Protein AF-0000000065962291 (afdb_homodimer)

Secondary structure (DSSP, 8-state):
---EEEEE-----TTTTSS-GGG-EETTEEHHHHHHHHTTT-SEEEEEE-TTPPPPTT-SSEEEE--SSHHHHHHHHHHH--SSEEEE--TT-----HHHHHHHHHHHHHHSEEEEEEE--SEEEEEETTEEEEEE-GGG-EEE-S-EEEEHHHHHHHHHHHHHHT---SSHHHHHHHHT---EEEE--GGG----SHHHHHHHHHHHTT---/---EEEEE-----TTTTSS-GGG-EETTEEHHHHHHHHTTTSSEEEEEE-TTPPPPTT-SSEEEE--SSHHHHHHHHHHH--SSEEEE--TT-----HHHHHHHHHHHHHHSEEEEEEE--SEEEEEETTEEEEEE-GGG-EEE-S-EEEEHHHHHHHHHHHHHHT---SSHHHHHHHHT---EEEE--GGG----SHHHHHHHHHHHTT---

Foldseek 3Di:
DAEEEEEEQADQLVQAPPGGQQQDDAQRGGLVVLQLVQCVPYPAYEYAYDPPDDDDPPGRHHYDHADPDSLRRRLVSLVVTDGQKYWYAYSQQSADHNVQVVQQAVQCVVQQKEWEKAQDDDFDFDDDVPHTHDTDDSRVDIHTHDGIMGGSVLLNVLSVVCVVVVNDDPDSLVSSVVVVGDHHYDHDDPSRDGNRHPVVSVVRNVCSVPGDD/DAEEEEEEQADQLVQAPPGGQQQDDAQRGGLVVLQLVQCVPYPAYEYAYDPPDDDDPPGRHHYDHADPDSLRRRLVSLVVTDGQKYWYAYSQQSADHNVQVVQQAVQCVVQQKEWEKAQDDDFDFDDDVPHTHDTDDSRVDIHTHDGIMGGSVLLNVLSVVCVVVVNDDPDSLVSSVVVVGDHHYDHDDPSRDGNRHPVVSVVRNVCSVPGDD

Structure (mmCIF, N/CA/C/O backbone):
data_AF-0000000065962291-model_v1
#
loop_
_entity.id
_entity.type
_entity.pdbx_description
1 polymer '2-C-methyl-D-erythritol 4-phosphate cytidylyltransferase'
#
loop_
_atom_site.group_PDB
_atom_site.id
_atom_site.type_symbol
_atom_site.label_atom_id
_atom_site.label_alt_id
_atom_site.label_comp_id
_atom_site.label_asym_id
_atom_site.label_entity_id
_atom_site.label_seq_id
_atom_site.pdbx_PDB_ins_code
_atom_site.Cartn_x
_atom_site.Cartn_y
_atom_site.Cartn_z
_atom_site.occupancy
_atom_site.B_iso_or_equiv
_atom_site.auth_seq_id
_atom_site.auth_comp_id
_atom_site.auth_asym_id
_atom_site.auth_atom_id
_atom_site.pdbx_PDB_model_num
ATOM 1 N N . MET A 1 1 ? -11.75 -23.938 -13.898 1 88.62 1 MET A N 1
ATOM 2 C CA . MET A 1 1 ? -10.68 -23.375 -14.703 1 88.62 1 MET A CA 1
ATOM 3 C C . MET A 1 1 ? -9.531 -24.359 -14.875 1 88.62 1 MET A C 1
ATOM 5 O O . MET A 1 1 ? -9.156 -25.047 -13.93 1 88.62 1 MET A O 1
ATOM 9 N N . GLU A 1 2 ? -9.039 -24.562 -16.094 1 95.12 2 GLU A N 1
ATOM 10 C CA . GLU A 1 2 ? -7.984 -25.531 -16.391 1 95.12 2 GLU A CA 1
ATOM 11 C C . GLU A 1 2 ? -6.609 -24.969 -16.047 1 95.12 2 GLU A C 1
ATOM 13 O O . GLU A 1 2 ? -5.812 -24.672 -16.938 1 95.12 2 GLU A O 1
ATOM 18 N N . VAL A 1 3 ? -6.363 -24.891 -14.773 1 98.19 3 VAL A N 1
ATOM 19 C CA . VAL A 1 3 ? -5.125 -24.297 -14.266 1 98.19 3 VAL A CA 1
ATOM 20 C C . VAL A 1 3 ? -4.727 -24.969 -12.953 1 98.19 3 VAL A C 1
ATOM 22 O O . VAL A 1 3 ? -5.59 -25.391 -12.18 1 98.19 3 VAL A O 1
ATOM 25 N N . SER A 1 4 ? -3.438 -25.156 -12.773 1 98.69 4 SER A N 1
ATOM 26 C CA . SER A 1 4 ? -2.9 -25.531 -11.469 1 98.69 4 SER A CA 1
ATOM 27 C C . SER A 1 4 ? -2.578 -24.297 -10.625 1 98.69 4 SER A C 1
ATOM 29 O O . SER A 1 4 ? -1.858 -23.406 -11.078 1 98.69 4 SER A O 1
ATOM 31 N N . VAL A 1 5 ? -3.113 -24.219 -9.43 1 98.81 5 VAL A N 1
ATOM 32 C CA . VAL A 1 5 ? -2.801 -23.125 -8.516 1 98.81 5 VAL A CA 1
ATOM 33 C C . VAL A 1 5 ? -1.778 -23.594 -7.48 1 98.81 5 VAL A C 1
ATOM 35 O O . VAL A 1 5 ? -1.976 -24.625 -6.824 1 98.81 5 VAL A O 1
ATOM 38 N N . LEU A 1 6 ? -0.646 -22.891 -7.414 1 98.81 6 LEU A N 1
ATOM 39 C CA . LEU A 1 6 ? 0.419 -23.156 -6.453 1 98.81 6 LEU A CA 1
ATOM 40 C C . LEU A 1 6 ? 0.4 -22.141 -5.316 1 98.81 6 LEU A C 1
ATOM 42 O O . LEU A 1 6 ? 0.517 -20.938 -5.559 1 98.81 6 LEU A O 1
ATOM 46 N N . ILE A 1 7 ? 0.309 -22.625 -4.082 1 98.38 7 ILE A N 1
ATOM 47 C CA . ILE A 1 7 ? 0.228 -21.75 -2.916 1 98.38 7 ILE A CA 1
ATOM 48 C C . ILE A 1 7 ? 1.368 -22.062 -1.951 1 98.38 7 ILE A C 1
ATOM 50 O O . ILE A 1 7 ? 1.268 -23 -1.147 1 98.38 7 ILE A O 1
ATOM 54 N N . PRO A 1 8 ? 2.436 -21.312 -2.066 1 97.75 8 PRO A N 1
ATOM 55 C CA . PRO A 1 8 ? 3.463 -21.438 -1.031 1 97.75 8 PRO A CA 1
ATOM 56 C C . PRO A 1 8 ? 3.012 -20.906 0.322 1 97.75 8 PRO A C 1
ATOM 58 O O . PRO A 1 8 ? 2.75 -19.703 0.453 1 97.75 8 PRO A O 1
ATOM 61 N N . ALA A 1 9 ? 2.879 -21.734 1.3 1 95.5 9 ALA A N 1
ATOM 62 C CA . ALA A 1 9 ? 2.383 -21.359 2.623 1 95.5 9 ALA A CA 1
ATOM 63 C C . ALA A 1 9 ? 3.244 -21.984 3.723 1 95.5 9 ALA A C 1
ATOM 65 O O . ALA A 1 9 ? 2.734 -22.359 4.781 1 95.5 9 ALA A O 1
ATOM 66 N N . ALA A 1 10 ? 4.5 -22.094 3.41 1 91.06 10 ALA A N 1
ATOM 67 C CA . ALA A 1 10 ? 5.387 -22.781 4.34 1 91.06 10 ALA A CA 1
ATOM 68 C C . ALA A 1 10 ? 6.062 -21.797 5.293 1 91.06 10 ALA A C 1
ATOM 70 O O . ALA A 1 10 ? 6.762 -22.219 6.219 1 91.06 10 ALA A O 1
ATOM 71 N N . GLY A 1 11 ? 5.848 -20.484 4.996 1 83.94 11 GLY A N 1
ATOM 72 C CA . GLY A 1 11 ? 6.488 -19.5 5.848 1 83.94 11 GLY A CA 1
ATOM 73 C C . GLY A 1 11 ? 5.957 -19.5 7.266 1 83.94 11 GLY A C 1
ATOM 74 O O . GLY A 1 11 ? 4.754 -19.641 7.484 1 83.94 11 GLY A O 1
ATOM 75 N N . ASN A 1 12 ? 6.863 -19.234 8.172 1 75.75 12 ASN A N 1
ATOM 76 C CA . ASN A 1 12 ? 6.531 -19.344 9.586 1 75.75 12 ASN A CA 1
ATOM 77 C C . ASN A 1 12 ? 5.922 -18.047 10.109 1 75.75 12 ASN A C 1
ATOM 79 O O . ASN A 1 12 ? 5.508 -17.969 11.266 1 75.75 12 ASN A O 1
ATOM 83 N N . GLY A 1 13 ? 5.781 -17.078 9.297 1 72.56 13 GLY A N 1
ATOM 84 C CA . GLY A 1 13 ? 5.145 -15.828 9.695 1 72.56 13 GLY A CA 1
ATOM 85 C C . GLY A 1 13 ? 5.922 -15.07 10.758 1 72.56 13 GLY A C 1
ATOM 86 O O . GLY A 1 13 ? 5.336 -14.523 11.695 1 72.56 13 GLY A O 1
ATOM 87 N N . LEU A 1 14 ? 7.223 -15 10.609 1 69.94 14 LEU A N 1
ATOM 88 C CA . LEU A 1 14 ? 8.102 -14.445 11.641 1 69.94 14 LEU A CA 1
ATOM 89 C C . LEU A 1 14 ? 7.789 -12.977 11.891 1 69.94 14 LEU A C 1
ATOM 91 O O . LEU A 1 14 ? 7.789 -12.516 13.031 1 69.94 14 LEU A O 1
ATOM 95 N N . ARG A 1 15 ? 7.387 -12.242 10.984 1 69.25 15 ARG A N 1
ATOM 96 C CA . ARG A 1 15 ? 7.113 -10.82 11.133 1 69.25 15 ARG A CA 1
ATOM 97 C C . ARG A 1 15 ? 5.816 -10.586 11.906 1 69.25 15 ARG A C 1
ATOM 99 O O . ARG A 1 15 ? 5.695 -9.609 12.641 1 69.25 15 ARG A O 1
ATOM 106 N N . LEU A 1 16 ? 4.879 -11.43 11.789 1 74.94 16 LEU A N 1
ATOM 107 C CA . LEU A 1 16 ? 3.602 -11.344 12.492 1 74.94 16 LEU A CA 1
ATOM 108 C C . LEU A 1 16 ? 3.711 -11.938 13.891 1 74.94 16 LEU A C 1
ATOM 110 O O . LEU A 1 16 ? 3.016 -11.5 14.812 1 74.94 16 LEU A O 1
ATOM 114 N N . GLY A 1 17 ? 4.625 -12.844 14.055 1 71.12 17 GLY A N 1
ATOM 115 C CA . GLY A 1 17 ? 4.852 -13.5 15.336 1 71.12 17 GLY A CA 1
ATOM 116 C C . GLY A 1 17 ? 3.668 -14.336 15.797 1 71.12 17 GLY A C 1
ATOM 117 O O . GLY A 1 17 ? 3.441 -14.484 17 1 71.12 17 GLY A O 1
ATOM 118 N N . ARG A 1 18 ? 2.799 -14.867 14.977 1 70 18 ARG A N 1
ATOM 119 C CA . ARG A 1 18 ? 1.59 -15.578 15.383 1 70 18 ARG A CA 1
ATOM 120 C C . ARG A 1 18 ? 1.565 -16.984 14.82 1 70 18 ARG A C 1
ATOM 122 O O . ARG A 1 18 ? 0.495 -17.578 14.656 1 70 18 ARG A O 1
ATOM 129 N N . GLY A 1 19 ? 2.748 -17.484 14.484 1 76.12 19 GLY A N 1
ATOM 130 C CA . GLY A 1 19 ? 2.791 -18.812 13.898 1 76.12 19 GLY A CA 1
ATOM 131 C C . GLY A 1 19 ? 2.721 -18.797 12.383 1 76.12 19 GLY A C 1
ATOM 132 O O . GLY A 1 19 ? 2.859 -17.75 11.766 1 76.12 19 GLY A O 1
ATOM 133 N N . PRO A 1 20 ? 2.523 -20.047 11.891 1 80.31 20 PRO A N 1
ATOM 134 C CA . PRO A 1 20 ? 2.465 -20.125 10.422 1 80.31 20 PRO A CA 1
ATOM 135 C C . PRO A 1 20 ? 1.333 -19.281 9.836 1 80.31 20 PRO A C 1
ATOM 137 O O . PRO A 1 20 ? 0.181 -19.406 10.258 1 80.31 20 PRO A O 1
ATOM 140 N N . LYS A 1 21 ? 1.659 -18.484 8.883 1 86.69 21 LYS A N 1
ATOM 141 C CA . LYS A 1 21 ? 0.76 -17.5 8.305 1 86.69 21 LYS A CA 1
ATOM 142 C C . LYS A 1 21 ? -0.494 -18.156 7.734 1 86.69 21 LYS A C 1
ATOM 144 O O . LYS A 1 21 ? -1.587 -17.594 7.812 1 86.69 21 LYS A O 1
ATOM 149 N N . ALA A 1 22 ? -0.325 -19.359 7.219 1 90 22 ALA A N 1
ATOM 150 C CA . ALA A 1 22 ? -1.427 -20.062 6.562 1 90 22 ALA A CA 1
ATOM 151 C C . ALA A 1 22 ? -2.588 -20.281 7.527 1 90 22 ALA A C 1
ATOM 153 O O . ALA A 1 22 ? -3.75 -20.312 7.113 1 90 22 ALA A O 1
ATOM 154 N N . PHE A 1 23 ? -2.287 -20.281 8.828 1 91 23 PHE A N 1
ATOM 155 C CA . PHE A 1 23 ? -3.307 -20.688 9.789 1 91 23 PHE A CA 1
ATOM 156 C C . PHE A 1 23 ? -3.777 -19.484 10.609 1 91 23 PHE A C 1
ATOM 158 O O . PHE A 1 23 ? -4.602 -19.625 11.508 1 91 23 PHE A O 1
ATOM 165 N N . LEU A 1 24 ? -3.264 -18.344 10.242 1 90.75 24 LEU A N 1
ATOM 166 C CA . LEU A 1 24 ? -3.754 -17.125 10.875 1 90.75 24 LEU A CA 1
ATOM 167 C C . LEU A 1 24 ? -5.223 -16.891 10.539 1 90.75 24 LEU A C 1
ATOM 169 O O . LEU A 1 24 ? -5.637 -17.062 9.391 1 90.75 24 LEU A O 1
ATOM 173 N N . GLN A 1 25 ? -5.949 -16.531 11.594 1 92.25 25 GLN A N 1
ATOM 174 C CA . GLN A 1 25 ? -7.383 -16.359 11.383 1 92.25 25 GLN A CA 1
ATOM 175 C C . GLN A 1 25 ? -7.742 -14.883 11.219 1 92.25 25 GLN A C 1
ATOM 177 O O . GLN A 1 25 ? -7.238 -14.031 11.953 1 92.25 25 GLN A O 1
ATOM 182 N N . VAL A 1 26 ? -8.492 -14.711 10.234 1 92.56 26 VAL A N 1
ATOM 183 C CA . VAL A 1 26 ? -9.117 -13.422 9.977 1 92.56 26 VAL A CA 1
ATOM 184 C C . VAL A 1 26 ? -10.594 -13.617 9.656 1 92.56 26 VAL A C 1
ATOM 186 O O . VAL A 1 26 ? -10.945 -14.359 8.734 1 92.56 26 VAL A O 1
ATOM 189 N N . GLY A 1 27 ? -11.484 -12.914 10.383 1 92.12 27 GLY A N 1
ATOM 190 C CA . GLY A 1 27 ? -12.914 -13.07 10.156 1 92.12 27 GLY A CA 1
ATOM 191 C C . GLY A 1 27 ? -13.398 -14.492 10.383 1 92.12 27 GLY A C 1
ATOM 192 O O . GLY A 1 27 ? -14.266 -14.977 9.656 1 92.12 27 GLY A O 1
ATOM 193 N N . GLY A 1 28 ? -12.781 -15.203 11.164 1 92.75 28 GLY A N 1
ATOM 194 C CA . GLY A 1 28 ? -13.242 -16.531 11.555 1 92.75 28 GLY A CA 1
ATOM 195 C C . GLY A 1 28 ? -12.727 -17.625 10.641 1 92.75 28 GLY A C 1
ATOM 196 O O . GLY A 1 28 ? -13.016 -18.797 10.859 1 92.75 28 GLY A O 1
ATOM 197 N N . ARG A 1 29 ? -12 -17.266 9.68 1 94.5 29 ARG A N 1
ATOM 198 C CA . ARG A 1 29 ? -11.414 -18.234 8.758 1 94.5 29 ARG A CA 1
ATOM 199 C C . ARG A 1 29 ? -9.906 -18.047 8.648 1 94.5 29 ARG A C 1
ATOM 201 O O . ARG A 1 29 ? -9.398 -16.938 8.828 1 94.5 29 ARG A O 1
ATOM 208 N N . THR A 1 30 ? -9.227 -19.141 8.414 1 93.62 30 THR A N 1
ATOM 209 C CA . THR A 1 30 ? -7.785 -19.047 8.219 1 93.62 30 THR A CA 1
ATOM 210 C C . THR A 1 30 ? -7.465 -18.391 6.875 1 93.62 30 THR A C 1
ATOM 212 O O . THR A 1 30 ? -8.305 -18.359 5.973 1 93.62 30 THR A O 1
ATOM 215 N N . LEU A 1 31 ? -6.246 -17.844 6.793 1 95 31 LEU A N 1
ATOM 216 C CA . LEU A 1 31 ? -5.82 -17.281 5.516 1 95 31 LEU A CA 1
ATOM 217 C C . LEU A 1 31 ? -5.879 -18.328 4.41 1 95 31 LEU A C 1
ATOM 219 O O . LEU A 1 31 ? -6.273 -18.016 3.281 1 95 31 LEU A O 1
ATOM 223 N N . LEU A 1 32 ? -5.527 -19.562 4.703 1 95.31 32 LEU A N 1
ATOM 224 C CA . LEU A 1 32 ? -5.566 -20.656 3.74 1 95.31 32 LEU A CA 1
ATOM 225 C C . LEU A 1 32 ? -6.992 -20.906 3.258 1 95.31 32 LEU A C 1
ATOM 227 O O . LEU A 1 32 ? -7.227 -21.062 2.059 1 95.31 32 LEU A O 1
ATOM 231 N N . GLU A 1 33 ? -7.93 -20.875 4.137 1 94.81 33 GLU A N 1
ATOM 232 C CA . GLU A 1 33 ? -9.328 -21.094 3.775 1 94.81 33 GLU A CA 1
ATOM 233 C C . GLU A 1 33 ? -9.828 -20 2.84 1 94.81 33 GLU A C 1
ATOM 235 O O . GLU A 1 33 ? -10.516 -20.281 1.854 1 94.81 33 GLU A O 1
ATOM 240 N N . TRP A 1 34 ? -9.508 -18.781 3.186 1 95.44 34 TRP A N 1
ATOM 241 C CA . TRP A 1 34 ? -9.883 -17.672 2.311 1 95.44 34 TRP A CA 1
ATOM 242 C C . TRP A 1 34 ? -9.281 -17.844 0.919 1 95.44 34 TRP A C 1
ATOM 244 O O . TRP A 1 34 ? -9.984 -17.703 -0.087 1 95.44 34 TRP A O 1
ATOM 254 N N . THR A 1 35 ? -8.023 -18.188 0.908 1 95.44 35 THR A N 1
ATOM 255 C CA . THR A 1 35 ? -7.293 -18.344 -0.342 1 95.44 35 THR A CA 1
ATOM 256 C C . THR A 1 35 ? -7.898 -19.469 -1.182 1 95.44 35 THR A C 1
ATOM 258 O O . THR A 1 35 ? -8.133 -19.297 -2.379 1 95.44 35 THR A O 1
ATOM 261 N N . LEU A 1 36 ? -8.195 -20.578 -0.583 1 95.5 36 LEU A N 1
ATOM 262 C CA . LEU A 1 36 ? -8.734 -21.719 -1.299 1 95.5 36 LEU A CA 1
ATOM 263 C C . LEU A 1 36 ? -10.117 -21.406 -1.863 1 95.5 36 LEU A C 1
ATOM 265 O O . LEU A 1 36 ? -10.477 -21.891 -2.939 1 95.5 36 LEU A O 1
ATOM 269 N N . ALA A 1 37 ? -10.867 -20.609 -1.175 1 93.75 37 ALA A N 1
ATOM 270 C CA . ALA A 1 37 ? -12.195 -20.219 -1.656 1 93.75 37 ALA A CA 1
ATOM 271 C C . ALA A 1 37 ? -12.094 -19.453 -2.967 1 93.75 37 ALA A C 1
ATOM 273 O O . ALA A 1 37 ? -12.938 -19.609 -3.855 1 93.75 37 ALA A O 1
ATOM 274 N N . ALA A 1 38 ? -11.078 -18.672 -3.098 1 92.75 38 ALA A N 1
ATOM 275 C CA . ALA A 1 38 ? -10.883 -17.859 -4.293 1 92.75 38 ALA A CA 1
ATOM 276 C C . ALA A 1 38 ? -10.531 -18.734 -5.496 1 92.75 38 ALA A C 1
ATOM 278 O O . ALA A 1 38 ? -10.75 -18.328 -6.645 1 92.75 38 ALA A O 1
ATOM 279 N N . PHE A 1 39 ? -10.031 -19.938 -5.238 1 96.19 39 PHE A N 1
ATOM 280 C CA . PHE A 1 39 ? -9.547 -20.797 -6.316 1 96.19 39 PHE A CA 1
ATOM 281 C C . PHE A 1 39 ? -10.344 -22.094 -6.375 1 96.19 39 PHE A C 1
ATOM 283 O O . PHE A 1 39 ? -9.852 -23.109 -6.863 1 96.19 39 PHE A O 1
ATOM 290 N N . ARG A 1 40 ? -11.555 -22.078 -5.879 1 92.62 40 ARG A N 1
ATOM 291 C CA . ARG A 1 40 ? -12.383 -23.281 -5.754 1 92.62 40 ARG A CA 1
ATOM 292 C C . ARG A 1 40 ? -12.68 -23.891 -7.121 1 92.62 40 ARG A C 1
ATOM 294 O O . ARG A 1 40 ? -12.891 -25.094 -7.238 1 92.62 40 ARG A O 1
ATOM 301 N N . ASP A 1 41 ? -12.594 -23.094 -8.188 1 93.5 41 ASP A N 1
ATOM 302 C CA . ASP A 1 41 ? -12.953 -23.578 -9.516 1 93.5 41 ASP A CA 1
ATOM 303 C C . ASP A 1 41 ? -11.719 -24.047 -10.289 1 93.5 41 ASP A C 1
ATOM 305 O O . ASP A 1 41 ? -11.828 -24.469 -11.438 1 93.5 41 ASP A O 1
ATOM 309 N N . ALA A 1 42 ? -10.594 -23.953 -9.68 1 96.94 42 ALA A N 1
ATOM 310 C CA . ALA A 1 42 ? -9.383 -24.422 -10.344 1 96.94 42 ALA A CA 1
ATOM 311 C C . ALA A 1 42 ? -9.375 -25.953 -10.461 1 96.94 42 ALA A C 1
ATOM 313 O O . ALA A 1 42 ? -9.875 -26.641 -9.57 1 96.94 42 ALA A O 1
ATOM 314 N N . ALA A 1 43 ? -8.758 -26.438 -11.508 1 97.38 43 ALA A N 1
ATOM 315 C CA . ALA A 1 43 ? -8.703 -27.875 -11.734 1 97.38 43 ALA A CA 1
ATOM 316 C C . ALA A 1 43 ? -7.812 -28.562 -10.703 1 97.38 43 ALA A C 1
ATOM 318 O O . ALA A 1 43 ? -8.031 -29.734 -10.359 1 97.38 43 ALA A O 1
ATOM 319 N N . GLU A 1 44 ? -6.84 -27.828 -10.258 1 97.88 44 GLU A N 1
ATOM 320 C CA . GLU A 1 44 ? -5.855 -28.359 -9.32 1 97.88 44 GLU A CA 1
ATOM 321 C C . GLU A 1 44 ? -5.332 -27.266 -8.391 1 97.88 44 GLU A C 1
ATOM 323 O O . GLU A 1 44 ? -5.008 -26.156 -8.852 1 97.88 44 GLU A O 1
ATOM 328 N N . VAL A 1 45 ? -5.32 -27.547 -7.055 1 98.31 45 VAL A N 1
ATOM 329 C CA . VAL A 1 45 ? -4.727 -26.641 -6.082 1 98.31 45 VAL A CA 1
ATOM 330 C C . VAL A 1 45 ? -3.68 -27.375 -5.254 1 98.31 45 VAL A C 1
ATOM 332 O O . VAL A 1 45 ? -3.984 -28.406 -4.625 1 98.31 45 VAL A O 1
ATOM 335 N N . LEU A 1 46 ? -2.451 -26.875 -5.289 1 98.56 46 LEU A N 1
ATOM 336 C CA . LEU A 1 46 ? -1.318 -27.422 -4.555 1 98.56 46 LEU A CA 1
ATOM 337 C C . LEU A 1 46 ? -0.82 -26.438 -3.5 1 98.56 46 LEU A C 1
ATOM 339 O O . LEU A 1 46 ? -0.561 -25.281 -3.809 1 98.56 46 LEU A O 1
ATOM 343 N N . VAL A 1 47 ? -0.677 -26.906 -2.25 1 98.25 47 VAL A N 1
ATOM 344 C CA . VAL A 1 47 ? -0.295 -26.047 -1.139 1 98.25 47 VAL A CA 1
ATOM 345 C C . VAL A 1 47 ? 0.966 -26.594 -0.471 1 98.25 47 VAL A C 1
ATOM 347 O O . VAL A 1 47 ? 1.044 -27.781 -0.148 1 98.25 47 VAL A O 1
ATOM 350 N N . ALA A 1 48 ? 1.929 -25.734 -0.318 1 97.69 48 ALA A N 1
ATOM 351 C CA . ALA A 1 48 ? 3.123 -26.094 0.442 1 97.69 48 ALA A CA 1
ATOM 352 C C . ALA A 1 48 ? 3.004 -25.656 1.896 1 97.69 48 ALA A C 1
ATOM 354 O O . ALA A 1 48 ? 2.885 -24.453 2.174 1 97.69 48 ALA A O 1
ATOM 355 N N . LEU A 1 49 ? 3.111 -26.531 2.814 1 95.56 49 LEU A N 1
ATOM 356 C CA . LEU A 1 49 ? 3.055 -26.25 4.242 1 95.56 49 LEU A CA 1
ATOM 357 C C . LEU A 1 49 ? 4.422 -26.438 4.891 1 95.56 49 LEU A C 1
ATOM 359 O O . LEU A 1 49 ? 5.32 -27.031 4.289 1 95.56 49 LEU A O 1
ATOM 363 N N . PRO A 1 50 ? 4.555 -25.844 6.086 1 91.88 50 PRO A N 1
ATOM 364 C CA . PRO A 1 50 ? 5.812 -26.094 6.793 1 91.88 50 PRO A CA 1
ATOM 365 C C . PRO A 1 50 ? 6.059 -27.578 7.043 1 91.88 50 PRO A C 1
ATOM 367 O O . PRO A 1 50 ? 5.109 -28.344 7.246 1 91.88 50 PRO A O 1
ATOM 370 N N . PRO A 1 51 ? 7.379 -27.859 7.027 1 89.94 51 PRO A N 1
ATOM 371 C CA . PRO A 1 51 ? 7.691 -29.266 7.34 1 89.94 51 PRO A CA 1
ATOM 372 C C . PRO A 1 51 ? 7.105 -29.703 8.68 1 89.94 51 PRO A C 1
ATOM 374 O O . PRO A 1 51 ? 7.219 -29 9.68 1 89.94 51 PRO A O 1
ATOM 377 N N . GLY A 1 52 ? 6.379 -30.812 8.625 1 87.69 52 GLY A N 1
ATOM 378 C CA . GLY A 1 52 ? 5.836 -31.391 9.844 1 87.69 52 GLY A CA 1
ATOM 379 C C . GLY A 1 52 ? 4.43 -30.906 10.148 1 87.69 52 GLY A C 1
ATOM 380 O O . GLY A 1 52 ? 3.777 -31.422 11.062 1 87.69 52 GLY A O 1
ATOM 381 N N . ALA A 1 53 ? 4.027 -29.922 9.422 1 88.69 53 ALA A N 1
ATOM 382 C CA . ALA A 1 53 ? 2.674 -29.422 9.664 1 88.69 53 ALA A CA 1
ATOM 383 C C . ALA A 1 53 ? 1.627 -30.438 9.219 1 88.69 53 ALA A C 1
ATOM 385 O O . ALA A 1 53 ? 1.795 -31.094 8.195 1 88.69 53 ALA A O 1
ATOM 386 N N . GLU A 1 54 ? 0.59 -30.547 9.93 1 88.31 54 GLU A N 1
ATOM 387 C CA . GLU A 1 54 ? -0.518 -31.422 9.562 1 88.31 54 GLU A CA 1
ATOM 388 C C . GLU A 1 54 ? -1.453 -30.734 8.57 1 88.31 54 GLU A C 1
ATOM 390 O O . GLU A 1 54 ? -1.986 -29.656 8.852 1 88.31 54 GLU A O 1
ATOM 395 N N . PRO A 1 55 ? -1.595 -31.406 7.504 1 89.19 55 PRO A N 1
ATOM 396 C CA . PRO A 1 55 ? -2.521 -30.797 6.539 1 89.19 55 PRO A CA 1
ATOM 397 C C . PRO A 1 55 ? -3.953 -30.719 7.07 1 89.19 55 PRO A C 1
ATOM 399 O O . PRO A 1 55 ? -4.418 -31.656 7.738 1 89.19 55 PRO A O 1
ATOM 402 N N . PRO A 1 56 ? -4.5 -29.562 6.832 1 89 56 PRO A N 1
ATOM 403 C CA . PRO A 1 56 ? -5.914 -29.484 7.219 1 89 56 PRO A CA 1
ATOM 404 C C . PRO A 1 56 ? -6.781 -30.5 6.477 1 89 56 PRO A C 1
ATOM 406 O O . PRO A 1 56 ? -6.535 -30.781 5.301 1 89 56 PRO A O 1
ATOM 409 N N . LYS A 1 57 ? -7.766 -31.031 7.168 1 87.5 57 LYS A N 1
ATOM 410 C CA . LYS A 1 57 ? -8.664 -32 6.59 1 87.5 57 LYS A CA 1
ATOM 411 C C . LYS A 1 57 ? -9.867 -31.344 5.934 1 87.5 57 LYS A C 1
ATOM 413 O O . LYS A 1 57 ? -10.312 -30.281 6.375 1 87.5 57 LYS A O 1
ATOM 418 N N . GLY A 1 58 ? -10.281 -31.875 4.828 1 86.19 58 GLY A N 1
ATOM 419 C CA . GLY A 1 58 ? -11.539 -31.438 4.238 1 86.19 58 GLY A CA 1
ATOM 420 C C . GLY A 1 58 ? -11.375 -30.266 3.289 1 86.19 58 GLY A C 1
ATOM 421 O O . GLY A 1 58 ? -12.367 -29.734 2.781 1 86.19 58 GLY A O 1
ATOM 422 N N . LEU A 1 59 ? -10.172 -29.906 3.135 1 85.69 59 LEU A N 1
ATOM 423 C CA . LEU A 1 59 ? -9.953 -28.812 2.186 1 85.69 59 LEU A CA 1
ATOM 424 C C . LEU A 1 59 ? -9.641 -29.375 0.796 1 85.69 59 LEU A C 1
ATOM 426 O O . LEU A 1 59 ? -8.977 -30.406 0.665 1 85.69 59 LEU A O 1
ATOM 430 N N . GLY A 1 60 ? -10.203 -28.797 -0.252 1 88.38 60 GLY A N 1
ATOM 431 C CA . GLY A 1 60 ? -10.047 -29.188 -1.644 1 88.38 60 GLY A CA 1
ATOM 432 C C . GLY A 1 60 ? -8.688 -28.812 -2.215 1 88.38 60 GLY A C 1
ATOM 433 O O . GLY A 1 60 ? -8.609 -28.109 -3.215 1 88.38 60 GLY A O 1
ATOM 434 N N . ALA A 1 61 ? -7.598 -29.328 -1.609 1 96.38 61 ALA A N 1
ATOM 435 C CA . ALA A 1 61 ? -6.242 -29.047 -2.078 1 96.38 61 ALA A CA 1
ATOM 436 C C . ALA A 1 61 ? -5.312 -30.219 -1.779 1 96.38 61 ALA A C 1
ATOM 438 O O . ALA A 1 61 ? -5.613 -31.062 -0.93 1 96.38 61 ALA A O 1
ATOM 439 N N . VAL A 1 62 ? -4.297 -30.344 -2.537 1 96.81 62 VAL A N 1
ATOM 440 C CA . VAL A 1 62 ? -3.207 -31.281 -2.264 1 96.81 62 VAL A CA 1
ATOM 441 C C . VAL A 1 62 ? -2.105 -30.562 -1.476 1 96.81 62 VAL A C 1
ATOM 443 O O . VAL A 1 62 ? -1.639 -29.5 -1.875 1 96.81 62 VAL A O 1
ATOM 446 N N . PHE A 1 63 ? -1.699 -31.172 -0.363 1 97.12 63 PHE A N 1
ATOM 447 C CA . PHE A 1 63 ? -0.722 -30.547 0.524 1 97.12 63 PHE A CA 1
ATOM 448 C C . PHE A 1 63 ? 0.632 -31.234 0.402 1 97.12 63 PHE A C 1
ATOM 450 O O . PHE A 1 63 ? 0.715 -32.469 0.432 1 97.12 63 PHE A O 1
ATOM 457 N N . LEU A 1 64 ? 1.622 -30.438 0.187 1 96.81 64 LEU A N 1
ATOM 458 C CA . LEU A 1 64 ? 3.004 -30.906 0.137 1 96.81 64 LEU A CA 1
ATOM 459 C C . LEU A 1 64 ? 3.857 -30.188 1.176 1 96.81 64 LEU A C 1
ATOM 461 O O . LEU A 1 64 ? 3.428 -29.188 1.75 1 96.81 64 LEU A O 1
ATOM 465 N N . GLU A 1 65 ? 5.09 -30.734 1.416 1 95.69 65 GLU A N 1
ATOM 466 C CA . GLU A 1 65 ? 6.047 -30.047 2.273 1 95.69 65 GLU A CA 1
ATOM 467 C C . GLU A 1 65 ? 6.762 -28.938 1.515 1 95.69 65 GLU A C 1
ATOM 469 O O . GLU A 1 65 ? 7.227 -29.141 0.391 1 95.69 65 GLU A O 1
ATOM 474 N N . GLY A 1 66 ? 6.781 -27.797 2.178 1 95.62 66 GLY A N 1
ATOM 475 C CA . GLY A 1 66 ? 7.484 -26.672 1.562 1 95.62 66 GLY A CA 1
ATOM 476 C C . GLY A 1 66 ? 8.992 -26.75 1.748 1 95.62 66 GLY A C 1
ATOM 477 O O . GLY A 1 66 ? 9.5 -27.656 2.408 1 95.62 66 GLY A O 1
ATOM 478 N N . GLY A 1 67 ? 9.688 -25.812 1.019 1 93.94 67 GLY A N 1
ATOM 479 C CA . GLY A 1 67 ? 11.133 -25.672 1.173 1 93.94 67 GLY A CA 1
ATOM 480 C C . GLY A 1 67 ? 11.516 -24.625 2.189 1 93.94 67 GLY A C 1
ATOM 481 O O . GLY A 1 67 ? 10.656 -24.078 2.887 1 93.94 67 GLY A O 1
ATOM 482 N N . ALA A 1 68 ? 12.844 -24.359 2.246 1 91.94 68 ALA A N 1
ATOM 483 C CA . ALA A 1 68 ? 13.391 -23.406 3.209 1 91.94 68 ALA A CA 1
ATOM 484 C C . ALA A 1 68 ? 13.023 -21.969 2.838 1 91.94 68 ALA A C 1
ATOM 486 O O . ALA A 1 68 ? 13.023 -21.094 3.695 1 91.94 68 ALA A O 1
ATOM 487 N N . THR A 1 69 ? 12.758 -21.766 1.605 1 94 69 THR A N 1
ATOM 488 C CA . THR A 1 69 ? 12.398 -20.453 1.104 1 94 69 THR A CA 1
ATOM 489 C C . THR A 1 69 ? 11.102 -20.516 0.306 1 94 69 THR A C 1
ATOM 491 O O . THR A 1 69 ? 10.641 -21.594 -0.06 1 94 69 THR A O 1
ATOM 494 N N . ARG A 1 70 ? 10.531 -19.344 0.087 1 94.56 70 ARG A N 1
ATOM 495 C CA . ARG A 1 70 ? 9.359 -19.266 -0.783 1 94.56 70 ARG A CA 1
ATOM 496 C C . ARG A 1 70 ? 9.664 -19.844 -2.16 1 94.56 70 ARG A C 1
ATOM 498 O O . ARG A 1 70 ? 8.867 -20.625 -2.699 1 94.56 70 ARG A O 1
ATOM 505 N N . GLN A 1 71 ? 10.766 -19.516 -2.674 1 96.94 71 GLN A N 1
ATOM 506 C CA . GLN A 1 71 ? 11.18 -19.969 -4 1 96.94 71 GLN A CA 1
ATOM 507 C C . GLN A 1 71 ? 11.312 -21.484 -4.051 1 96.94 71 GLN A C 1
ATOM 509 O O . GLN A 1 71 ? 10.844 -22.125 -4.992 1 96.94 71 GLN A O 1
ATOM 514 N N . ALA A 1 72 ? 11.93 -22.016 -3.02 1 96.44 72 ALA A N 1
ATOM 515 C CA . ALA A 1 72 ? 12.078 -23.453 -2.947 1 96.44 72 ALA A CA 1
ATOM 516 C C . ALA A 1 72 ? 10.719 -24.156 -2.842 1 96.44 72 ALA A C 1
ATOM 518 O O . ALA A 1 72 ? 10.523 -25.234 -3.406 1 96.44 72 ALA A O 1
ATOM 519 N N . SER A 1 73 ? 9.82 -23.562 -2.098 1 97.5 73 SER A N 1
ATOM 520 C CA . SER A 1 73 ? 8.477 -24.109 -1.979 1 97.5 73 SER A CA 1
ATOM 521 C C . SER A 1 73 ? 7.762 -24.125 -3.326 1 97.5 73 SER A C 1
ATOM 523 O O . SER A 1 73 ? 7.148 -25.125 -3.703 1 97.5 73 SER A O 1
ATOM 525 N N . VAL A 1 74 ? 7.883 -23.047 -4.035 1 98.5 74 VAL A N 1
ATOM 526 C CA . VAL A 1 74 ? 7.238 -22.953 -5.344 1 98.5 74 VAL A CA 1
ATOM 527 C C . VAL A 1 74 ? 7.84 -24 -6.281 1 98.5 74 VAL A C 1
ATOM 529 O O . VAL A 1 74 ? 7.117 -24.656 -7.039 1 98.5 74 VAL A O 1
ATOM 532 N N . ALA A 1 75 ? 9.148 -24.188 -6.242 1 98 75 ALA A N 1
ATOM 533 C CA . ALA A 1 75 ? 9.82 -25.172 -7.078 1 98 75 ALA A CA 1
ATOM 534 C C . ALA A 1 75 ? 9.258 -26.578 -6.82 1 98 75 ALA A C 1
ATOM 536 O O . ALA A 1 75 ? 9 -27.328 -7.762 1 98 75 ALA A O 1
ATOM 537 N N . ARG A 1 76 ? 9.016 -26.906 -5.625 1 97.5 76 ARG A N 1
ATOM 538 C CA . ARG A 1 76 ? 8.477 -28.219 -5.27 1 97.5 76 ARG A CA 1
ATOM 539 C C . ARG A 1 76 ? 7.051 -28.375 -5.781 1 97.5 76 ARG A C 1
ATOM 541 O O . ARG A 1 76 ? 6.691 -29.422 -6.316 1 97.5 76 ARG A O 1
ATOM 548 N N . LEU A 1 77 ? 6.285 -27.344 -5.59 1 98.69 77 LEU A N 1
ATOM 549 C CA . LEU A 1 77 ? 4.906 -27.375 -6.066 1 98.69 77 LEU A CA 1
ATOM 550 C C . LEU A 1 77 ? 4.863 -27.531 -7.586 1 98.69 77 LEU A C 1
ATOM 552 O O . LEU A 1 77 ? 3.998 -28.219 -8.125 1 98.69 77 LEU A O 1
ATOM 556 N N . LEU A 1 78 ? 5.781 -26.891 -8.211 1 98.44 78 LEU A N 1
ATOM 557 C CA . LEU A 1 78 ? 5.852 -26.906 -9.672 1 98.44 78 LEU A CA 1
ATOM 558 C C . LEU A 1 78 ? 6.121 -28.312 -10.188 1 98.44 78 LEU A C 1
ATOM 560 O O . LEU A 1 78 ? 5.621 -28.703 -11.242 1 98.44 78 LEU A O 1
ATOM 564 N N . GLU A 1 79 ? 6.879 -29.094 -9.5 1 97.5 79 GLU A N 1
ATOM 565 C CA . GLU A 1 79 ? 7.152 -30.469 -9.875 1 97.5 79 GLU A CA 1
ATOM 566 C C . GLU A 1 79 ? 5.871 -31.297 -9.883 1 97.5 79 GLU A C 1
ATOM 568 O O . GLU A 1 79 ? 5.738 -32.25 -10.672 1 97.5 79 GLU A O 1
ATOM 573 N N . ALA A 1 80 ? 4.973 -30.953 -9.062 1 98.06 80 ALA A N 1
ATOM 574 C CA . ALA A 1 80 ? 3.744 -31.719 -8.906 1 98.06 80 ALA A CA 1
ATOM 575 C C . ALA A 1 80 ? 2.652 -31.203 -9.844 1 98.06 80 ALA A C 1
ATOM 577 O O . ALA A 1 80 ? 1.646 -31.875 -10.062 1 98.06 80 ALA A O 1
ATOM 578 N N . ALA A 1 81 ? 2.83 -29.984 -10.375 1 98.5 81 ALA A N 1
ATOM 579 C CA . ALA A 1 81 ? 1.805 -29.375 -11.219 1 98.5 81 ALA A CA 1
ATOM 580 C C . ALA A 1 81 ? 1.593 -30.172 -12.5 1 98.5 81 ALA A C 1
ATOM 582 O O . ALA A 1 81 ? 2.557 -30.562 -13.164 1 98.5 81 ALA A O 1
ATOM 583 N N . SER A 1 82 ? 0.336 -30.391 -12.891 1 98.25 82 SER A N 1
ATOM 584 C CA . SER A 1 82 ? 0.074 -31.312 -13.984 1 98.25 82 SER A CA 1
ATOM 585 C C . SER A 1 82 ? -0.509 -30.594 -15.195 1 98.25 82 SER A C 1
ATOM 587 O O . SER A 1 82 ? -0.679 -31.188 -16.25 1 98.25 82 SER A O 1
ATOM 589 N N . LEU A 1 83 ? -0.883 -29.281 -15.023 1 98.19 83 LEU A N 1
ATOM 590 C CA . LEU A 1 83 ? -1.554 -28.578 -16.109 1 98.19 83 LEU A CA 1
ATOM 591 C C . LEU A 1 83 ? -0.594 -27.625 -16.797 1 98.19 83 LEU A C 1
ATOM 593 O O . LEU A 1 83 ? 0.417 -27.219 -16.219 1 98.19 83 LEU A O 1
ATOM 597 N N . PRO A 1 84 ? -0.853 -27.234 -18 1 97.94 84 PRO A N 1
ATOM 598 C CA . PRO A 1 84 ? 0.065 -26.406 -18.781 1 97.94 84 PRO A CA 1
ATOM 599 C C . PRO A 1 84 ? 0.106 -24.953 -18.328 1 97.94 84 PRO A C 1
ATOM 601 O O . PRO A 1 84 ? 0.987 -24.203 -18.734 1 97.94 84 PRO A O 1
ATOM 604 N N . LEU A 1 85 ? -0.857 -24.562 -17.562 1 98.38 85 LEU A N 1
ATOM 605 C CA . LEU A 1 85 ? -0.924 -23.234 -16.984 1 98.38 85 LEU A CA 1
ATOM 606 C C . LEU A 1 85 ? -0.936 -23.297 -15.461 1 98.38 85 LEU A C 1
ATOM 608 O O . LEU A 1 85 ? -1.62 -24.125 -14.875 1 98.38 85 LEU A O 1
ATOM 612 N N . VAL A 1 86 ? -0.121 -22.344 -14.867 1 98.81 86 VAL A N 1
ATOM 613 C CA . VAL A 1 86 ? -0.079 -22.312 -13.406 1 98.81 86 VAL A CA 1
ATOM 614 C C . VAL A 1 86 ? -0.316 -20.891 -12.914 1 98.81 86 VAL A C 1
ATOM 616 O O . VAL A 1 86 ? 0.038 -19.922 -13.594 1 98.81 86 VAL A O 1
ATOM 619 N N . LEU A 1 87 ? -0.961 -20.781 -11.82 1 98.88 87 LEU A N 1
ATOM 620 C CA . LEU A 1 87 ? -1.025 -19.562 -11 1 98.88 87 LEU A CA 1
ATOM 621 C C . LEU A 1 87 ? -0.26 -19.75 -9.695 1 98.88 87 LEU A C 1
ATOM 623 O O . LEU A 1 87 ? -0.45 -20.75 -9 1 98.88 87 LEU A O 1
ATOM 627 N N . VAL A 1 88 ? 0.68 -18.875 -9.391 1 98.88 88 VAL A N 1
ATOM 628 C CA . VAL A 1 88 ? 1.348 -18.859 -8.094 1 98.88 88 VAL A CA 1
ATOM 629 C C . VAL A 1 88 ? 0.739 -17.766 -7.219 1 98.88 88 VAL A C 1
ATOM 631 O O . VAL A 1 88 ? 0.707 -16.594 -7.605 1 98.88 88 VAL A O 1
ATOM 634 N N . HIS A 1 89 ? 0.293 -18.109 -6.031 1 98.62 89 HIS A N 1
ATOM 635 C CA . HIS A 1 89 ? -0.419 -17.141 -5.199 1 98.62 89 HIS A CA 1
ATOM 636 C C . HIS A 1 89 ? 0.048 -17.203 -3.752 1 98.62 89 HIS A C 1
ATOM 638 O O . HIS A 1 89 ? 0.143 -18.297 -3.176 1 98.62 89 HIS A O 1
ATOM 644 N N . ASP A 1 90 ? 0.325 -16.062 -3.193 1 97.25 90 ASP A N 1
ATOM 645 C CA . ASP A 1 90 ? 0.744 -15.953 -1.8 1 97.25 90 ASP A CA 1
ATOM 646 C C . ASP A 1 90 ? -0.445 -16.109 -0.855 1 97.25 90 ASP A C 1
ATOM 648 O O . ASP A 1 90 ? -1.416 -15.352 -0.938 1 97.25 90 ASP A O 1
ATOM 652 N N . VAL A 1 91 ? -0.304 -16.969 0.095 1 96.44 91 VAL A N 1
ATOM 653 C CA . VAL A 1 91 ? -1.364 -17.203 1.069 1 96.44 91 VAL A CA 1
ATOM 654 C C . VAL A 1 91 ? -1.594 -15.945 1.899 1 96.44 91 VAL A C 1
ATOM 656 O O . VAL A 1 91 ? -2.674 -15.758 2.463 1 96.44 91 VAL A O 1
ATOM 659 N N . ALA A 1 92 ? -0.655 -15.062 1.874 1 95.12 92 ALA A N 1
ATOM 660 C CA . ALA A 1 92 ? -0.723 -13.82 2.631 1 95.12 92 ALA A CA 1
ATOM 661 C C . ALA A 1 92 ? -1.682 -12.828 1.974 1 95.12 92 ALA A C 1
ATOM 663 O O . ALA A 1 92 ? -1.992 -11.781 2.545 1 95.12 92 ALA A O 1
ATOM 664 N N . ARG A 1 93 ? -2.152 -13.133 0.828 1 96.62 93 ARG A N 1
ATOM 665 C CA . ARG A 1 93 ? -3.141 -12.328 0.119 1 96.62 93 ARG A CA 1
ATOM 666 C C . ARG A 1 93 ? -4.473 -13.062 0.018 1 96.62 93 ARG A C 1
ATOM 668 O O . ARG A 1 93 ? -4.879 -13.477 -1.069 1 96.62 93 ARG A O 1
ATOM 675 N N . PRO A 1 94 ? -5.184 -13.117 1.065 1 95.62 94 PRO A N 1
ATOM 676 C CA . PRO A 1 94 ? -6.348 -14 1.11 1 95.62 94 PRO A CA 1
ATOM 677 C C . PRO A 1 94 ? -7.535 -13.461 0.314 1 95.62 94 PRO A C 1
ATOM 679 O O . PRO A 1 94 ? -8.453 -14.211 -0.016 1 95.62 94 PRO A O 1
ATOM 682 N N . PHE A 1 95 ? -7.547 -12.148 -0.009 1 95.75 95 PHE A N 1
ATOM 683 C CA . PHE A 1 95 ? -8.719 -11.555 -0.639 1 95.75 95 PHE A CA 1
ATOM 684 C C . PHE A 1 95 ? -8.453 -11.258 -2.111 1 95.75 95 PHE A C 1
ATOM 686 O O . PHE A 1 95 ? -8.188 -10.117 -2.482 1 95.75 95 PHE A O 1
ATOM 693 N N . VAL A 1 96 ? -8.625 -12.32 -2.865 1 95.12 96 VAL A N 1
ATOM 694 C CA . VAL A 1 96 ? -8.43 -12.219 -4.309 1 95.12 96 VAL A CA 1
ATOM 695 C C . VAL A 1 96 ? -9.758 -12.453 -5.023 1 95.12 96 VAL A C 1
ATOM 697 O O . VAL A 1 96 ? -10.469 -13.422 -4.727 1 95.12 96 VAL A O 1
ATOM 700 N N . SER A 1 97 ? -10.086 -11.57 -5.938 1 94.25 97 SER A N 1
ATOM 701 C CA . SER A 1 97 ? -11.359 -11.68 -6.641 1 94.25 97 SER A CA 1
ATOM 702 C C . SER A 1 97 ? -11.242 -12.609 -7.844 1 94.25 97 SER A C 1
ATOM 704 O O . SER A 1 97 ? -10.148 -12.812 -8.383 1 94.25 97 SER A O 1
ATOM 706 N N . ARG A 1 98 ? -12.375 -13.078 -8.273 1 93.81 98 ARG A N 1
ATOM 707 C CA . ARG A 1 98 ? -12.438 -13.859 -9.5 1 93.81 98 ARG A CA 1
ATOM 708 C C . ARG A 1 98 ? -12.016 -13.016 -10.703 1 93.81 98 ARG A C 1
ATOM 710 O O . ARG A 1 98 ? -11.414 -13.531 -11.648 1 93.81 98 ARG A O 1
ATOM 717 N N . GLY A 1 99 ? -12.391 -11.766 -10.594 1 94.94 99 GLY A N 1
ATOM 718 C CA . GLY A 1 99 ? -12 -10.852 -11.656 1 94.94 99 GLY A CA 1
ATOM 719 C C . GLY A 1 99 ? -10.492 -10.734 -11.82 1 94.94 99 GLY A C 1
ATOM 720 O O . GLY A 1 99 ? -9.977 -10.781 -12.938 1 94.94 99 GLY A O 1
ATOM 721 N N . LEU A 1 100 ? -9.844 -10.594 -10.719 1 96.56 100 LEU A N 1
ATOM 722 C CA . LEU A 1 100 ? -8.391 -10.5 -10.758 1 96.56 100 LEU A CA 1
ATOM 723 C C . LEU A 1 100 ? -7.777 -11.781 -11.312 1 96.56 100 LEU A C 1
ATOM 725 O O . LEU A 1 100 ? -6.883 -11.734 -12.156 1 96.56 100 LEU A O 1
ATOM 729 N N . VAL A 1 101 ? -8.25 -12.945 -10.906 1 97.56 101 VAL A N 1
ATOM 730 C CA . VAL A 1 101 ? -7.762 -14.242 -11.367 1 97.56 101 VAL A CA 1
ATOM 731 C C . VAL A 1 101 ? -7.957 -14.359 -12.883 1 97.56 101 VAL A C 1
ATOM 733 O O . VAL A 1 101 ? -7.039 -14.75 -13.602 1 97.56 101 VAL A O 1
ATOM 736 N N . ALA A 1 102 ? -9.094 -13.969 -13.305 1 97 102 ALA A N 1
ATOM 737 C CA . ALA A 1 102 ? -9.414 -14.055 -14.727 1 97 102 ALA A CA 1
ATOM 738 C C . ALA A 1 102 ? -8.492 -13.164 -15.555 1 97 102 ALA A C 1
ATOM 740 O O . ALA A 1 102 ? -8.008 -13.57 -16.609 1 97 102 ALA A O 1
ATOM 741 N N . ARG A 1 103 ? -8.25 -11.945 -15.07 1 97.62 103 ARG A N 1
ATOM 742 C CA . ARG A 1 103 ? -7.387 -11 -15.758 1 97.62 103 ARG A CA 1
ATOM 743 C C . ARG A 1 103 ? -5.969 -11.555 -15.898 1 97.62 103 ARG A C 1
ATOM 745 O O . ARG A 1 103 ? -5.355 -11.445 -16.969 1 97.62 103 ARG A O 1
ATOM 752 N N . VAL A 1 104 ? -5.477 -12.156 -14.883 1 98.56 104 VAL A N 1
ATOM 753 C CA . VAL A 1 104 ? -4.125 -12.711 -14.883 1 98.56 104 VAL A CA 1
ATOM 754 C C . VAL A 1 104 ? -4.062 -13.914 -15.82 1 98.56 104 VAL A C 1
ATOM 756 O O . VAL A 1 104 ? -3.125 -14.039 -16.609 1 98.56 104 VAL A O 1
ATOM 759 N N . LEU A 1 105 ? -5.051 -14.789 -15.773 1 98 105 LEU A N 1
ATOM 760 C CA . LEU A 1 105 ? -5.086 -15.984 -16.609 1 98 105 LEU A CA 1
ATOM 761 C C . LEU A 1 105 ? -5.125 -15.609 -18.094 1 98 105 LEU A C 1
ATOM 763 O O . LEU A 1 105 ? -4.375 -16.172 -18.891 1 98 105 LEU A O 1
ATOM 767 N N . GLU A 1 106 ? -5.969 -14.688 -18.375 1 98.06 106 GLU A N 1
ATOM 768 C CA . GLU A 1 106 ? -6.098 -14.258 -19.766 1 98.06 106 GLU A CA 1
ATOM 769 C C . GLU A 1 106 ? -4.777 -13.711 -20.297 1 98.06 106 GLU A C 1
ATOM 771 O O . GLU A 1 106 ? -4.34 -14.07 -21.391 1 98.06 106 GLU A O 1
ATOM 776 N N . ALA A 1 107 ? -4.172 -12.883 -19.547 1 98.5 107 ALA A N 1
ATOM 777 C CA . ALA A 1 107 ? -2.908 -12.273 -19.953 1 98.5 107 ALA A CA 1
ATOM 778 C C . ALA A 1 107 ? -1.804 -13.328 -20.062 1 98.5 107 ALA A C 1
ATOM 780 O O . ALA A 1 107 ? -0.985 -13.289 -20.984 1 98.5 107 ALA A O 1
ATOM 781 N N . ALA A 1 108 ? -1.748 -14.234 -19.125 1 98.38 108 ALA A N 1
ATOM 782 C CA . ALA A 1 108 ? -0.742 -15.289 -19.141 1 98.38 108 ALA A CA 1
ATOM 783 C C . ALA A 1 108 ? -0.91 -16.203 -20.359 1 98.38 108 ALA A C 1
ATOM 785 O O . ALA A 1 108 ? 0.077 -16.625 -20.953 1 98.38 108 ALA A O 1
ATOM 786 N N . GLN A 1 109 ? -2.115 -16.484 -20.672 1 97.38 109 GLN A N 1
ATOM 787 C CA . GLN A 1 109 ? -2.389 -17.312 -21.844 1 97.38 109 GLN A CA 1
ATOM 788 C C . GLN A 1 109 ? -1.892 -16.625 -23.109 1 97.38 109 GLN A C 1
ATOM 790 O O . GLN A 1 109 ? -1.406 -17.297 -24.031 1 97.38 109 GLN A O 1
ATOM 795 N N . ARG A 1 110 ? -1.989 -15.391 -23.125 1 97.38 110 ARG A N 1
ATOM 796 C CA . ARG A 1 110 ? -1.604 -14.617 -24.297 1 97.38 110 ARG A CA 1
ATOM 797 C C . ARG A 1 110 ? -0.092 -14.438 -24.359 1 97.38 110 ARG A C 1
ATOM 799 O O . ARG A 1 110 ? 0.509 -14.555 -25.438 1 97.38 110 ARG A O 1
ATOM 806 N N . SER A 1 111 ? 0.557 -14.211 -23.234 1 97.44 111 SER A N 1
ATOM 807 C CA . SER A 1 111 ? 1.939 -13.742 -23.234 1 97.44 111 SER A CA 1
ATOM 808 C C . SER A 1 111 ? 2.881 -14.797 -22.656 1 97.44 111 SER A C 1
ATOM 810 O O . SER A 1 111 ? 4.102 -14.68 -22.797 1 97.44 111 SER A O 1
ATOM 812 N N . GLY A 1 112 ? 2.346 -15.766 -22 1 97.69 112 GLY A N 1
ATOM 813 C CA . GLY A 1 112 ? 3.148 -16.797 -21.359 1 97.69 112 GLY A CA 1
ATOM 814 C C . GLY A 1 112 ? 3.436 -16.516 -19.906 1 97.69 112 GLY A C 1
ATOM 815 O O . GLY A 1 112 ? 3.758 -17.422 -19.141 1 97.69 112 GLY A O 1
ATOM 816 N N . ALA A 1 113 ? 3.391 -15.219 -19.578 1 98.75 113 ALA A N 1
ATOM 817 C CA . ALA A 1 113 ? 3.639 -14.766 -18.203 1 98.75 113 ALA A CA 1
ATOM 818 C C . ALA A 1 113 ? 2.959 -13.422 -17.938 1 98.75 113 ALA A C 1
ATOM 820 O O . ALA A 1 113 ? 2.98 -12.531 -18.797 1 98.75 113 ALA A O 1
ATOM 821 N N . ALA A 1 114 ? 2.32 -13.32 -16.75 1 98.81 114 ALA A N 1
ATOM 822 C CA . ALA A 1 114 ? 1.631 -12.086 -16.391 1 98.81 114 ALA A CA 1
ATOM 823 C C . ALA A 1 114 ? 1.549 -11.906 -14.883 1 98.81 114 ALA A C 1
ATOM 825 O O . ALA A 1 114 ? 1.395 -12.883 -14.148 1 98.81 114 ALA A O 1
ATOM 826 N N . VAL A 1 115 ? 1.654 -10.68 -14.469 1 98.75 115 VAL A N 1
ATOM 827 C CA . VAL A 1 115 ? 1.556 -10.383 -13.039 1 98.75 115 VAL A CA 1
ATOM 828 C C . VAL A 1 115 ? 0.666 -9.164 -12.82 1 98.75 115 VAL A C 1
ATOM 830 O O . VAL A 1 115 ? 0.658 -8.242 -13.641 1 98.75 115 VAL A O 1
ATOM 833 N N . PRO A 1 116 ? -0.114 -9.188 -11.812 1 98.62 116 PRO A N 1
ATOM 834 C CA . PRO A 1 116 ? -0.853 -7.98 -11.43 1 98.62 116 PRO A CA 1
ATOM 835 C C . PRO A 1 116 ? 0.01 -6.969 -10.68 1 98.62 116 PRO A C 1
ATOM 837 O O . PRO A 1 116 ? 0.867 -7.359 -9.883 1 98.62 116 PRO A O 1
ATOM 840 N N . VAL A 1 117 ? -0.22 -5.668 -10.945 1 98 117 VAL A N 1
ATOM 841 C CA . VAL A 1 117 ? 0.559 -4.617 -10.297 1 98 117 VAL A CA 1
ATOM 842 C C . VAL A 1 117 ? -0.359 -3.469 -9.891 1 98 117 VAL A C 1
ATOM 844 O O . VAL A 1 117 ? -1.441 -3.299 -10.461 1 98 117 VAL A O 1
ATOM 847 N N . LEU A 1 118 ? 0.062 -2.734 -8.898 1 96 118 LEU A N 1
ATOM 848 C CA . LEU A 1 118 ? -0.574 -1.494 -8.469 1 96 118 LEU A CA 1
ATOM 849 C C . LEU A 1 118 ? 0.396 -0.322 -8.57 1 96 118 LEU A C 1
ATOM 851 O O . LEU A 1 118 ? 1.604 -0.493 -8.391 1 96 118 LEU A O 1
ATOM 855 N N . PRO A 1 119 ? -0.165 0.868 -8.867 1 94.25 119 PRO A N 1
ATOM 856 C CA . PRO A 1 119 ? 0.686 2.043 -8.672 1 94.25 119 PRO A CA 1
ATOM 857 C C . PRO A 1 119 ? 1.079 2.25 -7.211 1 94.25 119 PRO A C 1
ATOM 859 O O . PRO A 1 119 ? 0.395 1.76 -6.309 1 94.25 119 PRO A O 1
ATOM 862 N N . VAL A 1 120 ? 2.209 2.854 -6.996 1 94 120 VAL A N 1
ATOM 863 C CA . VAL A 1 120 ? 2.59 3.254 -5.645 1 94 120 VAL A CA 1
ATOM 864 C C . VAL A 1 120 ? 1.767 4.465 -5.215 1 94 120 VAL A C 1
ATOM 866 O O . VAL A 1 120 ? 1.885 5.543 -5.797 1 94 120 VAL A O 1
ATOM 869 N N . PRO A 1 121 ? 0.971 4.301 -4.184 1 90.06 121 PRO A N 1
ATOM 870 C CA . PRO A 1 121 ? 0.011 5.359 -3.871 1 90.06 121 PRO A CA 1
ATOM 871 C C . PRO A 1 121 ? 0.631 6.496 -3.057 1 90.06 121 PRO A C 1
ATOM 873 O O . PRO A 1 121 ? 0.174 7.637 -3.139 1 90.06 121 PRO A O 1
ATOM 876 N N . ASP A 1 122 ? 1.633 6.281 -2.309 1 93.5 122 ASP A N 1
ATOM 877 C CA . ASP A 1 122 ? 2.199 7.207 -1.329 1 93.5 122 ASP A CA 1
ATOM 878 C C . ASP A 1 122 ? 3.555 7.738 -1.794 1 93.5 122 ASP A C 1
ATOM 880 O O . ASP A 1 122 ? 4.191 7.148 -2.67 1 93.5 122 ASP A O 1
ATOM 884 N N . THR A 1 123 ? 3.934 8.875 -1.216 1 94.94 123 THR A N 1
ATOM 885 C CA . THR A 1 123 ? 5.316 9.312 -1.378 1 94.94 123 THR A CA 1
ATOM 886 C C . THR A 1 123 ? 6.285 8.188 -1.022 1 94.94 123 THR A C 1
ATOM 888 O O . THR A 1 123 ? 6.117 7.516 -0.002 1 94.94 123 THR A O 1
ATOM 891 N N . LEU A 1 124 ? 7.105 7.898 -1.983 1 97.19 124 LEU A N 1
ATOM 892 C CA . LEU A 1 124 ? 8.141 6.887 -1.795 1 97.19 124 LEU A CA 1
ATOM 893 C C . LEU A 1 124 ? 9.453 7.523 -1.366 1 97.19 124 LEU A C 1
ATOM 895 O O . LEU A 1 124 ? 9.984 8.383 -2.066 1 97.19 124 LEU A O 1
ATOM 899 N N . MET A 1 125 ? 9.977 7.082 -0.194 1 98 125 MET A N 1
ATOM 900 C CA . MET A 1 125 ? 11.094 7.785 0.425 1 98 125 MET A CA 1
ATOM 901 C C . MET A 1 125 ? 12.133 6.797 0.941 1 98 125 MET A C 1
ATOM 903 O O . MET A 1 125 ? 11.789 5.77 1.524 1 98 125 MET A O 1
ATOM 907 N N . ALA A 1 126 ? 13.414 7.023 0.633 1 97.62 126 ALA A N 1
ATOM 908 C CA . ALA A 1 126 ? 14.539 6.266 1.184 1 97.62 126 ALA A CA 1
ATOM 909 C C . ALA A 1 126 ? 15.094 6.941 2.436 1 97.62 126 ALA A C 1
ATOM 911 O O . ALA A 1 126 ? 15.758 7.977 2.346 1 97.62 126 ALA A O 1
ATOM 912 N N . PRO A 1 127 ? 14.852 6.34 3.525 1 96.75 127 PRO A N 1
ATOM 913 C CA . PRO A 1 127 ? 15.328 6.965 4.762 1 96.75 127 PRO A CA 1
ATOM 914 C C . PRO A 1 127 ? 16.844 7.129 4.797 1 96.75 127 PRO A C 1
ATOM 916 O O . PRO A 1 127 ? 17.562 6.355 4.164 1 96.75 127 PRO A O 1
ATOM 919 N N . GLU A 1 128 ? 17.25 8.133 5.449 1 94.56 128 GLU A N 1
ATOM 920 C CA . GLU A 1 128 ? 18.656 8.312 5.832 1 94.56 128 GLU A CA 1
ATOM 921 C C . GLU A 1 128 ? 18.859 7.992 7.309 1 94.56 128 GLU A C 1
ATOM 923 O O . GLU A 1 128 ? 18.594 8.828 8.172 1 94.56 128 GLU A O 1
ATOM 928 N N . GLY A 1 129 ? 19.328 6.793 7.539 1 91.12 129 GLY A N 1
ATOM 929 C CA . GLY A 1 129 ? 19.281 6.324 8.914 1 91.12 129 GLY A CA 1
ATOM 930 C C . GLY A 1 129 ? 17.875 6.164 9.461 1 91.12 129 GLY A C 1
ATOM 931 O O . GLY A 1 129 ? 17.062 5.461 8.867 1 91.12 129 GLY A O 1
ATOM 932 N N . GLU A 1 130 ? 17.609 6.961 10.5 1 89.44 130 GLU A N 1
ATOM 933 C CA . GLU A 1 130 ? 16.281 6.867 11.102 1 89.44 130 GLU A CA 1
ATOM 934 C C . GLU A 1 130 ? 15.445 8.102 10.781 1 89.44 130 GLU A C 1
ATOM 936 O O . GLU A 1 130 ? 14.391 8.312 11.383 1 89.44 130 GLU A O 1
ATOM 941 N N . ALA A 1 131 ? 15.969 8.828 9.844 1 94.56 131 ALA A N 1
ATOM 942 C CA . ALA A 1 131 ? 15.289 10.086 9.523 1 94.56 131 ALA A CA 1
ATOM 943 C C . ALA A 1 131 ? 14.781 10.078 8.078 1 94.56 131 ALA A C 1
ATOM 945 O O . ALA A 1 131 ? 15.18 9.234 7.277 1 94.56 131 ALA A O 1
ATOM 946 N N . TYR A 1 132 ? 13.891 11.023 7.867 1 97.25 132 TYR A N 1
ATOM 947 C CA . TYR A 1 132 ? 13.391 11.25 6.516 1 97.25 132 TYR A CA 1
ATOM 948 C C . TYR A 1 132 ? 14.531 11.492 5.543 1 97.25 132 TYR A C 1
ATOM 950 O O . TYR A 1 132 ? 15.492 12.195 5.867 1 97.25 132 TYR A O 1
ATOM 958 N N . GLY A 1 133 ? 14.414 10.859 4.289 1 97 133 GLY A N 1
ATOM 959 C CA . GLY A 1 133 ? 15.5 10.961 3.332 1 97 133 GLY A CA 1
ATOM 960 C C . GLY A 1 133 ? 15.039 11.297 1.929 1 97 133 GLY A C 1
ATOM 961 O O . GLY A 1 133 ? 14.133 12.117 1.749 1 97 133 GLY A O 1
ATOM 962 N N . ARG A 1 134 ? 15.641 10.75 1.015 1 95.94 134 ARG A N 1
ATOM 963 C CA . ARG A 1 134 ? 15.43 11.109 -0.384 1 95.94 134 ARG A CA 1
ATOM 964 C C . ARG A 1 134 ? 14.102 10.547 -0.896 1 95.94 134 ARG A C 1
ATOM 966 O O . ARG A 1 134 ? 13.812 9.367 -0.714 1 95.94 134 ARG A O 1
ATOM 973 N N . VAL A 1 135 ? 13.375 11.43 -1.48 1 96.19 135 VAL A N 1
ATOM 974 C CA . VAL A 1 135 ? 12.148 11.023 -2.154 1 96.19 135 VAL A CA 1
ATOM 975 C C . VAL A 1 135 ? 12.461 10.602 -3.588 1 96.19 135 VAL A C 1
ATOM 977 O O . VAL A 1 135 ? 13.258 11.25 -4.273 1 96.19 135 VAL A O 1
ATOM 980 N N . VAL A 1 136 ? 11.891 9.484 -3.994 1 95.62 136 VAL A N 1
ATOM 981 C CA . VAL A 1 136 ? 12.039 9.039 -5.375 1 95.62 136 VAL A CA 1
ATOM 982 C C . VAL A 1 136 ? 10.695 9.141 -6.094 1 95.62 136 VAL A C 1
ATOM 984 O O . VAL A 1 136 ? 9.641 9.109 -5.461 1 95.62 136 VAL A O 1
ATOM 987 N N . PRO A 1 137 ? 10.758 9.305 -7.402 1 95.25 137 PRO A N 1
ATOM 988 C CA . PRO A 1 137 ? 9.492 9.398 -8.141 1 95.25 137 PRO A CA 1
ATOM 989 C C . PRO A 1 137 ? 8.695 8.102 -8.109 1 95.25 137 PRO A C 1
ATOM 991 O O . PRO A 1 137 ? 9.039 7.137 -8.797 1 95.25 137 PRO A O 1
ATOM 994 N N . ARG A 1 138 ? 7.66 8.109 -7.402 1 93.5 138 ARG A N 1
ATOM 995 C CA . ARG A 1 138 ? 6.859 6.906 -7.207 1 93.5 138 ARG A CA 1
ATOM 996 C C . ARG A 1 138 ? 6.27 6.422 -8.523 1 93.5 138 ARG A C 1
ATOM 998 O O . ARG A 1 138 ? 6.023 5.227 -8.703 1 93.5 138 ARG A O 1
ATOM 1005 N N . GLU A 1 139 ? 6.055 7.316 -9.484 1 93.81 139 GLU A N 1
ATOM 1006 C CA . GLU A 1 139 ? 5.449 6.977 -10.773 1 93.81 139 GLU A CA 1
ATOM 1007 C C . GLU A 1 139 ? 6.336 6.027 -11.57 1 93.81 139 GLU A C 1
ATOM 1009 O O . GLU A 1 139 ? 5.875 5.387 -12.516 1 93.81 139 GLU A O 1
ATOM 1014 N N . ALA A 1 140 ? 7.566 5.902 -11.164 1 96 140 ALA A N 1
ATOM 1015 C CA . ALA A 1 140 ? 8.531 5.055 -11.859 1 96 140 ALA A CA 1
ATOM 1016 C C . ALA A 1 140 ? 8.438 3.609 -11.367 1 96 140 ALA A C 1
ATOM 1018 O O . ALA A 1 140 ? 9.086 2.719 -11.922 1 96 140 ALA A O 1
ATOM 1019 N N . PHE A 1 141 ? 7.57 3.369 -10.375 1 97.38 141 PHE A N 1
ATOM 1020 C CA . PHE A 1 141 ? 7.562 2.045 -9.758 1 97.38 141 PHE A CA 1
ATOM 1021 C C . PHE A 1 141 ? 6.141 1.495 -9.688 1 97.38 141 PHE A C 1
ATOM 1023 O O . PHE A 1 141 ? 5.172 2.246 -9.805 1 97.38 141 PHE A O 1
ATOM 1030 N N . ARG A 1 142 ? 6.051 0.194 -9.578 1 97.62 142 ARG A N 1
ATOM 1031 C CA . ARG A 1 142 ? 4.812 -0.541 -9.328 1 97.62 142 ARG A CA 1
ATOM 1032 C C . ARG A 1 142 ? 4.992 -1.538 -8.188 1 97.62 142 ARG A C 1
ATOM 1034 O O . ARG A 1 142 ? 6.105 -1.991 -7.918 1 97.62 142 ARG A O 1
ATOM 1041 N N . LEU A 1 143 ? 3.926 -1.792 -7.527 1 97.19 143 LEU A N 1
ATOM 1042 C CA . LEU A 1 143 ? 3.855 -2.852 -6.527 1 97.19 143 LEU A CA 1
ATOM 1043 C C . LEU A 1 143 ? 3.355 -4.152 -7.148 1 97.19 143 LEU A C 1
ATOM 1045 O O . LEU A 1 143 ? 2.262 -4.191 -7.715 1 97.19 143 LEU A O 1
ATOM 1049 N N . VAL A 1 144 ? 4.141 -5.199 -7.008 1 98.31 144 VAL A N 1
ATOM 1050 C CA . VAL A 1 144 ? 3.795 -6.465 -7.645 1 98.31 144 VAL A CA 1
ATOM 1051 C C . VAL A 1 144 ? 2.963 -7.316 -6.691 1 98.31 144 VAL A C 1
ATOM 1053 O O . VAL A 1 144 ? 3.303 -7.453 -5.512 1 98.31 144 VAL A O 1
ATOM 1056 N N . GLN A 1 145 ? 1.873 -7.828 -7.199 1 98.25 145 GLN A N 1
ATOM 1057 C CA . GLN A 1 145 ? 0.985 -8.664 -6.402 1 98.25 145 GLN A CA 1
ATOM 1058 C C . GLN A 1 145 ? 0.951 -10.094 -6.938 1 98.25 145 GLN A C 1
ATOM 1060 O O . GLN A 1 145 ? 1.733 -10.453 -7.824 1 98.25 145 GLN A O 1
ATOM 1065 N N . THR A 1 146 ? 0.24 -10.953 -6.273 1 98.5 146 THR A N 1
ATOM 1066 C CA . THR A 1 146 ? -0.171 -12.273 -6.73 1 98.5 146 THR A CA 1
ATOM 1067 C C . THR A 1 146 ? -1.692 -12.391 -6.738 1 98.5 146 THR A C 1
ATOM 1069 O O . THR A 1 146 ? -2.385 -11.625 -6.07 1 98.5 146 THR A O 1
ATOM 1072 N N . PRO A 1 147 ? -2.174 -13.312 -7.598 1 98.69 147 PRO A N 1
ATOM 1073 C CA . PRO A 1 147 ? -1.547 -14.43 -8.305 1 98.69 147 PRO A CA 1
ATOM 1074 C C . PRO A 1 147 ? -0.723 -13.977 -9.508 1 98.69 147 PRO A C 1
ATOM 1076 O O . PRO A 1 147 ? -1.046 -12.961 -10.141 1 98.69 147 PRO A O 1
ATOM 1079 N N . GLN A 1 148 ? 0.285 -14.711 -9.766 1 98.88 148 GLN A N 1
ATOM 1080 C CA . GLN A 1 148 ? 1.065 -14.586 -10.984 1 98.88 148 GLN A CA 1
ATOM 1081 C C . GLN A 1 148 ? 0.838 -15.773 -11.914 1 98.88 148 GLN A C 1
ATOM 1083 O O . GLN A 1 148 ? 0.763 -16.922 -11.461 1 98.88 148 GLN A O 1
ATOM 1088 N N . GLY A 1 149 ? 0.699 -15.516 -13.18 1 98.88 149 GLY A N 1
ATOM 1089 C CA . GLY A 1 149 ? 0.398 -16.562 -14.133 1 98.88 149 GLY A CA 1
ATOM 1090 C C . GLY A 1 149 ? 1.541 -16.859 -15.094 1 98.88 149 GLY A C 1
ATOM 1091 O O . GLY A 1 149 ? 2.223 -15.93 -15.547 1 98.88 149 GLY A O 1
ATOM 1092 N N . PHE A 1 150 ? 1.672 -18.188 -15.359 1 98.88 150 PHE A N 1
ATOM 1093 C CA . PHE A 1 150 ? 2.752 -18.609 -16.234 1 98.88 150 PHE A CA 1
ATOM 1094 C C . PHE A 1 150 ? 2.361 -19.875 -17 1 98.88 150 PHE A C 1
ATOM 1096 O O . PHE A 1 150 ? 1.63 -20.719 -16.484 1 98.88 150 PHE A O 1
ATOM 1103 N N . PHE A 1 151 ? 2.92 -19.969 -18.188 1 98.75 151 PHE A N 1
ATOM 1104 C CA . PHE A 1 151 ? 3.033 -21.328 -18.703 1 98.75 151 PHE A CA 1
ATOM 1105 C C . PHE A 1 151 ? 3.893 -22.188 -17.781 1 98.75 151 PHE A C 1
ATOM 1107 O O . PHE A 1 151 ? 4.969 -21.766 -17.359 1 98.75 151 PHE A O 1
ATOM 1114 N N . THR A 1 152 ? 3.393 -23.406 -17.562 1 98.69 152 THR A N 1
ATOM 1115 C CA . THR A 1 152 ? 4.059 -24.281 -16.625 1 98.69 152 THR A CA 1
ATOM 1116 C C . THR A 1 152 ? 5.488 -24.578 -17.062 1 98.69 152 THR A C 1
ATOM 1118 O O . THR A 1 152 ? 6.422 -24.5 -16.266 1 98.69 152 THR A O 1
ATOM 1121 N N . ALA A 1 153 ? 5.66 -24.844 -18.25 1 98.31 153 ALA A N 1
ATOM 1122 C CA . ALA A 1 153 ? 6.977 -25.188 -18.781 1 98.31 153 ALA A CA 1
ATOM 1123 C C . ALA A 1 153 ? 7.945 -24.016 -18.641 1 98.31 153 ALA A C 1
ATOM 1125 O O . ALA A 1 153 ? 9.109 -24.219 -18.297 1 98.31 153 ALA A O 1
ATOM 1126 N N . LEU A 1 154 ? 7.445 -22.844 -18.891 1 98.12 154 LEU A N 1
ATOM 1127 C CA . LEU A 1 154 ? 8.266 -21.656 -18.797 1 98.12 154 LEU A CA 1
ATOM 1128 C C . LEU A 1 154 ? 8.734 -21.438 -17.359 1 98.12 154 LEU A C 1
ATOM 1130 O O . LEU A 1 154 ? 9.914 -21.188 -17.109 1 98.12 154 LEU A O 1
ATOM 1134 N N . LEU A 1 155 ? 7.836 -21.578 -16.422 1 98.81 155 LEU A N 1
ATOM 1135 C CA . LEU A 1 155 ? 8.195 -21.359 -15.031 1 98.81 155 LEU A CA 1
ATOM 1136 C C . LEU A 1 155 ? 9.141 -22.438 -14.531 1 98.81 155 LEU A C 1
ATOM 1138 O O . LEU A 1 155 ? 10.055 -22.172 -13.75 1 98.81 155 LEU A O 1
ATOM 1142 N N . ARG A 1 156 ? 8.945 -23.672 -15.008 1 98.56 156 ARG A N 1
ATOM 1143 C 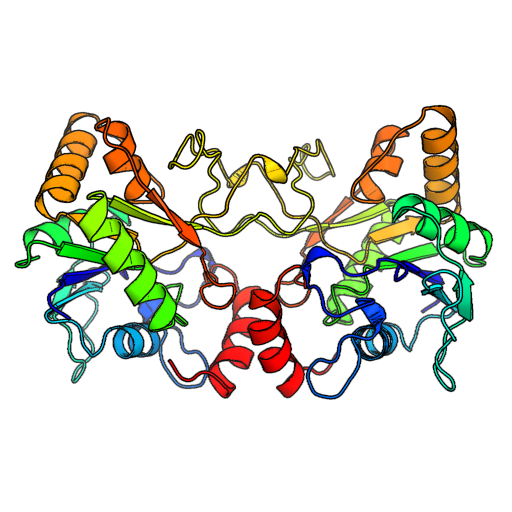CA . ARG A 1 156 ? 9.875 -24.734 -14.664 1 98.56 156 ARG A CA 1
ATOM 1144 C C . ARG A 1 156 ? 11.289 -24.422 -15.133 1 98.56 156 ARG A C 1
ATOM 1146 O O . ARG A 1 156 ? 12.25 -24.594 -14.391 1 98.56 156 ARG A O 1
ATOM 1153 N N . GLU A 1 157 ? 11.32 -23.969 -16.297 1 97.62 157 GLU A N 1
ATOM 1154 C CA . GLU A 1 157 ? 12.625 -23.594 -16.844 1 97.62 157 GLU A CA 1
ATOM 1155 C C . GLU A 1 157 ? 13.25 -22.453 -16.062 1 97.62 157 GLU A C 1
ATOM 1157 O O . GLU A 1 157 ? 14.453 -22.453 -15.812 1 97.62 157 GLU A O 1
ATOM 1162 N N . ALA A 1 158 ? 12.453 -21.531 -15.727 1 98.38 158 ALA A N 1
ATOM 1163 C CA . ALA A 1 158 ? 12.945 -20.375 -14.969 1 98.38 158 ALA A CA 1
ATOM 1164 C C . ALA A 1 158 ? 13.5 -20.812 -13.617 1 98.38 158 ALA A C 1
ATOM 1166 O O . ALA A 1 158 ? 14.57 -20.344 -13.203 1 98.38 158 ALA A O 1
ATOM 1167 N N . HIS A 1 159 ? 12.82 -21.688 -12.953 1 98.31 159 HIS A N 1
ATOM 1168 C CA . HIS A 1 159 ? 13.289 -22.172 -11.664 1 98.31 159 HIS A CA 1
ATOM 1169 C C . HIS A 1 159 ? 14.57 -23 -11.82 1 98.31 159 HIS A C 1
ATOM 1171 O O . HIS A 1 159 ? 15.484 -22.891 -11 1 98.31 159 HIS A O 1
ATOM 1177 N N . ALA A 1 160 ? 14.633 -23.766 -12.828 1 97.38 160 ALA A N 1
ATOM 1178 C CA . ALA A 1 160 ? 15.844 -24.547 -13.094 1 97.38 160 ALA A CA 1
ATOM 1179 C C . ALA A 1 160 ? 17.031 -23.641 -13.359 1 97.38 160 ALA A C 1
ATOM 1181 O O . ALA A 1 160 ? 18.125 -23.859 -12.82 1 97.38 160 ALA A O 1
ATOM 1182 N N . TYR A 1 161 ? 16.797 -22.672 -14.156 1 96.62 161 TYR A N 1
ATOM 1183 C CA . TYR A 1 161 ? 17.828 -21.688 -14.469 1 96.62 161 TYR A CA 1
ATOM 1184 C C . TYR A 1 161 ? 18.312 -20.984 -13.203 1 96.62 161 TYR A C 1
ATOM 1186 O O . TYR A 1 161 ? 19.531 -20.859 -12.977 1 96.62 161 TYR A O 1
ATOM 1194 N N . ALA A 1 162 ? 17.375 -20.562 -12.391 1 96.69 16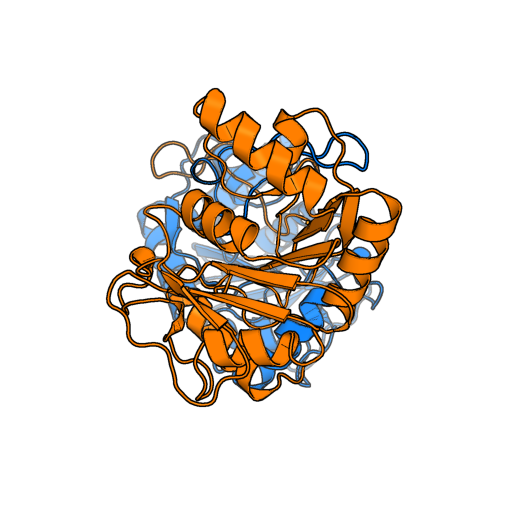2 ALA A N 1
ATOM 1195 C CA . ALA A 1 162 ? 17.688 -19.875 -11.148 1 96.69 162 ALA A CA 1
ATOM 1196 C C . ALA A 1 162 ? 18.531 -20.766 -10.227 1 96.69 162 ALA A C 1
ATOM 1198 O O . ALA A 1 162 ? 19.469 -20.281 -9.578 1 96.69 162 ALA A O 1
ATOM 1199 N N . ARG A 1 163 ? 18.156 -21.984 -10.18 1 95.06 163 ARG A N 1
ATOM 1200 C CA . ARG A 1 163 ? 18.906 -22.938 -9.359 1 95.06 163 ARG A CA 1
ATOM 1201 C C . ARG A 1 163 ? 20.344 -23.062 -9.836 1 95.06 163 ARG A C 1
ATOM 1203 O O . ARG A 1 163 ? 21.281 -23.031 -9.031 1 95.06 163 ARG A O 1
ATOM 1210 N N . ARG A 1 164 ? 20.516 -23.156 -11.07 1 96.06 164 ARG A N 1
ATOM 1211 C CA . ARG A 1 164 ? 21.844 -23.297 -11.648 1 96.06 164 ARG A CA 1
ATOM 1212 C C . ARG A 1 164 ? 22.688 -22.062 -11.406 1 96.06 164 ARG A C 1
ATOM 1214 O O . ARG A 1 164 ? 23.891 -22.172 -11.164 1 96.06 164 ARG A O 1
ATOM 1221 N N . LYS A 1 165 ? 22.062 -20.922 -11.398 1 96.38 165 LYS A N 1
ATOM 1222 C CA . LYS A 1 165 ? 22.797 -19.656 -11.297 1 96.38 165 LYS A CA 1
ATOM 1223 C C . LYS A 1 165 ? 22.828 -19.156 -9.859 1 96.38 165 LYS A C 1
ATOM 1225 O O . LYS A 1 165 ? 23.484 -18.156 -9.562 1 96.38 165 LYS A O 1
ATOM 1230 N N . GLY A 1 166 ? 22.109 -19.812 -8.969 1 95.5 166 GLY A N 1
ATOM 1231 C CA . GLY A 1 166 ? 22.031 -19.375 -7.59 1 95.5 166 GLY A CA 1
ATOM 1232 C C . GLY A 1 166 ? 21.266 -18.078 -7.422 1 95.5 166 GLY A C 1
ATOM 1233 O O . GLY A 1 166 ? 21.641 -17.234 -6.609 1 95.5 166 GLY A O 1
ATOM 1234 N N . LEU A 1 167 ? 20.25 -17.859 -8.234 1 94.44 167 LEU A N 1
ATOM 1235 C CA . LEU A 1 167 ? 19.438 -16.641 -8.203 1 94.44 167 LEU A CA 1
ATOM 1236 C C . LEU A 1 167 ? 18.312 -16.766 -7.184 1 94.44 167 LEU A C 1
ATOM 1238 O O . LEU A 1 167 ? 17.594 -17.75 -7.172 1 94.44 167 LEU A O 1
ATOM 1242 N N . GLU A 1 168 ? 18.219 -15.797 -6.324 1 93.31 168 GLU A N 1
ATOM 1243 C CA . GLU A 1 168 ? 17.109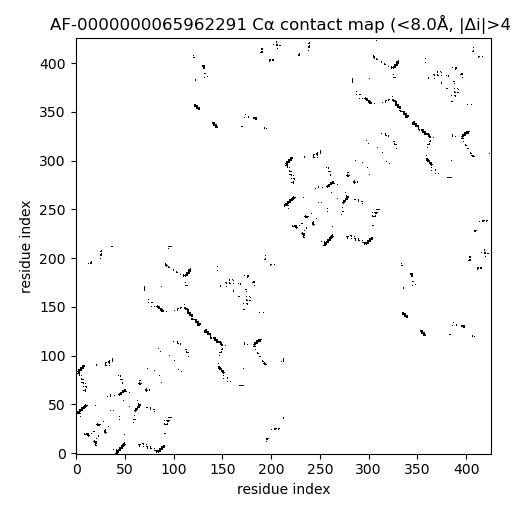 -15.672 -5.371 1 93.31 168 GLU A CA 1
ATOM 1244 C C . GLU A 1 168 ? 16.234 -14.461 -5.684 1 93.31 168 GLU A C 1
ATOM 1246 O O . GLU A 1 168 ? 16.75 -13.383 -5.992 1 93.31 168 GLU A O 1
ATOM 1251 N N . ALA A 1 169 ? 14.969 -14.727 -5.695 1 93.44 169 ALA A N 1
ATOM 1252 C CA . ALA A 1 169 ? 14.039 -13.664 -6.066 1 93.44 169 ALA A CA 1
ATOM 1253 C C . ALA A 1 169 ? 12.867 -13.594 -5.094 1 93.44 169 ALA A C 1
ATOM 1255 O O . ALA A 1 169 ? 12.523 -14.594 -4.449 1 93.44 169 ALA A O 1
ATOM 1256 N N . SER A 1 170 ? 12.227 -12.375 -5.016 1 89.31 170 SER A N 1
ATOM 1257 C CA . SER A 1 170 ? 11.086 -12.164 -4.129 1 89.31 170 SER A CA 1
ATOM 1258 C C . SER A 1 170 ? 9.789 -12.648 -4.77 1 89.31 170 SER A C 1
ATOM 1260 O O . SER A 1 170 ? 8.789 -12.859 -4.078 1 89.31 170 SER A O 1
ATOM 1262 N N . ASP A 1 171 ? 9.852 -12.742 -6.059 1 93.94 171 ASP A N 1
ATOM 1263 C CA . ASP A 1 171 ? 8.672 -13.266 -6.738 1 93.94 171 ASP A CA 1
ATOM 1264 C C . ASP A 1 171 ? 9.062 -14.047 -7.992 1 93.94 171 ASP A C 1
ATOM 1266 O O . ASP A 1 171 ? 10.227 -14.031 -8.406 1 93.94 171 ASP A O 1
ATOM 1270 N N . ASP A 1 172 ? 8.117 -14.742 -8.547 1 97.56 172 ASP A N 1
ATOM 1271 C CA . ASP A 1 172 ? 8.398 -15.695 -9.625 1 97.56 172 ASP A CA 1
ATOM 1272 C C . ASP A 1 172 ? 8.609 -14.969 -10.953 1 97.56 172 ASP A C 1
ATOM 1274 O O . ASP A 1 172 ? 9.336 -15.461 -11.82 1 97.56 172 ASP A O 1
ATOM 1278 N N . ALA A 1 173 ? 8.008 -13.852 -11.156 1 98.31 173 ALA A N 1
ATOM 1279 C CA . ALA A 1 173 ? 8.188 -13.078 -12.383 1 98.31 173 ALA A CA 1
ATOM 1280 C C . ALA A 1 173 ? 9.656 -12.711 -12.586 1 98.31 173 ALA A C 1
ATOM 1282 O O . ALA A 1 173 ? 10.141 -12.68 -13.727 1 98.31 173 ALA A O 1
ATOM 1283 N N . GLN A 1 174 ? 10.367 -12.492 -11.516 1 97 174 GLN A N 1
ATOM 1284 C CA . GLN A 1 174 ? 11.789 -12.172 -11.594 1 97 174 GLN A CA 1
ATOM 1285 C C . GLN A 1 174 ? 12.578 -13.312 -12.211 1 97 174 GLN A C 1
ATOM 1287 O O . GLN A 1 174 ? 13.539 -13.078 -12.945 1 97 174 GLN A O 1
ATOM 1292 N N . LEU A 1 175 ? 12.195 -14.508 -11.828 1 97.69 175 LEU A N 1
ATOM 1293 C CA . LEU A 1 175 ? 12.898 -15.672 -12.359 1 97.69 175 LEU A CA 1
ATOM 1294 C C . LEU A 1 175 ? 12.68 -15.789 -13.867 1 97.69 175 LEU A C 1
ATOM 1296 O O . LEU A 1 175 ? 13.617 -16.094 -14.609 1 97.69 175 LEU A O 1
ATOM 1300 N N . VAL A 1 176 ? 11.484 -15.555 -14.297 1 98.12 176 VAL A N 1
ATOM 1301 C CA . VAL A 1 176 ? 11.156 -15.609 -15.719 1 98.12 176 VAL A CA 1
ATOM 1302 C C . VAL A 1 176 ? 11.891 -14.5 -16.469 1 98.12 176 VAL A C 1
ATOM 1304 O O . VAL A 1 176 ? 12.445 -14.727 -17.547 1 98.12 176 VAL A O 1
ATOM 1307 N N . GLN A 1 177 ? 11.906 -13.352 -15.898 1 96.56 177 GLN A N 1
ATOM 1308 C CA . GLN A 1 177 ? 12.648 -12.234 -16.484 1 96.56 177 GLN A CA 1
ATOM 1309 C C . GLN A 1 177 ? 14.133 -12.562 -16.594 1 96.56 177 GLN A C 1
ATOM 1311 O O . GLN A 1 177 ? 14.773 -12.234 -17.594 1 96.56 177 GLN A O 1
ATOM 1316 N N . ALA A 1 178 ? 14.703 -13.156 -15.57 1 95.19 178 ALA A N 1
ATOM 1317 C CA . ALA A 1 178 ? 16.109 -13.523 -15.555 1 95.19 178 ALA A CA 1
ATOM 1318 C C . ALA A 1 178 ? 16.438 -14.484 -16.703 1 95.19 178 ALA A C 1
ATOM 1320 O O . ALA A 1 178 ? 17.562 -14.477 -17.219 1 95.19 178 ALA A O 1
ATOM 1321 N N . LEU A 1 179 ? 15.453 -15.297 -17.016 1 94.88 179 LEU A N 1
ATOM 1322 C CA . LEU A 1 179 ? 15.602 -16.219 -18.141 1 94.88 179 LEU A CA 1
ATOM 1323 C C . LEU A 1 179 ? 15.602 -15.477 -19.469 1 94.88 179 LEU A C 1
ATOM 1325 O O . LEU A 1 179 ? 15.992 -16.031 -20.5 1 94.88 179 LEU A O 1
ATOM 1329 N N . GLY A 1 180 ? 15.07 -14.234 -19.469 1 94.5 180 GLY A N 1
ATOM 1330 C CA . GLY A 1 180 ? 15.062 -13.414 -20.672 1 94.5 180 GLY A CA 1
ATOM 1331 C C . GLY A 1 180 ? 13.703 -13.328 -21.328 1 94.5 180 GLY A C 1
ATOM 1332 O O . GLY A 1 180 ? 13.578 -12.836 -22.453 1 94.5 180 GLY A O 1
ATOM 1333 N N . TYR A 1 181 ? 12.672 -13.797 -20.672 1 95.44 181 TYR A N 1
ATOM 1334 C CA . TYR A 1 181 ? 11.32 -13.773 -21.219 1 95.44 181 TYR A CA 1
ATOM 1335 C C . TYR A 1 181 ? 10.523 -12.602 -20.656 1 95.44 181 TYR A C 1
ATOM 1337 O O . TYR A 1 181 ? 10.648 -12.266 -19.469 1 95.44 181 TYR A O 1
ATOM 1345 N N . PRO A 1 182 ? 9.703 -12 -21.453 1 96.69 182 PRO A N 1
ATOM 1346 C CA . PRO A 1 182 ? 8.883 -10.891 -20.969 1 96.69 182 PRO A CA 1
ATOM 1347 C C . PRO A 1 182 ? 7.75 -11.352 -20.047 1 96.69 182 PRO A C 1
ATOM 1349 O O . PRO A 1 182 ? 7.305 -12.5 -20.141 1 96.69 182 PRO A O 1
ATOM 1352 N N . VAL A 1 183 ? 7.41 -10.523 -19.156 1 98.62 183 VAL A N 1
ATOM 1353 C CA . VAL A 1 183 ? 6.266 -10.734 -18.281 1 98.62 183 VAL A CA 1
ATOM 1354 C C . VAL A 1 183 ? 5.277 -9.578 -18.438 1 98.62 183 VAL A C 1
ATOM 1356 O O . VAL A 1 183 ? 5.637 -8.414 -18.234 1 98.62 183 VAL A O 1
ATOM 1359 N N . ALA A 1 184 ? 4.047 -9.844 -18.781 1 98.56 184 ALA A N 1
ATOM 1360 C CA . ALA A 1 184 ? 3.014 -8.836 -18.969 1 98.56 184 ALA A CA 1
ATOM 1361 C C . ALA A 1 184 ? 2.5 -8.32 -17.625 1 98.56 184 ALA A C 1
ATOM 1363 O O . ALA A 1 184 ? 2.496 -9.055 -16.641 1 98.56 184 ALA A O 1
ATOM 1364 N N . LEU A 1 185 ? 2.098 -7.07 -17.703 1 98.62 185 LEU A N 1
ATOM 1365 C CA . LEU A 1 185 ? 1.492 -6.469 -16.516 1 98.62 185 LEU A CA 1
ATOM 1366 C C . LEU A 1 185 ? -0.016 -6.328 -16.688 1 98.62 185 LEU A C 1
ATOM 1368 O O . LEU A 1 185 ? -0.493 -5.977 -17.781 1 98.62 185 LEU A O 1
ATOM 1372 N N . VAL A 1 186 ? -0.738 -6.652 -15.664 1 98.19 186 VAL A N 1
ATOM 1373 C CA . VAL A 1 186 ? -2.174 -6.391 -15.641 1 98.19 186 VAL A CA 1
ATOM 1374 C C . VAL A 1 186 ? -2.533 -5.574 -14.398 1 98.19 186 VAL A C 1
ATOM 1376 O O . VAL A 1 186 ? -1.745 -5.492 -13.453 1 98.19 186 VAL A O 1
ATOM 1379 N N . GLU A 1 187 ? -3.713 -4.953 -14.422 1 96.56 187 GLU A N 1
ATOM 1380 C CA . GLU A 1 187 ? -4.156 -4.145 -13.289 1 96.56 187 GLU A CA 1
ATOM 1381 C C . GLU A 1 187 ? -4.449 -5.016 -12.07 1 96.56 187 GLU A C 1
ATOM 1383 O O . GLU A 1 187 ? -5.156 -6.02 -12.18 1 96.56 187 GLU A O 1
ATOM 1388 N N . GLY A 1 188 ? -3.809 -4.672 -10.898 1 96.75 188 GLY A N 1
ATOM 1389 C CA . GLY A 1 188 ? -4.086 -5.352 -9.648 1 96.75 188 GLY A CA 1
ATOM 1390 C C . GLY A 1 188 ? -5.305 -4.801 -8.93 1 96.75 188 GLY A C 1
ATOM 1391 O O . GLY A 1 188 ? -6.145 -4.133 -9.539 1 96.75 188 GLY A O 1
ATOM 1392 N N . GLU A 1 189 ? -5.414 -5.273 -7.684 1 94.38 189 GLU A N 1
ATOM 1393 C CA . GLU A 1 189 ? -6.531 -4.836 -6.848 1 94.38 189 GLU A CA 1
ATOM 1394 C C . GLU A 1 189 ? -6.062 -4.496 -5.438 1 94.38 189 GLU A C 1
ATOM 1396 O O . GLU A 1 189 ? -5.262 -5.227 -4.848 1 94.38 189 GLU A O 1
ATOM 1401 N N . ALA A 1 190 ? -6.664 -3.422 -4.859 1 92.5 190 ALA A N 1
ATOM 1402 C CA . ALA A 1 190 ? -6.301 -2.998 -3.512 1 92.5 190 ALA A CA 1
ATOM 1403 C C . ALA A 1 190 ? -6.688 -4.055 -2.479 1 92.5 190 ALA A C 1
ATOM 1405 O O . ALA A 1 190 ? -6.012 -4.211 -1.46 1 92.5 190 ALA A O 1
ATOM 1406 N N . THR A 1 191 ? -7.668 -4.812 -2.783 1 93.19 191 THR A N 1
ATOM 1407 C CA . THR A 1 191 ? -8.133 -5.82 -1.838 1 93.19 191 THR A CA 1
ATOM 1408 C C . THR A 1 191 ? -7.141 -6.973 -1.739 1 93.19 191 THR A C 1
ATOM 1410 O O . THR A 1 191 ? -7.148 -7.723 -0.761 1 93.19 191 THR A O 1
ATOM 1413 N N . ALA A 1 192 ? -6.289 -7.129 -2.721 1 95.69 192 ALA A N 1
ATOM 1414 C CA . ALA A 1 192 ? -5.316 -8.219 -2.727 1 95.69 192 ALA A CA 1
ATOM 1415 C C . ALA A 1 192 ? -4.027 -7.801 -2.02 1 95.69 192 ALA A C 1
ATOM 1417 O O . ALA A 1 192 ? -2.932 -8.172 -2.445 1 95.69 192 ALA A O 1
ATOM 1418 N N . PHE A 1 193 ? -4.207 -6.949 -0.988 1 94.25 193 PHE A N 1
ATOM 1419 C CA . PHE A 1 193 ? -3.029 -6.535 -0.232 1 94.25 193 PHE A CA 1
ATOM 1420 C C . PHE A 1 193 ? -2.443 -7.707 0.545 1 94.25 193 PHE A C 1
ATOM 1422 O O . PHE A 1 193 ? -3.154 -8.664 0.871 1 94.25 193 PHE A O 1
ATOM 1429 N N . LYS A 1 194 ? -1.136 -7.641 0.811 1 94.56 194 LYS A N 1
ATOM 1430 C CA . LYS A 1 194 ? -0.406 -8.688 1.518 1 94.56 194 LYS A CA 1
ATOM 1431 C C . LYS A 1 194 ? -0.461 -8.477 3.027 1 94.56 194 LYS A C 1
ATOM 1433 O O . LYS A 1 194 ? -0.245 -7.363 3.51 1 94.56 194 LYS A O 1
ATOM 1438 N N . ILE A 1 195 ? -0.826 -9.438 3.764 1 92.56 195 ILE A N 1
ATOM 1439 C CA . ILE A 1 195 ? -0.754 -9.391 5.219 1 92.56 195 ILE A CA 1
ATOM 1440 C C . ILE A 1 195 ? 0.656 -9.758 5.68 1 92.56 195 ILE A C 1
ATOM 1442 O O . ILE A 1 195 ? 1.059 -10.914 5.613 1 92.56 195 ILE A O 1
ATOM 1446 N N . THR A 1 196 ? 1.401 -8.727 6.133 1 87.88 196 THR A N 1
ATOM 1447 C CA . THR A 1 196 ? 2.807 -8.93 6.465 1 87.88 196 THR A CA 1
ATOM 1448 C C . THR A 1 196 ? 3.094 -8.492 7.898 1 87.88 196 THR A C 1
ATOM 1450 O O . THR A 1 196 ? 3.979 -9.047 8.555 1 87.88 196 THR A O 1
ATOM 1453 N N . HIS A 1 197 ? 2.283 -7.441 8.375 1 83.88 197 HIS A N 1
ATOM 1454 C CA . HIS A 1 197 ? 2.467 -6.887 9.711 1 83.88 197 HIS A CA 1
ATOM 1455 C C . HIS A 1 197 ? 1.157 -6.895 10.492 1 83.88 197 HIS A C 1
ATOM 1457 O O . HIS A 1 197 ? 0.078 -6.992 9.906 1 83.88 197 HIS A O 1
ATOM 1463 N N . PRO A 1 198 ? 1.352 -6.777 11.789 1 79.75 198 PRO A N 1
ATOM 1464 C CA . PRO A 1 198 ? 0.144 -6.797 12.617 1 79.75 198 PRO A CA 1
ATOM 1465 C C . PRO A 1 198 ? -0.861 -5.719 12.219 1 79.75 198 PRO A C 1
ATOM 1467 O O . PRO A 1 198 ? -2.072 -5.938 12.297 1 79.75 198 PRO A O 1
ATOM 1470 N N . GLN A 1 199 ? -0.381 -4.688 11.734 1 81.81 199 GLN A N 1
ATOM 1471 C CA . GLN A 1 199 ? -1.259 -3.574 11.398 1 81.81 199 GLN A CA 1
ATOM 1472 C C . GLN A 1 199 ? -2.133 -3.906 10.195 1 81.81 199 GLN A C 1
ATOM 1474 O O . GLN A 1 199 ? -3.176 -3.283 9.984 1 81.81 199 GLN A O 1
ATOM 1479 N N . ASP A 1 200 ? -1.739 -4.871 9.477 1 88.75 200 ASP A N 1
ATOM 1480 C CA . ASP A 1 200 ? -2.521 -5.277 8.312 1 88.75 200 ASP A CA 1
ATOM 1481 C C . ASP A 1 200 ? -3.766 -6.055 8.734 1 88.75 200 ASP A C 1
ATOM 1483 O O . ASP A 1 200 ? -4.719 -6.18 7.961 1 88.75 200 ASP A O 1
ATOM 1487 N N . LEU A 1 201 ? -3.689 -6.602 9.938 1 88.44 201 LEU A N 1
ATOM 1488 C CA . LEU A 1 201 ? -4.762 -7.48 10.398 1 88.44 201 LEU A CA 1
ATOM 1489 C C . LEU A 1 201 ? -6.051 -6.695 10.609 1 88.44 201 LEU A C 1
ATOM 1491 O O . LEU A 1 201 ? -7.145 -7.223 10.391 1 88.44 201 LEU A O 1
ATOM 1495 N N . VAL A 1 202 ? -5.871 -5.48 11 1 85.75 202 VAL A N 1
ATOM 1496 C CA . VAL A 1 202 ? -7.051 -4.656 11.242 1 85.75 202 VAL A CA 1
ATOM 1497 C C . VAL A 1 202 ? -7.824 -4.461 9.938 1 85.75 202 VAL A C 1
ATOM 1499 O O . VAL A 1 202 ? -9.047 -4.617 9.906 1 85.75 202 VAL A O 1
ATOM 1502 N N . LEU A 1 203 ? -7.094 -4.191 8.969 1 89.31 203 LEU A N 1
ATOM 1503 C CA . LEU A 1 203 ? -7.695 -4.02 7.648 1 89.31 203 LEU A CA 1
ATOM 1504 C C . LEU A 1 203 ? -8.289 -5.332 7.148 1 89.31 203 LEU A C 1
ATOM 1506 O O . LEU A 1 203 ? -9.406 -5.355 6.617 1 89.31 203 LEU A O 1
ATOM 1510 N N . ALA A 1 204 ? -7.574 -6.395 7.34 1 92.75 204 ALA A N 1
ATOM 1511 C CA . ALA A 1 204 ? -8.016 -7.715 6.902 1 92.75 204 ALA A CA 1
ATOM 1512 C C . ALA A 1 204 ? -9.312 -8.125 7.605 1 92.75 204 ALA A C 1
ATOM 1514 O O . ALA A 1 204 ? -10.227 -8.656 6.973 1 92.75 204 ALA A O 1
ATOM 1515 N N . GLU A 1 205 ? -9.391 -7.84 8.875 1 92.12 205 GLU A N 1
ATOM 1516 C CA . GLU A 1 205 ? -10.586 -8.164 9.648 1 92.12 205 GLU A CA 1
ATOM 1517 C C . GLU A 1 205 ? -11.797 -7.387 9.141 1 92.12 205 GLU A C 1
ATOM 1519 O O . GLU A 1 205 ? -12.891 -7.941 9.031 1 92.12 205 GLU A O 1
ATOM 1524 N N . ALA A 1 206 ? -11.578 -6.199 8.82 1 88.75 206 ALA A N 1
ATOM 1525 C CA . ALA A 1 206 ? -12.664 -5.371 8.305 1 88.75 206 ALA A CA 1
ATOM 1526 C C . ALA A 1 206 ? -13.148 -5.891 6.953 1 88.75 206 ALA A C 1
ATOM 1528 O O . ALA A 1 206 ? -14.352 -6.012 6.727 1 88.75 206 ALA A O 1
ATOM 1529 N N . LEU A 1 207 ? -12.242 -6.199 6.129 1 91.38 207 LEU A N 1
ATOM 1530 C CA . LEU A 1 207 ? -12.594 -6.668 4.789 1 91.38 207 LEU A CA 1
ATOM 1531 C C . LEU A 1 207 ? -13.297 -8.023 4.852 1 91.38 207 LEU A C 1
ATOM 1533 O O . LEU A 1 207 ? -14.234 -8.273 4.098 1 91.38 207 LEU A O 1
ATOM 1537 N N . ALA A 1 208 ? -12.852 -8.867 5.746 1 93.25 208 ALA A N 1
ATOM 1538 C CA . ALA A 1 208 ? -13.398 -10.211 5.895 1 93.25 208 ALA A CA 1
ATOM 1539 C C . ALA A 1 208 ? -14.898 -10.164 6.176 1 93.25 208 ALA A C 1
ATOM 1541 O O . ALA A 1 208 ? -15.641 -11.062 5.785 1 93.25 208 ALA A O 1
ATOM 1542 N N . ARG A 1 209 ? -15.344 -9.102 6.762 1 89.56 209 ARG A N 1
ATOM 1543 C CA . ARG A 1 209 ? -16.734 -8.984 7.164 1 89.56 209 ARG A CA 1
ATOM 1544 C C . ARG A 1 209 ? -17.641 -8.758 5.953 1 89.56 209 ARG A C 1
ATOM 1546 O O . ARG A 1 209 ? -18.844 -9.023 6.012 1 89.56 209 ARG A O 1
ATOM 1553 N N . VAL A 1 210 ? -17.047 -8.305 4.855 1 88.38 210 VAL A N 1
ATOM 1554 C CA . VAL A 1 210 ? -17.875 -7.902 3.732 1 88.38 210 VAL A CA 1
ATOM 1555 C C . VAL A 1 210 ? -17.438 -8.633 2.467 1 88.38 210 VAL A C 1
ATOM 1557 O O . VAL A 1 210 ? -18.031 -8.469 1.403 1 88.38 210 VAL A O 1
ATOM 1560 N N . TRP A 1 211 ? -16.469 -9.492 2.635 1 89.38 211 TRP A N 1
ATOM 1561 C CA . TRP A 1 211 ? -15.828 -10.055 1.448 1 89.38 211 TRP A CA 1
ATOM 1562 C C . TRP A 1 211 ? -16.641 -11.234 0.909 1 89.38 211 TRP A C 1
ATOM 1564 O O . TRP A 1 211 ? -17.062 -12.094 1.674 1 89.38 211 TRP A O 1
ATOM 1574 N N . SER A 1 212 ? -16.922 -11.07 -0.27 1 76.81 212 SER A N 1
ATOM 1575 C CA . SER A 1 212 ? -17.438 -12.172 -1.078 1 76.81 212 SER A CA 1
ATOM 1576 C C . SER A 1 212 ? -16.641 -12.32 -2.371 1 76.81 212 SER A C 1
ATOM 1578 O O . SER A 1 212 ? -16.531 -11.375 -3.156 1 76.81 212 SER A O 1
ATOM 1580 N N . ALA A 1 213 ? -15.898 -13.375 -2.469 1 69.19 213 ALA A N 1
ATOM 1581 C CA . ALA A 1 213 ? -14.984 -13.57 -3.588 1 69.19 213 ALA A CA 1
ATOM 1582 C C . ALA A 1 213 ? -15.719 -13.469 -4.922 1 69.19 213 ALA A C 1
ATOM 1584 O O . ALA A 1 213 ? -16.906 -13.766 -5.012 1 69.19 213 ALA A O 1
ATOM 1585 N N . MET B 1 1 ? -6.773 18.672 22.016 1 88.56 1 MET B N 1
ATOM 1586 C CA . MET B 1 1 ? -5.348 18.734 21.719 1 88.56 1 MET B CA 1
ATOM 1587 C C . MET B 1 1 ? -4.957 20.109 21.219 1 88.56 1 MET B C 1
ATOM 1589 O O . MET B 1 1 ? -5.68 20.719 20.422 1 88.56 1 MET B O 1
ATOM 1593 N N . GLU B 1 2 ? -3.891 20.719 21.75 1 95.12 2 GLU B N 1
ATOM 1594 C CA . GLU B 1 2 ? -3.463 22.078 21.375 1 95.12 2 GLU B CA 1
ATOM 1595 C C . GLU B 1 2 ? -2.674 22.062 20.078 1 95.12 2 GLU B C 1
ATOM 1597 O O . GLU B 1 2 ? -1.457 22.266 20.078 1 95.12 2 GLU B O 1
ATOM 1602 N N . VAL B 1 3 ? -3.389 21.859 19.016 1 98.19 3 VAL B N 1
ATOM 1603 C CA . VAL B 1 3 ? -2.777 21.734 17.688 1 98.19 3 VAL B CA 1
ATOM 1604 C C . VAL B 1 3 ? -3.736 22.266 16.625 1 98.19 3 VAL B C 1
ATOM 1606 O O . VAL B 1 3 ? -4.957 22.156 16.766 1 98.19 3 VAL B O 1
ATOM 1609 N N . SER B 1 4 ? -3.197 22.938 15.633 1 98.69 4 SER B N 1
ATOM 1610 C CA . SER B 1 4 ? -3.947 23.25 14.422 1 98.69 4 SER B CA 1
ATOM 1611 C C . SER B 1 4 ? -3.848 22.125 13.398 1 98.69 4 SER B C 1
ATOM 1613 O O . SER B 1 4 ? -2.746 21.703 13.047 1 98.69 4 SER B O 1
ATOM 1615 N N . VAL B 1 5 ? -4.969 21.625 12.93 1 98.81 5 VAL B N 1
ATOM 1616 C CA . VAL B 1 5 ? -4.988 20.609 11.883 1 98.81 5 VAL B CA 1
ATOM 1617 C C . VAL B 1 5 ? -5.305 21.266 10.539 1 98.81 5 VAL B C 1
ATOM 1619 O O . VAL B 1 5 ? -6.305 21.969 10.406 1 98.81 5 VAL B O 1
ATOM 1622 N N . LEU B 1 6 ? -4.395 21.078 9.57 1 98.81 6 LEU B N 1
ATOM 1623 C CA . LEU B 1 6 ? -4.555 21.578 8.211 1 98.81 6 LEU B CA 1
ATOM 1624 C C . LEU B 1 6 ? -4.949 20.453 7.262 1 98.81 6 LEU B C 1
ATOM 1626 O O . LEU B 1 6 ? -4.227 19.469 7.129 1 98.81 6 LEU B O 1
ATOM 1630 N N . ILE B 1 7 ? -6.066 20.625 6.559 1 98.31 7 ILE B N 1
ATOM 1631 C CA . ILE B 1 7 ? -6.578 19.594 5.652 1 98.31 7 ILE B CA 1
ATOM 1632 C C . ILE B 1 7 ? -6.715 20.172 4.246 1 98.31 7 ILE B C 1
ATOM 1634 O O . ILE B 1 7 ? -7.715 20.828 3.93 1 98.31 7 ILE B O 1
ATOM 1638 N N . PRO B 1 8 ? -5.711 19.953 3.443 1 97.75 8 PRO B N 1
ATOM 1639 C CA . PRO B 1 8 ? -5.891 20.297 2.031 1 97.75 8 PRO B CA 1
ATOM 1640 C C . PRO B 1 8 ? -6.883 19.391 1.319 1 97.75 8 PRO B C 1
ATOM 1642 O O . PRO B 1 8 ? -6.645 18.172 1.206 1 97.75 8 PRO B O 1
ATOM 1645 N N . ALA B 1 9 ? -7.98 19.891 0.884 1 95.5 9 ALA B N 1
ATOM 1646 C CA . ALA B 1 9 ? -9.047 19.125 0.252 1 95.5 9 ALA B CA 1
ATOM 1647 C C . ALA B 1 9 ? -9.562 19.828 -0.998 1 95.5 9 ALA B C 1
ATOM 1649 O O . ALA B 1 9 ? -10.758 19.766 -1.305 1 95.5 9 ALA B O 1
ATOM 1650 N N . ALA B 1 10 ? -8.664 20.5 -1.65 1 90.88 10 ALA B N 1
ATOM 1651 C CA . ALA B 1 10 ? -9.078 21.312 -2.785 1 90.88 10 ALA B CA 1
ATOM 1652 C C . ALA B 1 10 ? -8.953 20.547 -4.094 1 90.88 10 ALA B C 1
ATOM 1654 O O . ALA B 1 10 ? -9.352 21.031 -5.152 1 90.88 10 ALA B O 1
ATOM 1655 N N . GLY B 1 11 ? -8.336 19.344 -3.979 1 83.88 11 GLY B N 1
ATOM 1656 C CA . GLY B 1 11 ? -8.156 18.578 -5.195 1 83.88 11 GLY B CA 1
ATOM 1657 C C . GLY B 1 11 ? -9.461 18.094 -5.805 1 83.88 11 GLY B C 1
ATOM 1658 O O . GLY B 1 11 ? -10.383 17.703 -5.086 1 83.88 11 GLY B O 1
ATOM 1659 N N . ASN B 1 12 ? -9.453 18.062 -7.109 1 75.62 12 ASN B N 1
ATOM 1660 C CA . ASN B 1 12 ? -10.68 17.766 -7.836 1 75.62 12 ASN B CA 1
ATOM 1661 C C . ASN B 1 12 ? -10.883 16.266 -8.008 1 75.62 12 ASN B C 1
ATOM 1663 O O . ASN B 1 12 ? -11.898 15.82 -8.539 1 75.62 12 ASN B O 1
ATOM 1667 N N . GLY B 1 13 ? -10.008 15.492 -7.52 1 72.44 13 GLY B N 1
ATOM 1668 C CA . GLY B 1 13 ? -10.164 14.047 -7.574 1 72.44 13 GLY B CA 1
ATOM 1669 C C . GLY B 1 13 ? -10.141 13.492 -8.984 1 72.44 13 GLY B C 1
ATOM 1670 O O . GLY B 1 13 ? -10.922 12.602 -9.32 1 72.44 13 GLY B O 1
ATOM 1671 N N . LEU B 1 14 ? -9.258 13.977 -9.82 1 69.75 14 LEU B N 1
ATOM 1672 C CA . LEU B 1 14 ? -9.242 13.648 -11.242 1 69.75 14 LEU B CA 1
ATOM 1673 C C . LEU B 1 14 ? -8.992 12.156 -11.461 1 69.75 14 LEU B C 1
ATOM 1675 O O . LEU B 1 14 ? -9.617 11.539 -12.328 1 69.75 14 LEU B O 1
ATOM 1679 N N . ARG B 1 15 ? -8.312 11.523 -10.688 1 69.25 15 ARG B N 1
ATOM 1680 C CA . ARG B 1 15 ? -7.996 10.109 -10.852 1 69.25 15 ARG B CA 1
ATOM 1681 C C . ARG B 1 15 ? -9.195 9.234 -10.508 1 69.25 15 ARG B C 1
ATOM 1683 O O . ARG B 1 15 ? -9.391 8.172 -11.109 1 69.25 15 ARG B O 1
ATOM 1690 N N . LEU B 1 16 ? -10 9.625 -9.617 1 74.69 16 LEU B N 1
ATOM 1691 C CA . LEU B 1 16 ? -11.203 8.898 -9.227 1 74.69 16 LEU B CA 1
ATOM 1692 C C . LEU B 1 16 ? -12.359 9.219 -10.156 1 74.69 16 LEU B C 1
ATOM 1694 O O . LEU B 1 16 ? -13.242 8.375 -10.375 1 74.69 16 LEU B O 1
ATOM 1698 N N . GLY B 1 17 ? -12.312 10.367 -10.75 1 71.12 17 GLY B N 1
ATOM 1699 C CA . GLY B 1 17 ? -13.344 10.82 -11.672 1 71.12 17 GLY B CA 1
ATOM 1700 C C . GLY B 1 17 ? -14.695 11 -11.016 1 71.12 17 GLY B C 1
ATOM 1701 O O . GLY B 1 17 ? -15.734 10.836 -11.656 1 71.12 17 GLY B O 1
ATOM 1702 N N . ARG B 1 18 ? -14.844 11.273 -9.742 1 70 18 ARG B N 1
ATOM 1703 C CA . ARG B 1 18 ? -16.125 11.336 -9.055 1 70 18 ARG B CA 1
ATOM 1704 C C . ARG B 1 18 ? -16.312 12.703 -8.391 1 70 18 ARG B C 1
ATOM 1706 O O . ARG B 1 18 ? -17.062 12.82 -7.422 1 70 18 ARG B O 1
ATOM 1713 N N . GLY B 1 19 ? -15.602 13.688 -8.891 1 76.31 19 GLY B N 1
ATOM 1714 C CA . GLY B 1 19 ? -15.703 15 -8.273 1 76.31 19 GLY B CA 1
ATOM 1715 C C . GLY B 1 19 ? -14.672 15.227 -7.184 1 76.31 19 GLY B C 1
ATOM 1716 O O . GLY B 1 19 ? -13.727 14.453 -7.043 1 76.31 19 GLY B O 1
ATOM 1717 N N . PRO B 1 20 ? -14.945 16.344 -6.473 1 80 20 PRO B N 1
ATOM 1718 C CA . PRO B 1 20 ? -13.984 16.656 -5.41 1 80 20 PRO B CA 1
ATOM 1719 C C . PRO B 1 20 ? -13.898 15.547 -4.359 1 80 20 PRO B C 1
ATOM 1721 O O . PRO B 1 20 ? -14.922 15.117 -3.822 1 80 20 PRO B O 1
ATOM 1724 N N . LYS B 1 21 ? -12.719 15.148 -4.066 1 86.94 21 LYS B N 1
ATOM 1725 C CA . LYS B 1 21 ? -12.438 14 -3.211 1 86.94 21 LYS B CA 1
ATOM 1726 C C . LYS B 1 21 ? -13.039 14.188 -1.82 1 86.94 21 LYS B C 1
ATOM 1728 O O . LYS B 1 21 ? -13.5 13.227 -1.205 1 86.94 21 LYS B O 1
ATOM 1733 N N . ALA B 1 22 ? -13.055 15.422 -1.381 1 89.88 22 ALA B N 1
ATOM 1734 C CA . ALA B 1 22 ? -13.523 15.727 -0.032 1 89.88 22 ALA B CA 1
ATOM 1735 C C . ALA B 1 22 ? -14.969 15.281 0.16 1 89.88 22 ALA B C 1
ATOM 1737 O O . ALA B 1 22 ? -15.375 14.914 1.267 1 89.88 22 ALA B O 1
ATOM 1738 N N . PHE B 1 23 ? -15.703 15.156 -0.945 1 90.88 23 PHE B N 1
ATOM 1739 C CA . PHE B 1 23 ? -17.141 14.93 -0.82 1 90.88 23 PHE B CA 1
ATOM 1740 C C . PHE B 1 23 ? -17.5 13.523 -1.267 1 90.88 23 PHE B C 1
ATOM 1742 O O . PHE B 1 23 ? -18.688 13.156 -1.283 1 90.88 23 PHE B O 1
ATOM 1749 N N . LEU B 1 24 ? -16.484 12.781 -1.584 1 90.75 24 LEU B N 1
ATOM 1750 C CA . LEU B 1 24 ? -16.719 11.375 -1.896 1 90.75 24 LEU B CA 1
ATOM 1751 C C . LEU B 1 24 ? -17.25 10.625 -0.676 1 90.75 24 LEU B C 1
ATOM 1753 O O . LEU B 1 24 ? -16.75 10.812 0.438 1 90.75 24 LEU B O 1
ATOM 1757 N N . GLN B 1 25 ? -18.25 9.812 -0.961 1 92.19 25 GLN B N 1
ATOM 1758 C CA . GLN B 1 25 ? -18.875 9.117 0.158 1 92.19 25 GLN B CA 1
ATOM 1759 C C . GLN B 1 25 ? -18.375 7.68 0.259 1 92.19 25 GLN B C 1
ATOM 1761 O O . GLN B 1 25 ? -18.234 6.988 -0.754 1 92.19 25 GLN B O 1
ATOM 1766 N N . VAL B 1 26 ? -18.047 7.398 1.434 1 92.56 26 VAL B N 1
ATOM 1767 C CA . VAL B 1 26 ? -17.719 6.035 1.821 1 92.56 26 VAL B CA 1
ATOM 1768 C C . VAL B 1 26 ? -18.438 5.668 3.113 1 92.56 26 VAL B C 1
ATOM 1770 O O . VAL B 1 26 ? -18.297 6.355 4.125 1 92.56 26 VAL B O 1
ATOM 1773 N N . GLY B 1 27 ? -19.188 4.551 3.1 1 92.12 27 GLY B N 1
ATOM 1774 C CA . GLY B 1 27 ? -19.922 4.152 4.285 1 92.12 27 GLY B CA 1
ATOM 1775 C C . GLY B 1 27 ? -20.953 5.188 4.73 1 92.12 27 GLY B C 1
ATOM 1776 O O . GLY B 1 27 ? -21.141 5.41 5.93 1 92.12 27 GLY B O 1
ATOM 1777 N N . GLY B 1 28 ? -21.422 5.938 3.885 1 92.69 28 GLY B N 1
ATOM 1778 C CA . GLY B 1 28 ? -22.5 6.871 4.184 1 92.69 28 GLY B CA 1
ATOM 1779 C C . GLY B 1 28 ? -22 8.227 4.652 1 92.69 28 GLY B C 1
ATOM 1780 O O . GLY B 1 28 ? -22.797 9.133 4.902 1 92.69 28 GLY B O 1
ATOM 1781 N N . ARG B 1 29 ? -20.766 8.367 4.738 1 94.5 29 ARG B N 1
ATOM 1782 C CA . ARG B 1 29 ? -20.172 9.641 5.141 1 94.5 29 ARG B CA 1
ATOM 1783 C C . ARG B 1 29 ? -19.141 10.102 4.117 1 94.5 29 ARG B C 1
ATOM 1785 O O . ARG B 1 29 ? -18.516 9.281 3.439 1 94.5 29 ARG B O 1
ATOM 1792 N N . THR B 1 30 ? -19.016 11.398 4.012 1 93.56 30 THR B N 1
ATOM 1793 C CA . THR B 1 30 ? -18 11.93 3.115 1 93.56 30 THR B CA 1
ATOM 1794 C C . THR B 1 30 ? -16.594 11.711 3.695 1 93.56 30 THR B C 1
ATOM 1796 O O . THR B 1 30 ? -16.453 11.516 4.902 1 93.56 30 THR B O 1
ATOM 1799 N N . LEU B 1 31 ? -15.609 11.727 2.805 1 94.94 31 LEU B N 1
ATOM 1800 C CA . LEU B 1 31 ? -14.234 11.625 3.279 1 94.94 31 LEU B CA 1
ATOM 1801 C C . LEU B 1 31 ? -13.914 12.734 4.273 1 94.94 31 LEU B C 1
ATOM 1803 O O . LEU B 1 31 ? -13.227 12.508 5.273 1 94.94 31 LEU B O 1
ATOM 1807 N N . LEU B 1 32 ? -14.422 13.938 4.047 1 95.38 32 LEU B N 1
ATOM 1808 C CA . LEU B 1 32 ? -14.203 15.07 4.934 1 95.38 32 LEU B CA 1
ATOM 1809 C C . LEU B 1 32 ? -14.805 14.805 6.312 1 95.38 32 LEU B C 1
ATOM 1811 O O . LEU B 1 32 ? -14.164 15.062 7.332 1 95.38 32 LEU B O 1
ATOM 1815 N N . GLU B 1 33 ? -15.953 14.242 6.352 1 94.81 33 GLU B N 1
ATOM 1816 C CA . GLU B 1 33 ? -16.609 13.938 7.625 1 94.81 33 GLU B CA 1
ATOM 1817 C C . GLU B 1 33 ? -15.797 12.914 8.422 1 94.81 33 GLU B C 1
ATOM 1819 O O . GLU B 1 33 ? -15.617 13.07 9.633 1 94.81 33 GLU B O 1
ATOM 1824 N N . TRP B 1 34 ? -15.352 11.891 7.738 1 95.38 34 TRP B N 1
ATOM 1825 C CA . TRP B 1 34 ? -14.508 10.898 8.398 1 95.38 34 TRP B CA 1
ATOM 1826 C C . TRP B 1 34 ? -13.25 11.555 8.969 1 95.38 34 TRP B C 1
ATOM 1828 O O . TRP B 1 34 ? -12.898 11.312 10.133 1 95.38 34 TRP B O 1
ATOM 1838 N N . THR B 1 35 ? -12.648 12.367 8.164 1 95.38 35 THR B N 1
ATOM 1839 C CA . THR B 1 35 ? -11.406 13.031 8.539 1 95.38 35 THR B CA 1
ATOM 1840 C C . THR B 1 35 ? -11.625 13.945 9.742 1 95.38 35 THR B C 1
ATOM 1842 O O . THR B 1 35 ? -10.852 13.906 10.703 1 95.38 35 THR B O 1
ATOM 1845 N N . LEU B 1 36 ? -12.664 14.703 9.742 1 95.5 36 LEU B N 1
ATOM 1846 C CA . LEU B 1 36 ? -12.945 15.641 10.82 1 95.5 36 LEU B CA 1
ATOM 1847 C C . LEU B 1 36 ? -13.234 14.906 12.125 1 95.5 36 LEU B C 1
ATOM 1849 O O . LEU B 1 36 ? -12.883 15.383 13.203 1 95.5 36 LEU B O 1
ATOM 1853 N N . ALA B 1 37 ? -13.828 13.758 12.031 1 93.69 37 ALA B N 1
ATOM 1854 C CA . ALA B 1 37 ? -14.109 12.961 13.227 1 93.69 37 ALA B CA 1
ATOM 1855 C C . ALA B 1 37 ? -12.812 12.539 13.922 1 93.69 37 ALA B C 1
ATOM 1857 O O . ALA B 1 37 ? -12.75 12.5 15.148 1 93.69 37 ALA B O 1
ATOM 1858 N N . ALA B 1 38 ? -11.82 12.289 13.164 1 92.62 38 ALA B N 1
ATOM 1859 C CA . ALA B 1 38 ? -10.531 11.852 13.703 1 92.62 38 ALA B CA 1
ATOM 1860 C C . ALA B 1 38 ? -9.828 12.984 14.438 1 92.62 38 ALA B C 1
ATOM 1862 O O . ALA B 1 38 ? -8.992 12.75 15.305 1 92.62 38 ALA B O 1
ATOM 1863 N N . PHE B 1 39 ? -10.211 14.234 14.125 1 96.19 39 PHE B N 1
ATOM 1864 C CA . PHE B 1 39 ? -9.523 15.391 14.68 1 96.19 39 PHE B CA 1
ATOM 1865 C C . PHE B 1 39 ? -10.477 16.234 15.516 1 96.19 39 PHE B C 1
ATOM 1867 O O . PHE B 1 39 ? -10.258 17.438 15.688 1 96.19 39 PHE B O 1
ATOM 1874 N N . ARG B 1 40 ? -11.531 15.648 16.031 1 92.56 40 ARG B N 1
ATOM 1875 C CA . ARG B 1 40 ? -12.594 16.359 16.734 1 92.56 40 ARG B CA 1
ATOM 1876 C C . ARG B 1 40 ? -12.055 17.031 18 1 92.56 40 ARG B C 1
ATOM 1878 O O . ARG B 1 40 ? -12.586 18.047 18.438 1 92.56 40 ARG B O 1
ATOM 1885 N N . ASP B 1 41 ? -10.938 16.547 18.516 1 93.5 41 ASP B N 1
ATOM 1886 C CA . ASP B 1 41 ? -10.406 17.062 19.781 1 93.5 41 ASP B CA 1
ATOM 1887 C C . ASP B 1 41 ? -9.336 18.125 19.531 1 93.5 41 ASP B C 1
ATOM 1889 O O . ASP B 1 41 ? -8.766 18.672 20.469 1 93.5 41 ASP B O 1
ATOM 1893 N N . ALA B 1 42 ? -9.055 18.391 18.312 1 96.94 42 ALA B N 1
ATOM 1894 C CA . ALA B 1 42 ? -8.07 19.422 18 1 96.94 42 ALA B CA 1
ATOM 1895 C C . ALA B 1 42 ? -8.609 20.812 18.344 1 96.94 42 ALA B C 1
ATOM 1897 O O . ALA B 1 42 ? -9.805 21.078 18.219 1 96.94 42 ALA B O 1
ATOM 1898 N N . ALA B 1 43 ? -7.715 21.688 18.719 1 97.38 43 ALA B N 1
ATOM 1899 C CA . ALA B 1 43 ? -8.109 23.047 19.094 1 97.38 43 ALA B CA 1
ATOM 1900 C C . ALA B 1 43 ? -8.594 23.844 17.891 1 97.38 43 ALA B C 1
ATOM 1902 O O . ALA 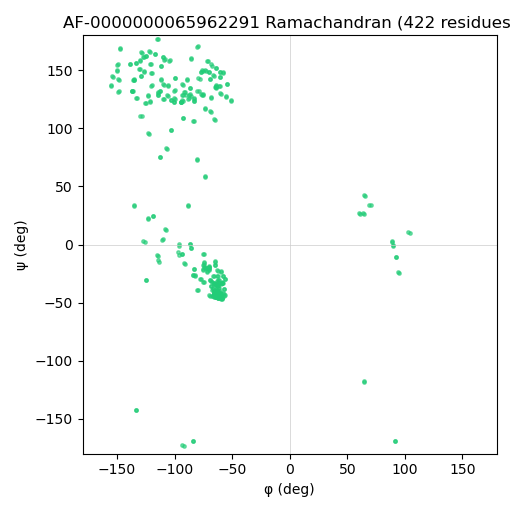B 1 43 ? -9.43 24.734 18.016 1 97.38 43 ALA B O 1
ATOM 1903 N N . GLU B 1 44 ? -8.031 23.5 16.766 1 97.88 44 GLU B N 1
ATOM 1904 C CA . GLU B 1 44 ? -8.328 24.188 15.523 1 97.88 44 GLU B CA 1
ATOM 1905 C C . GLU B 1 44 ? -8.227 23.25 14.32 1 97.88 44 GLU B C 1
ATOM 1907 O O . GLU B 1 44 ? -7.266 22.484 14.211 1 97.88 44 GLU B O 1
ATOM 1912 N N . VAL B 1 45 ? -9.281 23.281 13.43 1 98.31 45 VAL B N 1
ATOM 1913 C CA . VAL B 1 45 ? -9.242 22.531 12.18 1 98.31 45 VAL B CA 1
ATOM 1914 C C . VAL B 1 45 ? -9.516 23.469 11.008 1 98.31 45 VAL B C 1
ATOM 1916 O O . VAL B 1 45 ? -10.547 24.141 10.969 1 98.31 45 VAL B O 1
ATOM 1919 N N . LEU B 1 46 ? -8.562 23.531 10.094 1 98.56 46 LEU B N 1
ATOM 1920 C CA . LEU B 1 46 ? -8.641 24.344 8.891 1 98.56 46 LEU B CA 1
ATOM 1921 C C . LEU B 1 46 ? -8.688 23.484 7.637 1 98.56 46 LEU B C 1
ATOM 1923 O O . LEU B 1 46 ? -7.848 22.594 7.457 1 98.56 46 LEU B O 1
ATOM 1927 N N . VAL B 1 47 ? -9.672 23.734 6.758 1 98.19 47 VAL B N 1
ATOM 1928 C CA . VAL B 1 47 ? -9.875 22.922 5.57 1 98.19 47 VAL B CA 1
ATOM 1929 C C . VAL B 1 47 ? -9.828 23.797 4.32 1 98.19 47 VAL B C 1
ATOM 1931 O O . VAL B 1 47 ? -10.484 24.844 4.262 1 98.19 47 VAL B O 1
ATOM 1934 N N . ALA B 1 48 ? -9.023 23.406 3.387 1 97.69 48 ALA B N 1
ATOM 1935 C CA . ALA B 1 48 ? -9.008 24.078 2.09 1 97.69 48 ALA B CA 1
ATOM 1936 C C . ALA B 1 48 ? -9.914 23.359 1.09 1 97.69 48 ALA B C 1
ATOM 1938 O O . ALA B 1 48 ? -9.695 22.188 0.771 1 97.69 48 ALA B O 1
ATOM 1939 N N . LEU B 1 49 ? -10.852 24.031 0.544 1 95.5 49 LEU B N 1
ATOM 1940 C CA . LEU B 1 49 ? -11.773 23.5 -0.453 1 95.5 49 LEU B CA 1
ATOM 1941 C C . LEU B 1 49 ? -11.5 24.109 -1.825 1 95.5 49 LEU B C 1
ATOM 1943 O O . LEU B 1 49 ? -10.797 25.109 -1.935 1 95.5 49 LEU B O 1
ATOM 1947 N N . PRO B 1 50 ? -12.016 23.406 -2.859 1 91.88 50 PRO B N 1
ATOM 1948 C CA . PRO B 1 50 ? -11.883 24.031 -4.184 1 91.88 50 PRO B CA 1
ATOM 1949 C C . PRO B 1 50 ? -12.523 25.406 -4.258 1 91.88 50 PRO B C 1
ATOM 1951 O O . PRO B 1 50 ? -13.531 25.672 -3.598 1 91.88 50 PRO B O 1
ATOM 1954 N N . PRO B 1 51 ? -11.844 26.203 -5.121 1 90 51 PRO B N 1
ATOM 1955 C CA . PRO B 1 51 ? -12.445 27.531 -5.297 1 90 51 PRO B CA 1
ATOM 1956 C C . PRO B 1 51 ? -13.906 27.469 -5.73 1 90 51 PRO B C 1
ATOM 1958 O O . PRO B 1 51 ? -14.25 26.688 -6.629 1 90 51 PRO B O 1
ATOM 1961 N N . GLY B 1 52 ? -14.742 28.172 -4.977 1 87.56 52 GLY B N 1
ATOM 1962 C CA . GLY B 1 52 ? -16.156 28.25 -5.332 1 87.56 52 GLY B CA 1
ATOM 1963 C C . GLY B 1 52 ? -17 27.188 -4.652 1 87.56 52 GLY B C 1
ATOM 1964 O O . GLY B 1 52 ? -18.234 27.234 -4.727 1 87.56 52 GLY B O 1
ATOM 1965 N N . ALA B 1 53 ? -16.328 26.266 -4.047 1 88.56 53 ALA B N 1
ATOM 1966 C CA . ALA B 1 53 ? -17.094 25.219 -3.359 1 88.56 53 ALA B CA 1
ATOM 1967 C C . ALA B 1 53 ? -17.797 25.781 -2.133 1 88.56 53 ALA B C 1
ATOM 1969 O O . ALA B 1 53 ? -17.25 26.625 -1.42 1 88.56 53 ALA B O 1
ATOM 1970 N N . GLU B 1 54 ? -18.953 25.328 -1.878 1 88.12 54 GLU B N 1
ATOM 1971 C CA . GLU B 1 54 ? -19.703 25.719 -0.687 1 88.12 54 GLU B CA 1
ATOM 1972 C C . GLU B 1 54 ? -19.281 24.906 0.529 1 88.12 54 GLU B C 1
ATOM 1974 O O . GLU B 1 54 ? -19.344 23.672 0.513 1 88.12 54 GLU B O 1
ATOM 1979 N N . PRO B 1 55 ? -18.891 25.641 1.485 1 88.94 55 PRO B N 1
ATOM 1980 C CA . PRO B 1 55 ? -18.5 24.906 2.688 1 88.94 55 PRO B CA 1
ATOM 1981 C C . PRO B 1 55 ? -19.688 24.156 3.312 1 88.94 55 PRO B C 1
ATOM 1983 O O . PRO B 1 55 ? -20.797 24.672 3.346 1 88.94 55 PRO B O 1
ATOM 1986 N N . PRO B 1 56 ? -19.359 22.922 3.652 1 88.81 56 PRO B N 1
ATOM 1987 C CA . PRO B 1 56 ? -20.422 22.219 4.363 1 88.81 56 PRO B CA 1
ATOM 1988 C C . PRO B 1 56 ? -20.812 22.906 5.668 1 88.81 56 PRO B C 1
ATOM 1990 O O . PRO B 1 56 ? -19.969 23.469 6.359 1 88.81 56 PRO B O 1
ATOM 1993 N N . LYS B 1 57 ? -22.109 22.859 5.984 1 87.31 57 LYS B N 1
ATOM 1994 C CA . LYS B 1 57 ? -22.625 23.484 7.195 1 87.31 57 LYS B CA 1
ATOM 1995 C C . LYS B 1 57 ? -22.594 22.516 8.375 1 87.31 57 LYS B C 1
ATOM 1997 O O . LYS B 1 57 ? -22.734 21.297 8.188 1 87.31 57 LYS B O 1
ATOM 2002 N N . GLY B 1 58 ? -22.281 23.016 9.523 1 85.81 58 GLY B N 1
ATOM 2003 C CA . GLY B 1 58 ? -22.422 22.234 10.734 1 85.81 58 GLY B CA 1
ATOM 2004 C C . GLY B 1 58 ? -21.188 21.406 11.07 1 85.81 58 GLY B C 1
ATOM 2005 O O . GLY B 1 58 ? -21.188 20.625 12.016 1 85.81 58 GLY B O 1
ATOM 2006 N N . LEU B 1 59 ? -20.234 21.594 10.258 1 85.31 59 LEU B N 1
ATOM 2007 C CA . LEU B 1 59 ? -19 20.891 10.562 1 85.31 59 LEU B CA 1
ATOM 2008 C C . LEU B 1 59 ? -18.062 21.75 11.398 1 85.31 59 LEU B C 1
ATOM 2010 O O . LEU B 1 59 ? -18 22.969 11.211 1 85.31 59 LEU B O 1
ATOM 2014 N N . GLY B 1 60 ? -17.422 21.203 12.414 1 88.25 60 GLY B N 1
ATOM 2015 C CA . GLY B 1 60 ? -16.516 21.859 13.336 1 88.25 60 GLY B CA 1
ATOM 2016 C C . GLY B 1 60 ? -15.164 22.188 12.711 1 88.25 60 GLY B C 1
ATOM 2017 O O . GLY B 1 60 ? -14.125 21.766 13.211 1 88.25 60 GLY B O 1
ATOM 2018 N N . ALA B 1 61 ? -15.156 22.984 11.609 1 96.38 61 ALA B N 1
ATOM 2019 C CA . ALA B 1 61 ? -13.922 23.375 10.93 1 96.38 61 ALA B CA 1
ATOM 2020 C C . ALA B 1 61 ? -14.062 24.75 10.281 1 96.38 61 ALA B C 1
ATOM 2022 O O . ALA B 1 61 ? -15.172 25.219 10.07 1 96.38 61 ALA B O 1
ATOM 2023 N N . VAL B 1 62 ? -12.984 25.391 10.109 1 96.75 62 VAL B N 1
ATOM 2024 C CA . VAL B 1 62 ? -12.914 26.625 9.32 1 96.75 62 VAL B CA 1
ATOM 2025 C C . VAL B 1 62 ? -12.539 26.297 7.879 1 96.75 62 VAL B C 1
ATOM 2027 O O . VAL B 1 62 ? -11.555 25.594 7.633 1 96.75 62 VAL B O 1
ATOM 2030 N N . PHE B 1 63 ? -13.32 26.797 6.938 1 97.06 63 PHE B N 1
ATOM 2031 C CA . PHE B 1 63 ? -13.125 26.484 5.527 1 97.06 63 PHE B CA 1
ATOM 2032 C C . PHE B 1 63 ? -12.523 27.672 4.785 1 97.06 63 PHE B C 1
ATOM 2034 O O . PHE B 1 63 ? -12.992 28.812 4.93 1 97.06 63 PHE B O 1
ATOM 2041 N N . LEU B 1 64 ? -11.469 27.406 4.098 1 96.81 64 LEU B N 1
ATOM 2042 C CA . LEU B 1 64 ? -10.812 28.391 3.244 1 96.81 64 LEU B CA 1
ATOM 2043 C C . LEU B 1 64 ? -10.75 27.906 1.801 1 96.81 64 LEU B C 1
ATOM 2045 O O . LEU B 1 64 ? -11 26.719 1.524 1 96.81 64 LEU B O 1
ATOM 2049 N N . GLU B 1 65 ? -10.43 28.859 0.862 1 95.62 65 GLU B N 1
ATOM 2050 C CA . GLU B 1 65 ? -10.188 28.469 -0.524 1 95.62 65 GLU B CA 1
ATOM 2051 C C . GLU B 1 65 ? -8.781 27.891 -0.701 1 95.62 65 GLU B C 1
ATOM 2053 O O . GLU B 1 65 ? -7.805 28.469 -0.213 1 95.62 65 GLU B O 1
ATOM 2058 N N . GLY B 1 66 ? -8.781 26.766 -1.379 1 95.62 66 GLY B N 1
ATOM 2059 C CA . GLY B 1 66 ? -7.484 26.156 -1.647 1 95.62 66 GLY B CA 1
ATOM 2060 C C . GLY B 1 66 ? -6.762 26.797 -2.818 1 95.62 66 GLY B C 1
ATOM 2061 O O . GLY B 1 66 ? -7.297 27.688 -3.473 1 95.62 66 GLY B O 1
ATOM 2062 N N . GLY B 1 67 ? -5.461 26.391 -2.965 1 94 67 GLY B N 1
ATOM 2063 C CA . GLY B 1 67 ? -4.668 26.812 -4.105 1 94 67 GLY B CA 1
ATOM 2064 C C . GLY B 1 67 ? -4.727 25.844 -5.27 1 94 67 GLY B C 1
ATOM 2065 O O . GLY B 1 67 ? -5.5 24.891 -5.246 1 94 67 GLY B O 1
ATOM 2066 N N . ALA B 1 68 ? -3.881 26.141 -6.285 1 91.94 68 ALA B N 1
ATOM 2067 C CA . ALA B 1 68 ? -3.848 25.344 -7.508 1 91.94 68 ALA B CA 1
ATOM 2068 C C . ALA B 1 68 ? -3.221 23.984 -7.258 1 91.94 68 ALA B C 1
ATOM 2070 O O . ALA B 1 68 ? -3.467 23.031 -8.008 1 91.94 68 ALA B O 1
ATOM 2071 N N . THR B 1 69 ? -2.439 23.906 -6.246 1 94.06 69 THR B N 1
ATOM 2072 C CA . THR B 1 69 ? -1.765 22.656 -5.891 1 94.06 69 THR B CA 1
ATOM 2073 C C . THR B 1 69 ? -1.989 22.328 -4.418 1 94.06 69 THR B C 1
ATOM 2075 O O . THR B 1 69 ? -2.438 23.188 -3.645 1 94.06 69 THR B O 1
ATOM 2078 N N . ARG B 1 70 ? -1.689 21.109 -4.074 1 94.56 70 ARG B N 1
ATOM 2079 C CA . ARG B 1 70 ? -1.73 20.703 -2.67 1 94.56 70 ARG B CA 1
ATOM 2080 C C . ARG B 1 70 ? -0.822 21.594 -1.825 1 94.56 70 ARG B C 1
ATOM 2082 O O . ARG B 1 70 ? -1.222 22.062 -0.757 1 94.56 70 ARG B O 1
ATOM 2089 N N . GLN B 1 71 ? 0.322 21.844 -2.305 1 96.94 71 GLN B N 1
ATOM 2090 C CA . GLN B 1 71 ? 1.315 22.656 -1.604 1 96.94 71 GLN B CA 1
ATOM 2091 C C . GLN B 1 71 ? 0.814 24.078 -1.39 1 96.94 71 GLN B C 1
ATOM 2093 O O . GLN B 1 71 ? 0.941 24.625 -0.293 1 96.94 71 GLN B O 1
ATOM 2098 N N . ALA B 1 72 ? 0.235 24.609 -2.426 1 96.44 72 ALA B N 1
ATOM 2099 C CA . ALA B 1 72 ? -0.316 25.953 -2.322 1 96.44 72 ALA B CA 1
ATOM 2100 C C . ALA B 1 72 ? -1.466 26 -1.319 1 96.44 72 ALA B C 1
ATOM 2102 O O . ALA B 1 72 ? -1.626 26.984 -0.593 1 96.44 72 ALA B O 1
ATOM 2103 N N . SER B 1 73 ? -2.285 24.984 -1.299 1 97.5 73 SER B N 1
ATOM 2104 C CA . SER B 1 73 ? -3.381 24.891 -0.338 1 97.5 73 SER B CA 1
ATOM 2105 C C . SER B 1 73 ? -2.859 24.859 1.095 1 97.5 73 SER B C 1
ATOM 2107 O O . SER B 1 73 ? -3.361 25.578 1.962 1 97.5 73 SER B O 1
ATOM 2109 N N . VAL B 1 74 ? -1.848 24.062 1.286 1 98.5 74 VAL B N 1
ATOM 2110 C CA . VAL B 1 74 ? -1.276 23.969 2.625 1 98.5 74 VAL B CA 1
ATOM 2111 C C . VAL B 1 74 ? -0.687 25.312 3.039 1 98.5 74 VAL B C 1
ATOM 2113 O O . VAL B 1 74 ? -0.848 25.734 4.184 1 98.5 74 VAL B O 1
ATOM 2116 N N . ALA B 1 75 ? -0.018 26 2.129 1 98 75 ALA B N 1
ATOM 2117 C CA . ALA B 1 75 ? 0.553 27.312 2.416 1 98 75 ALA B CA 1
ATOM 2118 C C . ALA B 1 75 ? -0.523 28.281 2.883 1 98 75 ALA B C 1
ATOM 2120 O O . ALA B 1 75 ? -0.32 29.031 3.846 1 98 75 ALA B O 1
ATOM 2121 N N . ARG B 1 76 ? -1.636 28.281 2.287 1 97.5 76 ARG B N 1
ATOM 2122 C CA . ARG B 1 76 ? -2.734 29.156 2.654 1 97.5 76 ARG B CA 1
ATOM 2123 C C . ARG B 1 76 ? -3.277 28.812 4.039 1 97.5 76 ARG B C 1
ATOM 2125 O O . ARG B 1 76 ? -3.539 29.703 4.848 1 97.5 76 ARG B O 1
ATOM 2132 N N . LEU B 1 77 ? -3.436 27.547 4.262 1 98.69 77 LEU B N 1
ATOM 2133 C CA . LEU B 1 77 ? -3.92 27.109 5.562 1 98.69 77 LEU B CA 1
ATOM 2134 C C . LEU B 1 77 ? -2.941 27.5 6.668 1 98.69 77 LEU B C 1
ATOM 2136 O O . LEU B 1 77 ? -3.354 27.859 7.77 1 98.69 77 LEU B O 1
ATOM 2140 N N . LEU B 1 78 ? -1.705 27.406 6.336 1 98.44 78 LEU B N 1
ATOM 2141 C CA . LEU B 1 78 ? -0.647 27.703 7.293 1 98.44 78 LEU B CA 1
ATOM 2142 C C . LEU B 1 78 ? -0.698 29.172 7.715 1 98.44 78 LEU B C 1
ATOM 2144 O O . LEU B 1 78 ? -0.401 29.5 8.859 1 98.44 78 LEU B O 1
ATOM 2148 N N . GLU B 1 79 ? -1.045 30.047 6.855 1 97.5 79 GLU B N 1
ATOM 2149 C CA . GLU B 1 79 ? -1.185 31.469 7.176 1 97.5 79 GLU B CA 1
ATOM 2150 C C . GLU B 1 79 ? -2.266 31.688 8.227 1 97.5 79 GLU B C 1
ATOM 2152 O O . GLU B 1 79 ? -2.174 32.625 9.031 1 97.5 79 GLU B O 1
ATOM 2157 N N . ALA B 1 80 ? -3.238 30.859 8.227 1 98 80 ALA B N 1
ATOM 2158 C CA . ALA B 1 80 ? -4.379 31.031 9.125 1 98 80 ALA B CA 1
ATOM 2159 C C . ALA B 1 80 ? -4.152 30.281 10.438 1 98 80 ALA B C 1
ATOM 2161 O O . ALA B 1 80 ? -4.855 30.531 11.422 1 98 80 ALA B O 1
ATOM 2162 N N . ALA B 1 81 ? -3.18 29.359 10.461 1 98.5 81 ALA B N 1
ATOM 2163 C CA . ALA B 1 81 ? -2.939 28.547 11.648 1 98.5 81 ALA B CA 1
ATOM 2164 C C . ALA B 1 81 ? -2.494 29.422 12.828 1 98.5 81 ALA B C 1
ATOM 2166 O O . ALA B 1 81 ? -1.628 30.281 12.672 1 98.5 81 ALA B O 1
ATOM 2167 N N . SER B 1 82 ? -3.031 29.156 14.008 1 98.25 82 SER B N 1
ATOM 2168 C CA . SER B 1 82 ? -2.797 30.078 15.117 1 98.25 82 SER B CA 1
ATOM 2169 C C . SER B 1 82 ? -1.996 29.422 16.234 1 98.25 82 SER B C 1
ATOM 2171 O O . SER B 1 82 ? -1.601 30.078 17.203 1 98.25 82 SER B O 1
ATOM 2173 N N . LEU B 1 83 ? -1.787 28.062 16.141 1 98.19 83 LEU B N 1
ATOM 2174 C CA . LEU B 1 83 ? -1.129 27.344 17.234 1 98.19 83 LEU B CA 1
ATOM 2175 C C . LEU B 1 83 ? 0.311 27 16.859 1 98.19 83 LEU B C 1
ATOM 2177 O O . LEU B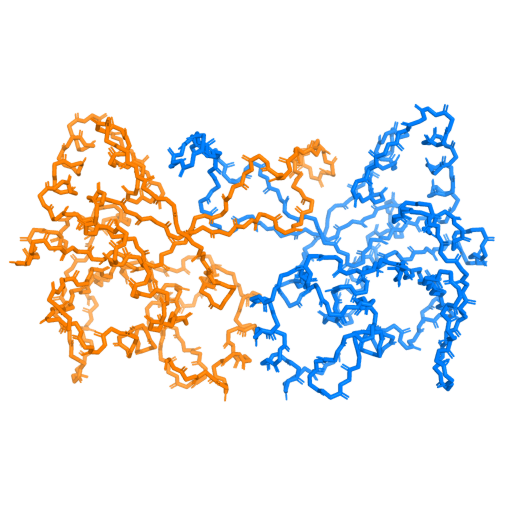 1 83 ? 0.659 26.953 15.68 1 98.19 83 LEU B O 1
ATOM 2181 N N . PRO B 1 84 ? 1.153 26.766 17.797 1 98 84 PRO B N 1
ATOM 2182 C CA . PRO B 1 84 ? 2.58 26.547 17.547 1 98 84 PRO B CA 1
ATOM 2183 C C . PRO B 1 84 ? 2.867 25.172 16.938 1 98 84 PRO B C 1
ATOM 2185 O O . PRO B 1 84 ? 3.979 24.922 16.469 1 98 84 PRO B O 1
ATOM 2188 N N . LEU B 1 85 ? 1.924 24.312 17 1 98.38 85 LEU B N 1
ATOM 2189 C CA . LEU B 1 85 ? 2.023 22.969 16.422 1 98.38 85 LEU B CA 1
ATOM 2190 C C . LEU B 1 85 ? 0.924 22.75 15.383 1 98.38 85 LEU B C 1
ATOM 2192 O O . LEU B 1 85 ? -0.23 23.125 15.609 1 98.38 85 LEU B O 1
ATOM 2196 N N . VAL B 1 86 ? 1.358 22.141 14.234 1 98.81 86 VAL B N 1
ATOM 2197 C CA . VAL B 1 86 ? 0.372 21.859 13.195 1 98.81 86 VAL B CA 1
ATOM 2198 C C . VAL B 1 86 ? 0.465 20.406 12.758 1 98.81 86 VAL B C 1
ATOM 2200 O O . VAL B 1 86 ? 1.543 19.797 12.805 1 98.81 86 VAL B O 1
ATOM 2203 N N . LEU B 1 87 ? -0.629 19.844 12.453 1 98.88 87 LEU B N 1
ATOM 2204 C CA . LEU B 1 87 ? -0.752 18.594 11.711 1 98.88 87 LEU B CA 1
ATOM 2205 C C . LEU B 1 87 ? -1.296 18.828 10.305 1 98.88 87 LEU B C 1
ATOM 2207 O O . LEU B 1 87 ? -2.301 19.531 10.141 1 98.88 87 LEU B O 1
ATOM 2211 N N . VAL B 1 88 ? -0.605 18.375 9.281 1 98.88 88 VAL B N 1
ATOM 2212 C CA . VAL B 1 88 ? -1.116 18.391 7.918 1 98.88 88 VAL B CA 1
ATOM 2213 C C . VAL B 1 88 ? -1.646 17.016 7.543 1 98.88 88 VAL B C 1
ATOM 2215 O O . VAL B 1 88 ? -0.917 16.016 7.621 1 98.88 88 VAL B O 1
ATOM 2218 N N . HIS B 1 89 ? -2.879 16.922 7.105 1 98.62 89 HIS B N 1
ATOM 2219 C CA . HIS B 1 89 ? -3.486 15.617 6.859 1 98.62 89 HIS B CA 1
ATOM 2220 C C . HIS B 1 89 ? -4.262 15.617 5.547 1 98.62 89 HIS B C 1
ATOM 2222 O O . HIS B 1 89 ? -5.051 16.531 5.281 1 98.62 89 HIS B O 1
ATOM 2228 N N . ASP B 1 90 ? -4.023 14.594 4.762 1 97.25 90 ASP B N 1
ATOM 2229 C CA . ASP B 1 90 ? -4.715 14.422 3.488 1 97.25 90 ASP B CA 1
ATOM 2230 C C . ASP B 1 90 ? -6.137 13.906 3.699 1 97.25 90 ASP B C 1
ATOM 2232 O O . ASP B 1 90 ? -6.34 12.852 4.305 1 97.25 90 ASP B O 1
ATOM 2236 N N . VAL B 1 91 ? -7.07 14.57 3.092 1 96.44 91 VAL B N 1
ATOM 2237 C CA . VAL B 1 91 ? -8.469 14.172 3.205 1 96.44 91 VAL B CA 1
ATOM 2238 C C . VAL B 1 91 ? -8.672 12.797 2.568 1 96.44 91 VAL B C 1
ATOM 2240 O O . VAL B 1 91 ? -9.625 12.086 2.902 1 96.44 91 VAL B O 1
ATOM 2243 N N . ALA B 1 92 ? -7.75 12.398 1.764 1 95.12 92 ALA B N 1
ATOM 2244 C CA . ALA B 1 92 ? -7.809 11.117 1.066 1 95.12 92 ALA B CA 1
ATOM 2245 C C . ALA B 1 92 ? -7.508 9.961 2.016 1 95.12 92 ALA B C 1
ATOM 2247 O O . ALA B 1 92 ? -7.668 8.789 1.651 1 95.12 92 ALA B O 1
ATOM 2248 N N . ARG B 1 93 ? -7.105 10.234 3.191 1 96.69 93 ARG B N 1
ATOM 2249 C CA . ARG B 1 93 ? -6.859 9.242 4.23 1 96.69 93 ARG B CA 1
ATOM 2250 C C . ARG B 1 93 ? -7.867 9.375 5.367 1 96.69 93 ARG B C 1
ATOM 2252 O O . ARG B 1 93 ? -7.508 9.766 6.48 1 96.69 93 ARG B O 1
ATOM 2259 N N . PRO B 1 94 ? -9.039 8.953 5.148 1 95.62 94 PRO B N 1
ATOM 2260 C CA . PRO B 1 94 ? -10.109 9.266 6.094 1 95.62 94 PRO B CA 1
ATOM 2261 C C . PRO B 1 94 ? -10.023 8.445 7.379 1 95.62 94 PRO B C 1
ATOM 2263 O O . PRO B 1 94 ? -10.633 8.797 8.391 1 95.62 94 PRO B O 1
ATOM 2266 N N . PHE B 1 95 ? -9.266 7.316 7.375 1 95.81 95 PHE B N 1
ATOM 2267 C CA . PHE B 1 95 ? -9.273 6.422 8.523 1 95.81 95 PHE B CA 1
ATOM 2268 C C . PHE B 1 95 ? -7.965 6.531 9.305 1 95.81 95 PHE B C 1
ATOM 2270 O O . PHE B 1 95 ? -7.082 5.68 9.164 1 95.81 95 PHE B O 1
ATOM 2277 N N . VAL B 1 96 ? -7.965 7.543 10.125 1 95.19 96 VAL B N 1
ATOM 2278 C CA . VAL B 1 96 ? -6.797 7.793 10.969 1 95.19 96 VAL B CA 1
ATOM 2279 C C . VAL B 1 96 ? -7.168 7.594 12.438 1 95.19 96 VAL B C 1
ATOM 2281 O O . VAL B 1 96 ? -8.18 8.117 12.906 1 95.19 96 VAL B O 1
ATOM 2284 N N . SER B 1 97 ? -6.355 6.832 13.133 1 94.25 97 SER B N 1
ATOM 2285 C CA . SER B 1 97 ? -6.648 6.539 14.531 1 94.25 97 SER B CA 1
ATOM 2286 C C . SER B 1 97 ? -6.117 7.637 15.445 1 94.25 97 SER B C 1
ATOM 2288 O O . SER B 1 97 ? -5.184 8.352 15.086 1 94.25 97 SER B O 1
ATOM 2290 N N . ARG B 1 98 ? -6.668 7.668 16.609 1 93.81 98 ARG B N 1
ATOM 2291 C CA . ARG B 1 98 ? -6.156 8.562 17.641 1 93.81 98 ARG B CA 1
ATOM 2292 C C . ARG B 1 98 ? -4.727 8.203 18.031 1 93.81 98 ARG B C 1
ATOM 2294 O O . ARG B 1 98 ? -3.92 9.078 18.344 1 93.81 98 ARG B O 1
ATOM 2301 N N . GLY B 1 99 ? -4.504 6.902 17.984 1 94.94 99 GLY B N 1
ATOM 2302 C CA . GLY B 1 99 ? -3.158 6.441 18.281 1 94.94 99 GLY B CA 1
ATOM 2303 C C . GLY B 1 99 ? -2.117 6.973 17.312 1 94.94 99 GLY B C 1
ATOM 2304 O O . GLY B 1 99 ? -1.045 7.422 17.734 1 94.94 99 GLY B O 1
ATOM 2305 N N . LEU B 1 100 ? -2.459 6.922 16.094 1 96.5 100 LEU B N 1
ATOM 2306 C CA . LEU B 1 100 ? -1.546 7.434 15.078 1 96.5 100 LEU B CA 1
ATOM 2307 C C . LEU B 1 100 ? -1.316 8.93 15.258 1 96.5 100 LEU B C 1
ATOM 2309 O O . LEU B 1 100 ? -0.176 9.398 15.211 1 96.5 100 LEU B O 1
ATOM 2313 N N . VAL B 1 101 ? -2.354 9.703 15.516 1 97.56 101 VAL B N 1
ATOM 2314 C CA . VAL B 1 101 ? -2.27 11.148 15.727 1 97.56 101 VAL B CA 1
ATOM 2315 C C . VAL B 1 101 ? -1.374 11.445 16.938 1 97.56 101 VAL B C 1
ATOM 2317 O O . VAL B 1 101 ? -0.486 12.297 16.859 1 97.56 101 VAL B O 1
ATOM 2320 N N . ALA B 1 102 ? -1.573 10.695 17.953 1 97 102 ALA B N 1
ATOM 2321 C CA . ALA B 1 102 ? -0.798 10.898 19.172 1 97 102 ALA B CA 1
ATOM 2322 C C . ALA B 1 102 ? 0.684 10.625 18.938 1 97 102 ALA B C 1
ATOM 2324 O O . ALA B 1 102 ? 1.544 11.375 19.391 1 97 102 ALA B O 1
ATOM 2325 N N . ARG B 1 103 ? 0.98 9.547 18.219 1 97.62 103 ARG B N 1
ATOM 2326 C CA . ARG B 1 103 ? 2.357 9.18 17.906 1 97.62 103 ARG B CA 1
ATOM 2327 C C . ARG B 1 103 ? 3.057 10.273 17.109 1 97.62 103 ARG B C 1
ATOM 2329 O O . ARG B 1 103 ? 4.207 10.617 17.391 1 97.62 103 ARG B O 1
ATOM 2336 N N . VAL B 1 104 ? 2.379 10.836 16.172 1 98.56 104 VAL B N 1
ATOM 2337 C CA . VAL B 1 104 ? 2.945 11.883 15.328 1 98.56 104 VAL B CA 1
ATOM 2338 C C . VAL B 1 104 ? 3.15 13.156 16.141 1 98.56 104 VAL B C 1
ATOM 2340 O O . VAL B 1 104 ? 4.203 13.789 16.062 1 98.56 104 VAL B O 1
ATOM 2343 N N . LEU B 1 105 ? 2.176 13.516 16.969 1 98 105 LEU B N 1
ATOM 2344 C CA . LEU B 1 105 ? 2.254 14.719 17.781 1 98 105 LEU B CA 1
ATOM 2345 C C . LEU B 1 105 ? 3.424 14.641 18.75 1 98 105 LEU B C 1
ATOM 2347 O O . LEU B 1 105 ? 4.195 15.594 18.891 1 98 105 LEU B O 1
ATOM 2351 N N . GLU B 1 106 ? 3.514 13.523 19.375 1 98.06 106 GLU B N 1
ATOM 2352 C CA . GLU B 1 106 ? 4.59 13.344 20.344 1 98.06 106 GLU B CA 1
ATOM 2353 C C . GLU B 1 106 ? 5.957 13.477 19.688 1 98.06 106 GLU B C 1
ATOM 2355 O O . GLU B 1 106 ? 6.836 14.18 20.188 1 98.06 106 GLU B O 1
ATOM 2360 N N . ALA B 1 107 ? 6.121 12.844 18.594 1 98.5 107 ALA B N 1
ATOM 2361 C CA . ALA B 1 107 ? 7.398 12.891 17.891 1 98.5 107 ALA B CA 1
ATOM 2362 C C . ALA B 1 107 ? 7.688 14.297 17.375 1 98.5 107 ALA B C 1
ATOM 2364 O O . ALA B 1 107 ? 8.828 14.758 17.422 1 98.5 107 ALA B O 1
ATOM 2365 N N . ALA B 1 108 ? 6.695 14.969 16.859 1 98.38 108 ALA B N 1
ATOM 2366 C CA . ALA B 1 108 ? 6.859 16.328 16.344 1 98.38 108 ALA B CA 1
ATOM 2367 C C . ALA B 1 108 ? 7.25 17.281 17.469 1 98.38 108 ALA B C 1
ATOM 2369 O O . ALA B 1 108 ? 8.07 18.188 17.266 1 98.38 108 ALA B O 1
ATOM 2370 N N . GLN B 1 109 ? 6.645 17.109 18.578 1 97.38 109 GLN B N 1
ATOM 2371 C CA . GLN B 1 109 ? 6.973 17.953 19.719 1 97.38 109 GLN B CA 1
ATOM 2372 C C . GLN B 1 109 ? 8.438 17.781 20.141 1 97.38 109 GLN B C 1
ATOM 2374 O O . GLN B 1 109 ? 9.094 18.734 20.547 1 97.38 109 GLN B O 1
ATOM 2379 N N . ARG B 1 110 ? 8.883 16.625 19.984 1 97.38 110 ARG B N 1
ATOM 2380 C CA . ARG B 1 110 ? 10.25 16.297 20.391 1 97.38 110 ARG B CA 1
ATOM 2381 C C . ARG B 1 110 ? 11.258 16.75 19.344 1 97.38 110 ARG B C 1
ATOM 2383 O O . ARG B 1 110 ? 12.312 17.297 19.688 1 97.38 110 ARG B O 1
ATOM 2390 N N . SER B 1 111 ? 10.93 16.609 18.062 1 97.38 111 SER B N 1
ATOM 2391 C CA . SER B 1 111 ? 11.938 16.766 17.016 1 97.38 111 SER B CA 1
ATOM 2392 C C . SER B 1 111 ? 11.656 17.969 16.141 1 97.38 111 SER B C 1
ATOM 2394 O O . SER B 1 111 ? 12.508 18.391 15.352 1 97.38 111 SER B O 1
ATOM 2396 N N . GLY B 1 112 ? 10.484 18.516 16.234 1 97.75 112 GLY B N 1
ATOM 2397 C CA . GLY B 1 112 ? 10.086 19.656 15.422 1 97.75 112 GLY B CA 1
ATOM 2398 C C . GLY B 1 112 ? 9.352 19.266 14.164 1 97.75 112 GLY B C 1
ATOM 2399 O O . GLY B 1 112 ? 8.633 20.062 13.57 1 97.75 112 GLY B O 1
ATOM 2400 N N . ALA B 1 113 ? 9.617 18.016 13.742 1 98.75 113 ALA B N 1
ATOM 2401 C CA . ALA B 1 113 ? 8.984 17.469 12.547 1 98.75 113 ALA B CA 1
ATOM 2402 C C . ALA B 1 113 ? 8.945 15.945 12.594 1 98.75 113 ALA B C 1
ATOM 2404 O O . ALA B 1 113 ? 9.914 15.305 13.008 1 98.75 113 ALA B O 1
ATOM 2405 N N . ALA B 1 114 ? 7.773 15.383 12.188 1 98.81 114 ALA B N 1
ATOM 2406 C CA . ALA B 1 114 ? 7.625 13.93 12.211 1 98.81 114 ALA B CA 1
ATOM 2407 C C . ALA B 1 114 ? 6.59 13.469 11.188 1 98.81 114 ALA B C 1
ATOM 2409 O O . ALA B 1 114 ? 5.586 14.148 10.961 1 98.81 114 ALA B O 1
ATOM 2410 N N . VAL B 1 115 ? 6.863 12.328 10.617 1 98.75 115 VAL B N 1
ATOM 2411 C CA . VAL B 1 115 ? 5.926 11.773 9.648 1 98.75 115 VAL B CA 1
ATOM 2412 C C . VAL B 1 115 ? 5.746 10.273 9.906 1 98.75 115 VAL B C 1
ATOM 2414 O O . VAL B 1 115 ? 6.684 9.594 10.312 1 98.75 115 VAL B O 1
ATOM 2417 N N . PRO B 1 116 ? 4.562 9.797 9.75 1 98.56 116 PRO B N 1
ATOM 2418 C CA . PRO B 1 116 ? 4.355 8.352 9.797 1 98.56 116 PRO B CA 1
ATOM 2419 C C . PRO B 1 116 ? 4.738 7.66 8.484 1 98.56 116 PRO B C 1
ATOM 2421 O O . PRO B 1 116 ? 4.523 8.211 7.406 1 98.56 116 PRO B O 1
ATOM 2424 N N . VAL B 1 117 ? 5.316 6.441 8.602 1 98 117 VAL B N 1
ATOM 2425 C CA . VAL B 1 117 ? 5.742 5.703 7.422 1 98 117 VAL B CA 1
ATOM 2426 C C . VAL B 1 117 ? 5.383 4.227 7.578 1 98 117 VAL B C 1
ATOM 2428 O O . VAL B 1 117 ? 5.215 3.734 8.695 1 98 117 VAL B O 1
ATOM 2431 N N . LEU B 1 118 ? 5.238 3.568 6.465 1 96 118 LEU B N 1
ATOM 2432 C CA . LEU B 1 118 ? 5.066 2.121 6.387 1 96 118 LEU B CA 1
ATOM 2433 C C . LEU B 1 118 ? 6.184 1.485 5.566 1 96 118 LEU B C 1
ATOM 2435 O O . LEU B 1 118 ? 6.691 2.096 4.625 1 96 118 LEU B O 1
ATOM 2439 N N . PRO B 1 119 ? 6.539 0.243 5.953 1 94.19 119 PRO B N 1
ATOM 2440 C CA . PRO B 1 119 ? 7.375 -0.502 5.008 1 94.19 119 PRO B CA 1
ATOM 2441 C C . PRO B 1 119 ? 6.66 -0.79 3.688 1 94.19 119 PRO B C 1
ATOM 2443 O O . PRO B 1 119 ? 5.43 -0.787 3.635 1 94.19 119 PRO B O 1
ATOM 2446 N N . VAL B 1 120 ? 7.43 -0.908 2.635 1 94 120 VAL B N 1
ATOM 2447 C CA . VAL B 1 120 ? 6.867 -1.354 1.365 1 94 120 VAL B CA 1
ATOM 2448 C C . VAL B 1 120 ? 6.57 -2.85 1.429 1 94 120 VAL B C 1
ATOM 2450 O O . VAL B 1 120 ? 7.488 -3.666 1.55 1 94 120 VAL B O 1
ATOM 2453 N N . PRO B 1 121 ? 5.316 -3.205 1.307 1 89.88 121 PRO B N 1
ATOM 2454 C CA . PRO B 1 121 ? 4.969 -4.602 1.57 1 89.88 121 PRO B CA 1
ATOM 2455 C C . PRO B 1 121 ? 5.219 -5.512 0.368 1 89.88 121 PRO B C 1
ATOM 2457 O O . PRO B 1 121 ? 5.492 -6.703 0.536 1 89.88 121 PRO B O 1
ATOM 2460 N N . ASP B 1 122 ? 5.188 -5.059 -0.807 1 93.5 122 ASP B N 1
ATOM 2461 C CA . ASP B 1 122 ? 5.207 -5.828 -2.047 1 93.5 122 ASP B CA 1
ATOM 2462 C C . ASP B 1 122 ? 6.547 -5.676 -2.766 1 93.5 122 ASP B C 1
ATOM 2464 O O . ASP B 1 122 ? 7.301 -4.738 -2.496 1 93.5 122 ASP B O 1
ATOM 2468 N N . THR B 1 123 ? 6.82 -6.637 -3.635 1 94.94 123 THR B N 1
ATOM 2469 C CA . THR B 1 123 ? 7.922 -6.441 -4.57 1 94.94 123 THR B CA 1
ATOM 2470 C C . THR B 1 123 ? 7.785 -5.105 -5.293 1 94.94 123 THR B C 1
ATOM 2472 O O . THR B 1 123 ? 6.699 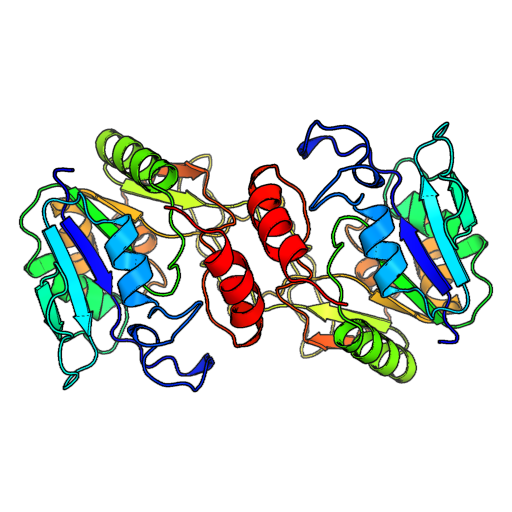-4.75 -5.754 1 94.94 123 THR B O 1
ATOM 2475 N N . LEU B 1 124 ? 8.82 -4.355 -5.156 1 97.12 124 LEU B N 1
ATOM 2476 C CA . LEU B 1 124 ? 8.891 -3.062 -5.832 1 97.12 124 LEU B CA 1
ATOM 2477 C C . LEU B 1 124 ? 9.617 -3.182 -7.164 1 97.12 124 LEU B C 1
ATOM 2479 O O . LEU B 1 124 ? 10.773 -3.623 -7.207 1 97.12 124 LEU B O 1
ATOM 2483 N N . MET B 1 125 ? 8.938 -2.781 -8.266 1 98 125 MET B N 1
ATOM 2484 C CA . MET B 1 125 ? 9.453 -3.066 -9.609 1 98 125 MET B CA 1
ATOM 2485 C C . MET B 1 125 ? 9.297 -1.853 -10.516 1 98 125 MET B C 1
ATOM 2487 O O . MET B 1 125 ? 8.266 -1.18 -10.492 1 98 125 MET B O 1
ATOM 2491 N N . ALA B 1 126 ? 10.352 -1.474 -11.242 1 97.62 126 ALA B N 1
ATOM 2492 C CA . ALA B 1 126 ? 10.312 -0.44 -12.273 1 97.62 126 ALA B CA 1
ATOM 2493 C C . ALA B 1 126 ? 10.039 -1.045 -13.641 1 97.62 126 ALA B C 1
ATOM 2495 O O . ALA B 1 126 ? 10.906 -1.683 -14.234 1 97.62 126 ALA B O 1
ATOM 2496 N N . PRO B 1 127 ? 8.883 -0.801 -14.117 1 96.88 127 PRO B N 1
ATOM 2497 C CA . PRO B 1 127 ? 8.547 -1.391 -15.414 1 96.88 127 PRO B CA 1
ATOM 2498 C C . PRO B 1 127 ? 9.477 -0.926 -16.531 1 96.88 127 PRO B C 1
ATOM 2500 O O . PRO B 1 127 ? 10.031 0.177 -16.469 1 96.88 127 PRO B O 1
ATOM 2503 N N . GLU B 1 128 ? 9.672 -1.781 -17.453 1 94.69 128 GLU B N 1
ATOM 2504 C CA . GLU B 1 128 ? 10.289 -1.442 -18.734 1 94.69 128 GLU B CA 1
ATOM 2505 C C . GLU B 1 128 ? 9.242 -1.343 -19.844 1 94.69 128 GLU B C 1
ATOM 2507 O O . GLU B 1 128 ? 8.812 -2.359 -20.391 1 94.69 128 GLU B O 1
ATOM 2512 N N . GLY B 1 129 ? 8.859 -0.116 -20.109 1 91.31 129 GLY B N 1
ATOM 2513 C CA . GLY B 1 129 ? 7.68 0.035 -20.938 1 91.31 129 GLY B CA 1
ATOM 2514 C C . GLY B 1 129 ? 6.414 -0.494 -20.297 1 91.31 129 GLY B C 1
ATOM 2515 O O . GLY B 1 129 ? 6.062 -0.094 -19.188 1 91.31 129 GLY B O 1
ATOM 2516 N N . GLU B 1 130 ? 5.848 -1.497 -20.969 1 89.62 130 GLU B N 1
ATOM 2517 C CA . GLU B 1 130 ? 4.613 -2.062 -20.438 1 89.62 130 GLU B CA 1
ATOM 2518 C C . GLU B 1 130 ? 4.848 -3.447 -19.844 1 89.62 130 GLU B C 1
ATOM 2520 O O . GLU B 1 130 ? 3.896 -4.176 -19.547 1 89.62 130 GLU B O 1
ATOM 2525 N N . ALA B 1 131 ? 6.109 -3.727 -19.703 1 94.75 131 ALA B N 1
ATOM 2526 C CA . ALA B 1 131 ? 6.445 -5.066 -19.219 1 94.75 131 ALA B CA 1
ATOM 2527 C C . ALA B 1 131 ? 7.16 -5.012 -17.875 1 94.75 131 ALA B C 1
ATOM 2529 O O . ALA B 1 131 ? 7.609 -3.945 -17.453 1 94.75 131 ALA B O 1
ATOM 2530 N N . TYR B 1 132 ? 7.18 -6.18 -17.266 1 97.38 132 TYR B N 1
ATOM 2531 C CA . TYR B 1 132 ? 7.926 -6.34 -16.031 1 97.38 132 TYR B CA 1
ATOM 2532 C C . TYR B 1 132 ? 9.383 -5.918 -16.203 1 97.38 132 TYR B C 1
ATOM 2534 O O . TYR B 1 132 ? 10 -6.219 -17.234 1 97.38 132 TYR B O 1
ATOM 2542 N N . GLY B 1 133 ? 9.93 -5.168 -15.141 1 97.06 133 GLY B N 1
ATOM 2543 C CA . GLY B 1 133 ? 11.281 -4.641 -15.273 1 97.06 133 GLY B CA 1
ATOM 2544 C C . GLY B 1 133 ? 12.133 -4.879 -14.039 1 97.06 133 GLY B C 1
ATOM 2545 O O . GLY B 1 133 ? 12.07 -5.949 -13.43 1 97.06 133 GLY B O 1
ATOM 2546 N N . ARG B 1 134 ? 12.898 -3.98 -13.734 1 95.94 134 ARG B N 1
ATOM 2547 C CA . ARG B 1 134 ? 13.898 -4.133 -12.688 1 95.94 134 ARG B CA 1
ATOM 2548 C C . ARG B 1 134 ? 13.258 -4.078 -11.305 1 95.94 134 ARG B C 1
ATOM 2550 O O . ARG B 1 134 ? 12.484 -3.162 -11.008 1 95.94 134 ARG B O 1
ATOM 2557 N N . VAL B 1 135 ? 13.586 -5.062 -10.547 1 96.19 135 VAL B N 1
ATOM 2558 C CA . VAL B 1 135 ? 13.172 -5.074 -9.148 1 96.19 135 VAL B CA 1
ATOM 2559 C C . VAL B 1 135 ? 14.195 -4.312 -8.297 1 96.19 135 VAL B C 1
ATOM 2561 O O . VAL B 1 135 ? 15.398 -4.449 -8.5 1 96.19 135 VAL B O 1
ATOM 2564 N N . VAL B 1 136 ? 13.695 -3.471 -7.414 1 95.56 136 VAL B N 1
ATOM 2565 C CA . VAL B 1 136 ? 14.57 -2.764 -6.484 1 95.56 136 VAL B CA 1
ATOM 2566 C C . VAL B 1 136 ? 14.328 -3.27 -5.062 1 95.56 136 VAL B C 1
ATOM 2568 O O . VAL B 1 136 ? 13.25 -3.785 -4.754 1 95.56 136 VAL B O 1
ATOM 2571 N N . PRO B 1 137 ? 15.344 -3.164 -4.234 1 95.19 137 PRO B N 1
ATOM 2572 C CA . PRO B 1 137 ? 15.172 -3.623 -2.855 1 95.19 137 PRO B CA 1
ATOM 2573 C C . PRO B 1 137 ? 14.148 -2.789 -2.084 1 95.19 137 PRO B C 1
ATOM 2575 O O . PRO B 1 137 ? 14.445 -1.662 -1.681 1 95.19 137 PRO B O 1
ATOM 2578 N N . ARG B 1 138 ? 13.047 -3.346 -1.853 1 93.5 138 ARG B N 1
ATOM 2579 C CA . ARG B 1 138 ? 11.945 -2.627 -1.209 1 93.5 138 ARG B CA 1
ATOM 2580 C C . ARG B 1 138 ? 12.336 -2.193 0.202 1 93.5 138 ARG B C 1
ATOM 2582 O O . ARG B 1 138 ? 11.828 -1.191 0.709 1 93.5 138 ARG B O 1
ATOM 2589 N N . GLU B 1 139 ? 13.242 -2.912 0.855 1 93.81 139 GLU B N 1
ATOM 2590 C CA . GLU B 1 139 ? 13.648 -2.627 2.227 1 93.81 139 GLU B CA 1
ATOM 2591 C C . GLU B 1 139 ? 14.344 -1.271 2.326 1 93.81 139 GLU B C 1
ATOM 2593 O O . GLU B 1 139 ? 14.477 -0.715 3.418 1 93.81 139 GLU B O 1
ATOM 2598 N N . ALA B 1 140 ? 14.727 -0.728 1.209 1 95.94 140 ALA B N 1
ATOM 2599 C CA . ALA B 1 140 ? 15.43 0.551 1.165 1 95.94 140 ALA B CA 1
ATOM 2600 C C . ALA B 1 140 ? 14.445 1.718 1.152 1 95.94 140 ALA B C 1
ATOM 2602 O O . ALA B 1 140 ? 14.852 2.881 1.237 1 95.94 140 ALA B O 1
ATOM 2603 N N . PHE B 1 141 ? 13.141 1.402 1.116 1 97.31 141 PHE B N 1
ATOM 2604 C CA . PHE B 1 141 ? 12.164 2.475 0.939 1 97.31 141 PHE B CA 1
ATOM 2605 C C . PHE B 1 141 ? 11.062 2.379 1.982 1 97.31 141 PHE B C 1
ATOM 2607 O O . PHE B 1 141 ? 10.875 1.332 2.605 1 97.31 141 PHE B O 1
ATOM 2614 N N . ARG B 1 142 ? 10.406 3.492 2.211 1 97.62 142 ARG B N 1
ATOM 2615 C CA . ARG B 1 142 ? 9.211 3.607 3.035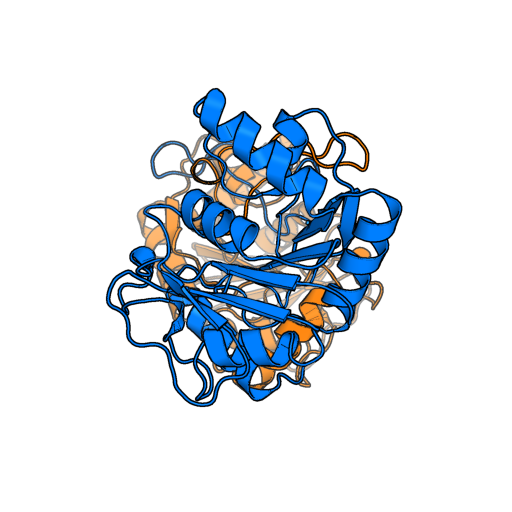 1 97.62 142 ARG B CA 1
ATOM 2616 C C . ARG B 1 142 ? 8.109 4.371 2.301 1 97.62 142 ARG B C 1
ATOM 2618 O O . ARG B 1 142 ? 8.391 5.18 1.415 1 97.62 142 ARG B O 1
ATOM 2625 N N . LEU B 1 143 ? 6.922 4.051 2.641 1 97.25 143 LEU B N 1
ATOM 2626 C CA . LEU B 1 143 ? 5.75 4.797 2.189 1 97.25 143 LEU B CA 1
ATOM 2627 C C . LEU B 1 143 ? 5.367 5.871 3.203 1 97.25 143 LEU B C 1
ATOM 2629 O O . LEU B 1 143 ? 5.105 5.562 4.367 1 97.25 143 LEU B O 1
ATOM 2633 N N . VAL B 1 144 ? 5.301 7.094 2.744 1 98.31 144 VAL B N 1
ATOM 2634 C CA . VAL B 1 144 ? 5.039 8.203 3.654 1 98.31 144 VAL B CA 1
ATOM 2635 C C . VAL B 1 144 ? 3.535 8.461 3.732 1 98.31 144 VAL B C 1
ATOM 2637 O O . VAL B 1 144 ? 2.854 8.516 2.707 1 98.31 144 VAL B O 1
ATOM 2640 N N . GLN B 1 145 ? 3.045 8.57 4.938 1 98.25 145 GLN B N 1
ATOM 2641 C CA . GLN B 1 145 ? 1.625 8.812 5.164 1 98.25 145 GLN B CA 1
ATOM 2642 C C . GLN B 1 145 ? 1.401 10.18 5.816 1 98.25 145 GLN B C 1
ATOM 2644 O O . GLN B 1 145 ? 2.336 10.969 5.945 1 98.25 145 GLN B O 1
ATOM 2649 N N . THR B 1 146 ? 0.156 10.539 6.016 1 98.5 146 THR B N 1
ATOM 2650 C CA . THR B 1 146 ? -0.296 11.641 6.863 1 98.5 146 THR B CA 1
ATOM 2651 C C . THR B 1 146 ? -1.229 11.133 7.957 1 98.5 146 THR B C 1
ATOM 2653 O O . THR B 1 146 ? -1.799 10.047 7.84 1 98.5 146 THR B O 1
ATOM 2656 N N . PRO B 1 147 ? -1.273 11.906 9.039 1 98.69 147 PRO B N 1
ATOM 2657 C CA . PRO B 1 147 ? -0.864 13.289 9.297 1 98.69 147 PRO B CA 1
ATOM 2658 C C . PRO B 1 147 ? 0.647 13.43 9.461 1 98.69 147 PRO B C 1
ATOM 2660 O O . PRO B 1 147 ? 1.311 12.508 9.938 1 98.69 147 PRO B O 1
ATOM 2663 N N . GLN B 1 148 ? 1.114 14.555 9.07 1 98.88 148 GLN B N 1
ATOM 2664 C CA . GLN B 1 148 ? 2.484 14.969 9.344 1 98.88 148 GLN B CA 1
ATOM 2665 C C . GLN B 1 148 ? 2.52 16.109 10.359 1 98.88 148 GLN B C 1
ATOM 2667 O O . GLN B 1 148 ? 1.69 17.016 10.305 1 98.88 148 GLN B O 1
ATOM 2672 N N . GLY B 1 149 ? 3.426 16.047 11.273 1 98.88 149 GLY B N 1
ATOM 2673 C CA . GLY B 1 149 ? 3.492 17.047 12.328 1 98.88 149 GLY B CA 1
ATOM 2674 C C . GLY B 1 149 ? 4.719 17.938 12.234 1 98.88 149 GLY B C 1
ATOM 2675 O O . GLY B 1 149 ? 5.809 17.469 11.898 1 98.88 149 GLY B O 1
ATOM 2676 N N . PHE B 1 150 ? 4.453 19.219 12.578 1 98.88 150 PHE B N 1
ATOM 2677 C CA . PHE B 1 150 ? 5.531 20.203 12.508 1 98.88 150 PHE B CA 1
ATOM 2678 C C . PHE B 1 150 ? 5.332 21.297 13.539 1 98.88 150 PHE B C 1
ATOM 2680 O O . PHE B 1 150 ? 4.195 21.672 13.844 1 98.88 150 PHE B O 1
ATOM 2687 N N . PHE B 1 151 ? 6.441 21.828 13.977 1 98.75 151 PHE B N 1
ATOM 2688 C CA . PHE B 1 151 ? 6.316 23.188 14.492 1 98.75 151 PHE B CA 1
ATOM 2689 C C . PHE B 1 151 ? 5.828 24.141 13.406 1 98.75 151 PHE B C 1
ATOM 2691 O O . PHE B 1 151 ? 6.336 24.125 12.281 1 98.75 151 PHE B O 1
ATOM 2698 N N . THR B 1 152 ? 4.895 24.984 13.828 1 98.69 152 THR B N 1
ATOM 2699 C CA . THR B 1 152 ? 4.258 25.875 12.859 1 98.69 152 THR B CA 1
ATOM 2700 C C . THR B 1 152 ? 5.285 26.812 12.219 1 98.69 152 THR B C 1
ATOM 2702 O O . THR B 1 152 ? 5.309 26.969 11 1 98.69 152 THR B O 1
ATOM 2705 N N . ALA B 1 153 ? 6.117 27.328 12.969 1 98.31 153 ALA B N 1
ATOM 2706 C CA . ALA B 1 153 ? 7.125 28.266 12.477 1 98.31 153 ALA B CA 1
ATOM 2707 C C . ALA B 1 153 ? 8.062 27.578 11.484 1 98.31 153 ALA B C 1
ATOM 2709 O O . ALA B 1 153 ? 8.43 28.172 10.469 1 98.31 153 ALA B O 1
ATOM 2710 N N . LEU B 1 154 ? 8.422 26.391 11.805 1 98.19 154 LEU B N 1
ATOM 2711 C CA . LEU B 1 154 ? 9.32 25.625 10.93 1 98.19 154 LEU B CA 1
ATOM 2712 C C . LEU B 1 154 ? 8.664 25.359 9.578 1 98.19 154 LEU B C 1
ATOM 2714 O O . LEU B 1 154 ? 9.289 25.578 8.539 1 98.19 154 LEU B O 1
ATOM 2718 N N . LEU B 1 155 ? 7.43 24.953 9.602 1 98.75 155 LEU B N 1
ATOM 2719 C CA . LEU B 1 155 ? 6.746 24.656 8.352 1 98.75 155 LEU B CA 1
ATOM 2720 C C . LEU B 1 155 ? 6.512 25.922 7.535 1 98.75 155 LEU B C 1
ATOM 2722 O O . LEU B 1 155 ? 6.602 25.906 6.309 1 98.75 155 LEU B O 1
ATOM 2726 N N . ARG B 1 156 ? 6.242 27.031 8.219 1 98.56 156 ARG B N 1
ATOM 2727 C CA . ARG B 1 156 ? 6.105 28.312 7.527 1 98.56 156 ARG B CA 1
ATOM 2728 C C . ARG B 1 156 ? 7.398 28.672 6.805 1 98.56 156 ARG B C 1
ATOM 2730 O O . ARG B 1 156 ? 7.371 29.094 5.645 1 98.56 156 ARG B O 1
ATOM 2737 N N . GLU B 1 157 ? 8.414 28.484 7.488 1 97.69 157 GLU B N 1
ATOM 2738 C CA . GLU B 1 157 ? 9.711 28.781 6.887 1 97.69 157 GLU B CA 1
ATOM 2739 C C . GLU B 1 157 ? 10 27.875 5.703 1 97.69 157 GLU B C 1
ATOM 2741 O O . GLU B 1 157 ? 10.523 28.312 4.68 1 97.69 157 GLU B O 1
ATOM 2746 N N . ALA B 1 158 ? 9.656 26.672 5.867 1 98.38 158 ALA B N 1
ATOM 2747 C CA . ALA B 1 158 ? 9.875 25.703 4.797 1 98.38 158 ALA B CA 1
ATOM 2748 C C . ALA B 1 158 ? 9.078 26.078 3.549 1 98.38 158 ALA B C 1
ATOM 2750 O O . ALA B 1 158 ? 9.602 26.016 2.434 1 98.38 158 ALA B O 1
ATOM 2751 N N . HIS B 1 159 ? 7.867 26.453 3.727 1 98.31 159 HIS B N 1
ATOM 2752 C CA . HIS B 1 159 ? 7.031 26.859 2.6 1 98.31 159 HIS B CA 1
ATOM 2753 C C . HIS B 1 159 ? 7.562 28.141 1.956 1 98.31 159 HIS B C 1
ATOM 2755 O O . HIS B 1 159 ? 7.562 28.266 0.73 1 98.31 159 HIS B O 1
ATOM 2761 N N . ALA B 1 160 ? 8 29.047 2.738 1 97.31 160 ALA B N 1
ATOM 2762 C CA . ALA B 1 160 ? 8.578 30.281 2.217 1 97.31 160 ALA B CA 1
ATOM 2763 C C . ALA B 1 160 ? 9.828 29.984 1.394 1 97.31 160 ALA B C 1
ATOM 2765 O O . ALA B 1 160 ? 10 30.547 0.303 1 97.31 160 ALA B O 1
ATOM 2766 N N . TYR B 1 161 ? 10.648 29.172 1.93 1 96.62 161 TYR B N 1
ATOM 2767 C CA . TYR B 1 161 ? 11.867 28.766 1.239 1 96.62 161 TYR B CA 1
ATOM 2768 C C . TYR B 1 161 ? 11.547 28.109 -0.098 1 96.62 161 TYR B C 1
ATOM 2770 O O . TYR B 1 161 ? 12.148 28.453 -1.122 1 96.62 161 TYR B O 1
ATOM 2778 N N . ALA B 1 162 ? 10.586 27.203 -0.063 1 96.69 162 ALA B N 1
ATOM 2779 C CA . ALA B 1 162 ? 10.18 26.5 -1.274 1 96.69 162 ALA B CA 1
ATOM 2780 C C . ALA B 1 162 ? 9.656 27.469 -2.332 1 96.69 162 ALA B C 1
ATOM 2782 O O . ALA B 1 162 ? 9.945 27.312 -3.521 1 96.69 162 ALA B O 1
ATOM 2783 N N . ARG B 1 163 ? 8.922 28.422 -1.889 1 95.06 163 ARG B N 1
ATOM 2784 C CA . ARG B 1 163 ? 8.398 29.422 -2.807 1 95.06 163 ARG B CA 1
ATOM 2785 C C . ARG B 1 163 ? 9.531 30.203 -3.467 1 95.06 163 ARG B C 1
ATOM 2787 O O . ARG B 1 163 ? 9.516 30.422 -4.68 1 95.06 163 ARG B O 1
ATOM 2794 N N . ARG B 1 164 ? 10.461 30.562 -2.715 1 96 164 ARG B N 1
ATOM 2795 C CA . ARG B 1 164 ? 11.586 31.344 -3.219 1 96 164 ARG B CA 1
ATOM 2796 C C . ARG B 1 164 ? 12.414 30.531 -4.211 1 96 164 ARG B C 1
ATOM 2798 O O . ARG B 1 164 ? 12.914 31.078 -5.199 1 96 164 ARG B O 1
ATOM 2805 N N . LYS B 1 165 ? 12.5 29.25 -3.984 1 96.38 165 LYS B N 1
ATOM 2806 C CA . LYS B 1 165 ? 13.367 28.391 -4.789 1 96.38 165 LYS B CA 1
ATOM 2807 C C . LYS B 1 165 ? 12.578 27.719 -5.902 1 96.38 165 LYS B C 1
ATOM 2809 O O . LYS B 1 165 ? 13.156 27.016 -6.746 1 96.38 165 LYS B O 1
ATOM 2814 N N . GLY B 1 166 ? 11.258 27.844 -5.871 1 95.56 166 GLY B N 1
ATOM 2815 C CA . GLY B 1 166 ? 10.422 27.172 -6.848 1 95.56 166 GLY B CA 1
ATOM 2816 C C . GLY B 1 166 ? 10.383 25.672 -6.66 1 95.56 166 GLY B C 1
ATOM 2817 O O . GLY B 1 166 ? 10.383 24.906 -7.637 1 95.56 166 GLY B O 1
ATOM 2818 N N . LEU B 1 167 ? 10.445 25.219 -5.418 1 94.5 167 LEU B N 1
ATOM 2819 C CA . LEU B 1 167 ? 10.453 23.781 -5.102 1 94.5 167 LEU B CA 1
ATOM 2820 C C . LEU B 1 167 ? 9.031 23.25 -4.996 1 94.5 167 LEU B C 1
ATOM 2822 O O . LEU B 1 167 ? 8.188 23.844 -4.32 1 94.5 167 LEU B O 1
ATOM 2826 N N . GLU B 1 168 ? 8.766 22.188 -5.684 1 93.44 168 GLU B N 1
ATOM 2827 C CA . GLU B 1 168 ? 7.504 21.453 -5.59 1 93.44 168 GLU B CA 1
ATOM 2828 C C . GLU B 1 168 ? 7.715 20.062 -4.977 1 93.44 168 GLU B C 1
ATOM 2830 O O . GLU B 1 168 ? 8.68 19.375 -5.305 1 93.44 168 GLU B O 1
ATOM 2835 N N . ALA B 1 169 ? 6.848 19.797 -4.031 1 93.62 169 ALA B N 1
ATOM 2836 C CA . ALA B 1 169 ? 7 18.531 -3.314 1 93.62 169 ALA B CA 1
ATOM 2837 C C . ALA B 1 169 ? 5.656 17.812 -3.18 1 93.62 169 ALA B C 1
ATOM 2839 O O . ALA B 1 169 ? 4.602 18.453 -3.209 1 93.62 169 ALA B O 1
ATOM 2840 N N . SER B 1 170 ? 5.727 16.438 -2.998 1 89.75 170 SER B N 1
ATOM 2841 C CA . SER B 1 170 ? 4.523 15.633 -2.852 1 89.75 170 SER B CA 1
ATOM 2842 C C . SER B 1 170 ? 4.008 15.656 -1.416 1 89.75 170 SER B C 1
ATOM 2844 O O . SER B 1 170 ? 2.854 15.312 -1.158 1 89.75 170 SER B O 1
ATOM 2846 N N . ASP B 1 171 ? 4.926 15.992 -0.554 1 93.94 171 ASP B N 1
ATOM 2847 C CA . ASP B 1 171 ? 4.5 16.109 0.837 1 93.94 171 ASP B CA 1
ATOM 2848 C C . ASP B 1 171 ? 5.289 17.188 1.565 1 93.94 171 ASP B C 1
ATOM 2850 O O . ASP B 1 171 ? 6.266 17.719 1.03 1 93.94 171 ASP B O 1
ATOM 2854 N N . ASP B 1 172 ? 4.832 17.531 2.738 1 97.69 172 ASP B N 1
ATOM 2855 C CA . ASP B 1 172 ? 5.363 18.688 3.457 1 97.69 172 ASP B CA 1
ATOM 2856 C C . ASP B 1 172 ? 6.715 18.375 4.09 1 97.69 172 ASP B C 1
ATOM 2858 O O . ASP B 1 172 ? 7.551 19.266 4.27 1 97.69 172 ASP B O 1
ATOM 2862 N N . ALA B 1 173 ? 6.969 17.156 4.453 1 98.31 173 ALA B N 1
ATOM 2863 C CA . ALA B 1 173 ? 8.25 16.75 5.027 1 98.31 173 ALA B CA 1
ATOM 2864 C C . ALA B 1 173 ? 9.398 17.062 4.074 1 98.31 173 ALA B C 1
ATOM 2866 O O . ALA B 1 173 ? 10.5 17.438 4.508 1 98.31 173 ALA B O 1
ATOM 2867 N N . GLN B 1 174 ? 9.148 16.969 2.801 1 97.06 174 GLN B N 1
ATOM 2868 C CA . GLN B 1 174 ? 10.164 17.266 1.797 1 97.06 174 GLN B CA 1
ATOM 2869 C C . GLN B 1 174 ? 10.602 18.719 1.875 1 97.06 174 GLN B C 1
ATOM 2871 O O . GLN B 1 174 ? 11.773 19.047 1.664 1 97.06 174 GLN B O 1
ATOM 2876 N N . LEU B 1 175 ? 9.625 19.562 2.098 1 97.75 175 LEU B N 1
ATOM 2877 C CA . LEU B 1 175 ? 9.938 20.984 2.184 1 97.75 175 LEU B CA 1
ATOM 2878 C C . LEU B 1 175 ? 10.812 21.281 3.396 1 97.75 175 LEU B C 1
ATOM 2880 O O . LEU B 1 175 ? 11.758 22.078 3.311 1 97.75 175 LEU B O 1
ATOM 2884 N N . VAL B 1 176 ? 10.516 20.656 4.488 1 98.12 176 VAL B N 1
ATOM 2885 C CA . VAL B 1 176 ? 11.297 20.828 5.703 1 98.12 176 VAL B CA 1
ATOM 2886 C C . VAL B 1 176 ? 12.703 20.266 5.5 1 98.12 176 VAL B C 1
ATOM 2888 O O . VAL B 1 176 ? 13.695 20.875 5.898 1 98.12 176 VAL B O 1
ATOM 2891 N N . GLN B 1 177 ? 12.781 19.141 4.891 1 96.62 177 GLN B N 1
ATOM 2892 C CA . GLN B 1 177 ? 14.07 18.547 4.57 1 96.62 177 GLN B CA 1
ATOM 2893 C C . GLN B 1 177 ? 14.891 19.469 3.666 1 96.62 177 GLN B C 1
ATOM 2895 O O . GLN B 1 177 ? 16.094 19.609 3.852 1 96.62 177 GLN B O 1
ATOM 2900 N N . ALA B 1 178 ? 14.273 20.047 2.672 1 95.12 178 ALA B N 1
ATOM 2901 C CA . ALA B 1 178 ? 14.938 20.953 1.74 1 95.12 178 ALA B CA 1
ATOM 2902 C C . ALA B 1 178 ? 15.547 22.141 2.473 1 95.12 178 ALA B C 1
ATOM 2904 O O . ALA B 1 178 ? 16.562 22.688 2.043 1 95.12 178 ALA B O 1
ATOM 2905 N N . LEU B 1 179 ? 14.875 22.531 3.551 1 94.88 179 LEU B N 1
ATOM 2906 C CA . LEU B 1 179 ? 15.367 23.609 4.391 1 94.88 179 LEU B CA 1
ATOM 2907 C C . LEU B 1 179 ? 16.609 23.172 5.168 1 94.88 179 LEU B C 1
ATOM 2909 O O . LEU B 1 179 ? 17.328 24.016 5.711 1 94.88 179 LEU B O 1
ATOM 2913 N N . GLY B 1 180 ? 16.812 21.844 5.297 1 94.5 180 GLY B N 1
ATOM 2914 C CA . GLY B 1 180 ? 17.969 21.312 5.984 1 94.5 180 GLY B CA 1
ATOM 2915 C C . GLY B 1 180 ? 17.672 20.812 7.379 1 94.5 180 GLY B C 1
ATOM 2916 O O . GLY B 1 180 ? 18.578 20.516 8.148 1 94.5 180 GLY B O 1
ATOM 2917 N N . TYR B 1 181 ? 16.406 20.703 7.727 1 95.5 181 TYR B N 1
ATOM 2918 C CA . TYR B 1 181 ? 16.016 20.234 9.047 1 95.5 181 TYR B CA 1
ATOM 2919 C C . TYR B 1 181 ? 15.625 18.75 9.008 1 95.5 181 TYR B C 1
ATOM 2921 O O . TYR B 1 181 ? 15 18.297 8.039 1 95.5 181 TYR B O 1
ATOM 2929 N N . PRO B 1 182 ? 15.945 18.031 10.023 1 96.75 182 PRO B N 1
ATOM 2930 C CA . PRO B 1 182 ? 15.578 16.609 10.055 1 96.75 182 PRO B CA 1
ATOM 2931 C C . PRO B 1 182 ? 14.086 16.406 10.312 1 96.75 182 PRO B C 1
ATOM 2933 O O . PRO B 1 182 ? 13.43 17.25 10.898 1 96.75 182 PRO B O 1
ATOM 2936 N N . VAL B 1 183 ? 13.602 15.359 9.781 1 98.62 183 VAL B N 1
ATOM 2937 C CA . VAL B 1 183 ? 12.227 14.922 10.023 1 98.62 183 VAL B CA 1
ATOM 2938 C C . VAL B 1 183 ? 12.219 13.516 10.617 1 98.62 183 VAL B C 1
ATOM 2940 O O . VAL B 1 183 ? 12.766 12.586 10.023 1 98.62 183 VAL B O 1
ATOM 2943 N N . ALA B 1 184 ? 11.625 13.336 11.773 1 98.56 184 ALA B N 1
ATOM 2944 C CA . ALA B 1 184 ? 11.555 12.039 12.445 1 98.56 184 ALA B CA 1
ATOM 2945 C C . ALA B 1 184 ? 10.523 11.133 11.781 1 98.56 184 ALA B C 1
ATOM 2947 O O . ALA B 1 184 ? 9.523 11.609 11.242 1 98.56 184 ALA B O 1
ATOM 2948 N N . LEU B 1 185 ? 10.852 9.852 11.883 1 98.62 185 LEU B N 1
ATOM 2949 C CA . LEU B 1 185 ? 9.914 8.852 11.383 1 98.62 185 LEU B CA 1
ATOM 2950 C C . LEU B 1 185 ? 9.203 8.148 12.531 1 98.62 185 LEU B C 1
ATOM 2952 O O . LEU B 1 185 ? 9.828 7.832 13.555 1 98.62 185 LEU B O 1
ATOM 2956 N N . VAL B 1 186 ? 7.926 7.969 12.391 1 98.19 186 VAL B N 1
ATOM 2957 C CA . VAL B 1 186 ? 7.176 7.145 13.328 1 98.19 186 VAL B CA 1
ATOM 2958 C C . VAL B 1 186 ? 6.426 6.047 12.578 1 98.19 186 VAL B C 1
ATOM 2960 O O . VAL B 1 186 ? 6.262 6.121 11.359 1 98.19 186 VAL B O 1
ATOM 2963 N N . GLU B 1 187 ? 6.004 5.016 13.312 1 96.5 187 GLU B N 1
ATOM 2964 C CA . GLU B 1 187 ? 5.277 3.91 12.695 1 96.5 1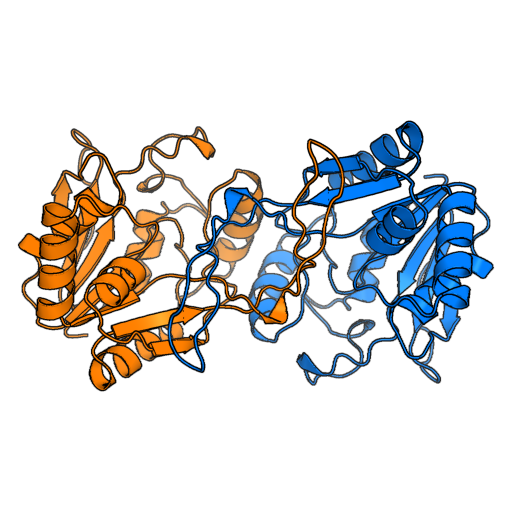87 GLU B CA 1
ATOM 2965 C C . GLU B 1 187 ? 3.896 4.355 12.227 1 96.5 187 GLU B C 1
ATOM 2967 O O . GLU B 1 187 ? 3.148 4.984 12.977 1 96.5 187 GLU B O 1
ATOM 2972 N N . GLY B 1 188 ? 3.59 4.086 10.914 1 96.69 188 GLY B N 1
ATOM 2973 C CA . GLY B 1 188 ? 2.27 4.359 10.367 1 96.69 188 GLY B CA 1
ATOM 2974 C C . GLY B 1 188 ? 1.274 3.244 10.625 1 96.69 188 GLY B C 1
ATOM 2975 O O . GLY B 1 188 ? 1.481 2.416 11.516 1 96.69 188 GLY B O 1
ATOM 2976 N N . GLU B 1 189 ? 0.155 3.404 9.93 1 94.38 189 GLU B N 1
ATOM 2977 C CA . GLU B 1 189 ? -0.907 2.41 10.047 1 94.38 189 GLU B CA 1
ATOM 2978 C C . GLU B 1 189 ? -1.484 2.047 8.688 1 94.38 189 GLU B C 1
ATOM 2980 O O . GLU B 1 189 ? -1.725 2.926 7.852 1 94.38 189 GLU B O 1
ATOM 2985 N N . ALA B 1 190 ? -1.811 0.742 8.523 1 92.56 190 ALA B N 1
ATOM 2986 C CA . ALA B 1 190 ? -2.371 0.272 7.254 1 92.56 190 ALA B CA 1
ATOM 2987 C C . ALA B 1 190 ? -3.752 0.875 7.008 1 92.56 190 ALA B C 1
ATOM 2989 O O . ALA B 1 190 ? -4.137 1.113 5.863 1 92.56 190 ALA B O 1
ATOM 2990 N N . THR B 1 191 ? -4.426 1.21 8.039 1 93.25 191 THR B N 1
ATOM 2991 C CA . THR B 1 191 ? -5.77 1.753 7.906 1 93.25 191 THR B CA 1
ATOM 2992 C C . THR B 1 191 ? -5.727 3.172 7.344 1 93.25 191 THR B C 1
ATOM 2994 O O . THR B 1 191 ? -6.727 3.666 6.816 1 93.25 191 THR B O 1
ATOM 2997 N N . ALA B 1 192 ? -4.602 3.818 7.453 1 95.69 192 ALA B N 1
ATOM 2998 C CA . ALA B 1 192 ? -4.469 5.191 6.969 1 95.69 192 ALA B CA 1
ATOM 2999 C C . ALA B 1 192 ? -4.047 5.215 5.5 1 95.69 192 ALA B C 1
ATOM 3001 O O . ALA B 1 192 ? -3.271 6.082 5.086 1 95.69 192 ALA B O 1
ATOM 3002 N N . PHE B 1 193 ? -4.539 4.211 4.758 1 94.31 193 PHE B N 1
ATOM 3003 C CA . PHE B 1 193 ? -4.211 4.18 3.338 1 94.31 193 PHE B CA 1
ATOM 3004 C C . PHE B 1 193 ? -4.883 5.332 2.604 1 94.31 193 PHE B C 1
ATOM 3006 O O . PHE B 1 193 ? -5.922 5.836 3.043 1 94.31 193 PHE B O 1
ATOM 3013 N N . LYS B 1 194 ? -4.266 5.695 1.476 1 94.5 194 LYS B N 1
ATOM 3014 C CA . LYS B 1 194 ? -4.754 6.805 0.665 1 94.5 194 LYS B CA 1
ATOM 3015 C C . LYS B 1 194 ? -5.758 6.324 -0.38 1 94.5 194 LYS B C 1
ATOM 3017 O O . LYS B 1 194 ? -5.516 5.332 -1.069 1 94.5 194 LYS B O 1
ATOM 3022 N N . ILE B 1 195 ? -6.871 6.949 -0.429 1 92.62 195 ILE B N 1
ATOM 3023 C CA . ILE B 1 195 ? -7.836 6.68 -1.49 1 92.62 195 ILE B CA 1
ATOM 3024 C C . ILE B 1 195 ? -7.477 7.492 -2.732 1 92.62 195 ILE B C 1
ATOM 3026 O O . ILE B 1 195 ? -7.656 8.711 -2.756 1 92.62 195 ILE B O 1
ATOM 3030 N N . THR B 1 196 ? -6.949 6.785 -3.752 1 87.69 196 THR B N 1
ATOM 3031 C CA . THR B 1 196 ? -6.438 7.473 -4.934 1 87.69 196 THR B CA 1
ATOM 3032 C C . THR B 1 196 ? -7.105 6.941 -6.199 1 87.69 196 THR B C 1
ATOM 3034 O O . THR B 1 196 ? -7.266 7.676 -7.176 1 87.69 196 THR B O 1
ATOM 3037 N N . HIS B 1 197 ? -7.5 5.602 -6.152 1 83.88 197 HIS B N 1
ATOM 3038 C CA . HIS B 1 197 ? -8.109 4.934 -7.301 1 83.88 197 HIS B CA 1
ATOM 3039 C C . HIS B 1 197 ? -9.422 4.27 -6.918 1 83.88 197 HIS B C 1
ATOM 3041 O O . HIS B 1 197 ? -9.68 4.027 -5.738 1 83.88 197 HIS B O 1
ATOM 3047 N N . PRO B 1 198 ? -10.172 4.012 -7.965 1 79.81 198 PRO B N 1
ATOM 3048 C CA . PRO B 1 198 ? -11.477 3.395 -7.684 1 79.81 198 PRO B CA 1
ATOM 3049 C C . PRO B 1 198 ? -11.352 2.092 -6.898 1 79.81 198 PRO B C 1
ATOM 3051 O O . PRO B 1 198 ? -12.203 1.787 -6.062 1 79.81 198 PRO B O 1
ATOM 3054 N N . GLN B 1 199 ? -10.312 1.448 -7.094 1 82.06 199 GLN B N 1
ATOM 3055 C CA . GLN B 1 199 ? -10.141 0.153 -6.445 1 82.06 199 GLN B CA 1
ATOM 3056 C C . GLN B 1 199 ? -9.945 0.314 -4.941 1 82.06 199 GLN B C 1
ATOM 3058 O O . GLN B 1 199 ? -10.164 -0.627 -4.176 1 82.06 199 GLN B O 1
ATOM 3063 N N . ASP B 1 200 ? -9.586 1.462 -4.543 1 88.88 200 ASP B N 1
ATOM 3064 C CA . ASP B 1 200 ? -9.391 1.72 -3.121 1 88.88 200 ASP B CA 1
ATOM 3065 C C . ASP B 1 200 ? -10.727 1.841 -2.395 1 88.88 200 ASP B C 1
ATOM 3067 O O . ASP B 1 200 ? -10.789 1.704 -1.171 1 88.88 200 ASP B O 1
ATOM 3071 N N . LEU B 1 201 ? -11.758 2.141 -3.186 1 88.5 201 LEU B N 1
ATOM 3072 C CA . LEU B 1 201 ? -13.062 2.408 -2.588 1 88.5 201 LEU B CA 1
ATOM 3073 C C . LEU B 1 201 ? -13.648 1.142 -1.975 1 88.5 201 LEU B C 1
ATOM 3075 O O . LEU B 1 201 ? -14.352 1.203 -0.961 1 88.5 201 LEU B O 1
ATOM 3079 N N . VAL B 1 202 ? -13.312 0.062 -2.59 1 85.75 202 VAL B N 1
ATOM 3080 C CA . VAL B 1 202 ? -13.836 -1.201 -2.08 1 85.75 202 VAL B CA 1
ATOM 3081 C C . VAL B 1 202 ? -13.297 -1.457 -0.675 1 85.75 202 VAL B C 1
ATOM 3083 O O . VAL B 1 202 ? -14.055 -1.811 0.232 1 85.75 202 VAL B O 1
ATOM 3086 N N . LEU B 1 203 ? -12.086 -1.225 -0.569 1 89.31 203 LEU B N 1
ATOM 3087 C CA . LEU B 1 203 ? -11.445 -1.386 0.731 1 89.31 203 LEU B CA 1
ATOM 3088 C C . LEU B 1 203 ? -11.977 -0.364 1.73 1 89.31 203 LEU B C 1
ATOM 3090 O O . LEU B 1 203 ? -12.258 -0.706 2.879 1 89.31 203 LEU B O 1
ATOM 3094 N N . ALA B 1 204 ? -12.125 0.841 1.294 1 92.75 204 ALA B N 1
ATOM 3095 C CA . ALA B 1 204 ? -12.609 1.922 2.146 1 92.75 204 ALA B CA 1
ATOM 3096 C C . ALA B 1 204 ? -14.023 1.633 2.643 1 92.75 204 ALA B C 1
ATOM 3098 O O . ALA B 1 204 ? -14.336 1.853 3.814 1 92.75 204 ALA B O 1
ATOM 3099 N N . GLU B 1 205 ? -14.836 1.123 1.767 1 92.19 205 GLU B N 1
ATOM 3100 C CA . GLU B 1 205 ? -16.219 0.788 2.131 1 92.19 205 GLU B CA 1
ATOM 3101 C C . GLU B 1 205 ? -16.25 -0.31 3.191 1 92.19 205 GLU B C 1
ATOM 3103 O O . GLU B 1 205 ? -17.047 -0.242 4.133 1 92.19 205 GLU B O 1
ATOM 3108 N N . ALA B 1 206 ? -15.422 -1.229 3.041 1 88.75 206 ALA B N 1
ATOM 3109 C CA . ALA B 1 206 ? -15.352 -2.32 4.012 1 88.75 206 ALA B CA 1
ATOM 3110 C C . ALA B 1 206 ? -14.898 -1.811 5.379 1 88.75 206 ALA B C 1
ATOM 3112 O O . ALA B 1 206 ? -15.5 -2.152 6.402 1 88.75 206 ALA B O 1
ATOM 3113 N N . LEU B 1 207 ? -13.922 -1.014 5.367 1 91.5 207 LEU B N 1
ATOM 3114 C CA . LEU B 1 207 ? -13.375 -0.497 6.617 1 91.5 207 LEU B CA 1
ATOM 3115 C C . LEU B 1 207 ? -14.375 0.416 7.316 1 91.5 207 LEU B C 1
ATOM 3117 O O . LEU B 1 207 ? -14.5 0.392 8.539 1 91.5 207 LEU B O 1
ATOM 3121 N N . ALA B 1 208 ? -15.094 1.187 6.535 1 93.31 208 ALA B N 1
ATOM 3122 C CA . ALA B 1 208 ? -16.062 2.141 7.066 1 93.31 208 ALA B CA 1
ATOM 3123 C C . ALA B 1 208 ? -17.109 1.438 7.914 1 93.31 208 ALA B C 1
ATOM 3125 O O . ALA B 1 208 ? -17.641 2.018 8.867 1 93.31 208 ALA B O 1
ATOM 3126 N N . ARG B 1 209 ? -17.344 0.214 7.633 1 89.5 209 ARG B N 1
ATOM 3127 C CA . ARG B 1 209 ? -18.406 -0.532 8.32 1 89.5 209 ARG B CA 1
ATOM 3128 C C . ARG B 1 209 ? -17.984 -0.88 9.742 1 89.5 209 ARG B C 1
ATOM 3130 O O . ARG B 1 209 ? -18.828 -1.153 10.594 1 89.5 209 ARG B O 1
ATOM 3137 N N . VAL B 1 210 ? -16.672 -0.84 10 1 88.31 210 VAL B N 1
ATOM 3138 C CA . VAL B 1 210 ? -16.219 -1.336 11.289 1 88.31 210 VAL B CA 1
ATOM 3139 C C . VAL B 1 210 ? -15.359 -0.276 11.977 1 88.31 210 VAL B C 1
ATOM 3141 O O . VAL B 1 210 ? -14.891 -0.479 13.102 1 88.31 210 VAL B O 1
ATOM 3144 N N . TRP B 1 211 ? -15.258 0.853 11.336 1 89.38 211 TRP B N 1
ATOM 3145 C CA . TRP B 1 211 ? -14.281 1.826 11.805 1 89.38 211 TRP B CA 1
ATOM 3146 C C . TRP B 1 211 ? -14.852 2.654 12.953 1 89.38 211 TRP B C 1
ATOM 3148 O O . TRP B 1 211 ? -15.992 3.125 12.883 1 89.38 211 TRP B O 1
ATOM 3158 N N . SER B 1 212 ? -14.102 2.615 13.922 1 77.31 212 SER B N 1
ATOM 3159 C CA . SER B 1 212 ? -14.273 3.539 15.039 1 77.31 212 SER B CA 1
ATOM 3160 C C . SER B 1 212 ? -12.953 4.219 15.398 1 77.31 212 SER B C 1
ATOM 3162 O O . SER B 1 212 ? -11.969 3.549 15.719 1 77.31 212 SER B O 1
ATOM 3164 N N . ALA B 1 213 ? -12.891 5.473 15.133 1 69 213 ALA B N 1
ATOM 3165 C CA . ALA B 1 213 ? -11.641 6.219 15.289 1 69 213 ALA B CA 1
ATOM 3166 C C . ALA B 1 213 ? -11.094 6.078 16.703 1 69 213 ALA B C 1
ATOM 3168 O O . ALA B 1 213 ? -11.852 5.875 17.656 1 69 213 ALA B O 1
#

Nearest PDB structures (foldseek):
  2px7-assembly1_A  TM=9.954E-01  e=6.549E-39  Thermus thermophilus HB8
  2px7-assembly1_B  TM=9.968E-01  e=7.480E-38  Thermus thermophilus HB8
  5hs2-assembly1_A  TM=9.193E-01  e=2.688E-24  Bacillus subtilis subsp. subtilis str. 168
  5ddv-assembly1_A-2  TM=9.009E-01  e=8.067E-22  Bacillus subtilis subsp. subtilis str. 168
  5hs2-assembly1_B  TM=8.767E-01  e=1.354E-20  Bacillus subtilis subsp. subtilis str. 168

Sequence (426 aa):
MEVSVLIPAAGNGLRLGRGPKAFLQVGGRTLLEWTLAAFRDAAEVLVALPPGAEPPKGLGAVFLEGGATRQASVARLLEAASLPLVLVHDVARPFVSRGLVARVLEAAQRSGAAVPVLPVPDTLMAPEGEAYGRVVPREAFRLVQTPQGFFTALLREAHAYARRKGLEASDDAQLVQALGYPVALVEGEATAFKITHPQDLVLAEALARVWSAMEVSVLIPAAGNGLRLGRGPKAFLQVGGRTLLEWTLAAFRDAAEVLVALPPGAEPPKGLGAVFLEGGATRQASVARLLEAASLPLVLVHDVARPFVSRGLVARVLEAAQRSGAAVPVLPVPDTLMAPEGEAYGRVVPREAFRLVQTPQGFFTALLREAHAYARRKGLEASDDAQLVQALGYPVALVEGEATAFKITHPQDLVLAEALARVWSA

Solvent-accessible surface area (backbone atoms only — not comparable to full-atom values): 21934 Å² total; per-residue (Å²): 78,88,29,24,36,34,28,46,33,33,53,55,29,72,74,55,67,72,45,44,46,35,66,37,69,46,67,90,34,29,22,42,57,40,35,48,62,52,49,64,60,39,70,36,42,38,34,18,29,36,77,87,61,76,74,78,81,91,56,92,56,46,76,43,69,26,44,96,41,68,60,48,14,45,53,52,46,54,73,68,52,85,43,70,29,32,33,43,33,52,35,46,30,34,49,41,44,56,66,54,52,48,56,26,48,55,44,9,71,73,59,42,16,15,31,22,32,37,75,51,88,40,56,30,28,30,55,51,84,76,26,65,47,54,71,51,72,35,87,59,34,30,32,46,48,58,50,29,18,26,29,32,69,57,50,52,49,16,52,52,50,26,62,75,69,68,60,82,64,96,49,70,67,55,36,35,40,73,69,69,44,73,30,40,61,42,79,49,57,60,58,34,47,70,57,60,45,68,54,35,48,60,50,46,36,27,36,45,76,68,64,70,100,80,90,29,22,36,35,28,46,34,31,53,55,28,74,74,55,66,70,45,44,47,36,66,36,69,45,67,88,36,29,22,42,55,42,34,48,61,53,49,66,59,39,70,35,41,39,34,18,30,35,77,88,59,76,74,76,81,91,56,92,57,46,77,44,70,26,44,98,41,67,61,48,13,44,53,53,46,55,73,69,52,85,44,69,30,32,33,44,32,51,37,47,30,33,49,42,44,56,66,54,52,49,54,27,47,54,43,9,71,73,60,42,16,15,31,23,30,38,75,51,88,41,57,31,28,30,54,52,82,76,26,64,47,54,70,51,73,33,88,58,35,29,33,46,46,58,51,29,19,26,29,34,68,57,51,51,49,16,53,51,51,27,62,76,70,69,59,83,64,96,48,69,66,54,36,34,40,72,71,69,43,72,30,41,62,44,80,49,57,60,58,32,48,69,55,61,44,66,55,35,48,60,52,46,36,28,38,46,74,66,63,70,99

InterPro domains:
  IPR001228 2-C-methyl-D-erythritol 4-phosphate cytidylyltransferase [MF_00108] (2-208)
  IPR001228 2-C-methyl-D-erythritol 4-phosphate cytidylyltransferase [TIGR00453] (4-207)
  IPR018294 4-diphosphocytidyl-2C-methyl-D-erythritol synthase, conserved site [PS01295] (86-93)
  IPR029044 Nucleotide-diphospho-sugar transferases [G3DSA:3.90.550.10] (1-213)
  IPR029044 Nucleotide-diphospho-sugar transferases [SSF53448] (3-207)
  IPR034683 Cytidylyltransferase IspD/TarI [PF01128] (3-207)
  IPR034683 Cytidylyltransferase IspD/TarI [cd02516] (3-204)
  IPR050088 IspD/TarI cytidylyltransferase, baterial-type [PTHR32125] (2-207)

pLDDT: mean 93.9, std 6.1, range [69.0, 98.88]

Organism: Thermus thermophilus (strain ATCC BAA-163 / DSM 7039 / HB27) (NCBI:txid262724)

Radius of gyration: 22.82 Å; Cα contacts (8 Å, |Δi|>4): 986; chains: 2; bounding box: 45×64×46 Å